Protein AF-0000000079307340 (afdb_homodimer)

Sequence (726 aa):
MEPGRPVQLVRLDKEGGLTLDEEALSRCLEQGGVGDAPVCLVSIIGEQRQGKSFLLNYLLRRLRSPEARDGAWMGREDEPLEGFEWRVDEERVTQGVWAWSQPFWVPTEGGKVAVLLVDTEGSMDLERNKETSIKLCAMSMLLSSYQILNVGCQVKDPDLEYLEMFLQVAEVVGEAYGLEPVQHLDLLVRDSSSSLVLGAQGGEQHLRHVRQMLAAMSPCRHPKALEALSRSSSRCYLMPFPGKRISTGNQGTLRDMDEDFRDSLRDYVTALVGSAGQHVRRDRHGELLTGTQLAAKIKNLSDVMKKHRSGFSSPCQPVTQHVWLPGKESEGPGKQTGRISSVYRTGSVSCTRAMSAERVPLLMEPGRPVQLVRLDKEGGLTLDEEALSRCLEQGGVGDAPVCLVSIIGEQRQGKSFLLNYLLRRLRSPEARDGAWMGREDEPLEGFEWRVDEERVTQGVWAWSQPFWVPTEGGKVAVLLVDTEGSMDLERNKETSIKLCAMSMLLSSYQILNVGCQVKDPDLEYLEMFLQVAEVVGEAYGLEPVQHLDLLVRDSSSSLVLGAQGGEQHLRHVRQMLAAMSPCRHPKALEALSRSSSRCYLMPFPGKRISTGNQGTLRDMDEDFRDSLRDYVTALVGSAGQHVRRDRHGELLTGTQLAAKIKNLSDVMKKHRSGFSSPCQPVTQHVWLPGKESEGPGKQTGRISSVYRTGSVSCTRAMSAERVPLL

Organism: NCBI:txid74926

Foldseek 3Di:
DPPKAKDFQWAADPVLFIDGDLVLLCLQFVPPPLQVAFEAEEEEEAAWLPCRVVLLLLLVQCLVCVPDPDQCSQDDQPDFGDHDDDFLDPPDWDGFKIKTSDWRWDADPVGIYTYIYMYFTYAPDDPHDNLSNLLRLLLRLQLHLHYEYEAEQADDPVSLVSVLSNQVLNVVLQVVLQTHSYNAYEYEYEQHDPDPDFFQVSFQVRLVVVLVVQVPDVPRPRVVSSVRSPDPRYGYGGAHYQADQCSPDGGSGNNRGDPRNSVRSSVVSCVCSVCSRVRGGAGNVRHGHGSNRSSVSSVVSSVVSSPDDPPDDDPPPDPPDPPCPPDDPPCDDDDDDDDPDPPPPPDDPPPPPDDDDDDPDPD/DPPKAKDFQWAADPVLFIDGDLVLLCLQFVPPPLQVAFEAEEEEEAAWLPCRVVLLLLLVQCLVCVPDPDLCSQDDQPAFRDHDDDFLDPPDWDGFKIKTSDWRWDADPVGIYTYIYMYFTYAPDDPHDNLSNLLRLLLRLQLHLHYEYEAEQADDPVSLVSVLSNQVLNVVLQVVLQTHSYNAYEYEYEQHDPDPDFFQVSFQVRLVVVLVVQVPDVPRPRVVSSVRSPDPRYGYGGAHYQADQCSNDGGSGNNRGDPRNSVRSSVVSCVCSVCSRVRGGAGNVRHGHGSNRSSVSSVVSSVVSSPDDPPDDDPPPDPPDPPCPPDDPDPDDDDDDPDPPCPVPPDDPDPDPPPDDDDDPDD

InterPro domains:
  IPR015894 Guanylate-binding protein, N-terminal [PF02263] (17-274)
  IPR027417 P-loop containing nucleoside triphosphate hydrolase [G3DSA:3.40.50.300] (3-309)
  IPR027417 P-loop containing nucleoside triphosphate hydrolase [SSF52540] (4-223)
  IPR030386 GB1/RHD3-type guanine nucleotide-binding (G) domain [PS51715] (36-197)

Solvent-accessible surface area (backbone atoms only — not comparable to full-atom values): 40180 Å² total; per-residue (Å²): 128,78,78,63,44,74,38,68,32,28,41,66,46,98,87,52,43,63,42,72,35,64,67,53,43,39,54,49,21,45,35,97,65,29,23,80,23,42,27,17,28,37,27,40,41,36,52,51,92,69,52,61,42,58,53,49,24,51,44,49,40,40,65,74,30,76,82,50,59,94,61,58,39,76,60,52,52,80,43,68,66,64,70,55,81,72,52,52,47,86,78,55,70,69,77,37,33,30,30,42,48,48,69,42,77,35,78,48,98,91,42,60,26,33,36,34,46,33,49,43,35,46,31,60,47,62,80,56,56,65,68,45,44,37,50,52,48,15,48,49,31,57,68,22,18,34,37,31,43,45,40,65,47,54,89,34,36,63,58,41,52,50,45,28,48,21,47,53,54,16,40,63,54,21,57,78,65,43,38,51,38,72,66,24,39,36,38,37,26,31,47,32,43,51,60,93,50,56,36,58,68,27,10,48,54,50,48,52,50,52,50,49,43,48,67,69,38,86,75,51,87,43,58,63,36,49,54,55,63,66,35,89,56,34,48,28,33,30,30,48,54,47,40,70,54,38,52,61,33,82,44,63,26,57,67,36,39,35,67,69,23,51,52,46,50,48,52,53,46,51,54,49,62,72,46,42,64,76,32,51,28,46,39,71,86,64,47,79,30,26,18,40,57,46,48,53,46,52,65,60,40,46,60,52,59,51,68,56,76,83,74,70,47,61,51,76,60,75,67,88,67,83,77,76,67,88,68,84,76,74,80,63,85,80,85,82,84,85,80,82,81,73,85,71,83,76,80,81,80,78,78,79,81,88,84,93,81,88,66,95,65,99,122,127,80,78,63,43,74,39,65,32,29,40,67,46,97,87,54,41,63,41,70,35,63,66,54,44,39,54,49,24,44,36,95,65,29,23,81,22,41,26,17,27,38,29,40,40,37,53,50,93,67,52,60,43,60,52,49,24,51,45,50,40,41,64,75,30,77,81,52,59,96,63,59,39,75,61,55,52,80,44,67,64,63,70,55,81,72,54,52,48,87,76,55,70,68,75,38,32,30,32,43,48,48,70,39,79,34,79,48,98,92,42,58,26,34,35,34,48,34,49,44,34,45,30,58,46,62,80,55,56,66,67,47,43,36,50,53,50,16,51,50,32,57,68,22,17,35,38,30,43,45,39,64,47,54,90,33,36,64,58,40,53,49,46,27,49,22,48,53,54,15,40,62,54,22,57,77,65,44,37,48,38,72,67,24,40,37,39,35,26,32,47,33,43,50,58,92,51,57,36,57,67,26,9,47,53,50,47,52,49,53,50,48,42,49,68,68,39,86,76,52,86,41,58,65,36,50,54,56,63,66,36,89,56,32,47,29,34,29,31,47,54,48,39,69,54,37,52,61,34,84,46,62,27,55,67,37,38,34,68,71,23,50,52,46,50,47,52,52,47,51,54,48,63,72,44,43,62,77,33,51,27,48,38,69,86,64,46,78,30,25,18,40,59,46,47,55,47,53,63,59,41,44,60,53,59,50,68,57,74,82,73,69,47,62,50,75,59,73,65,86,64,82,76,75,65,85,69,86,77,75,82,65,86,81,83,83,80,79,81,81,82,77,80,76,81,80,79,73,87,79,82,83,75,79,84,84,83,86,73,93,74,82,132

Structure (mmCIF, N/CA/C/O backbone):
data_AF-0000000079307340-model_v1
#
loop_
_entity.id
_entity.type
_entity.pdbx_description
1 polymer 'GB1/RHD3-type G domain-containing protein'
#
loop_
_atom_site.group_PDB
_atom_site.id
_atom_site.type_symbol
_atom_site.label_atom_id
_atom_site.label_alt_id
_atom_site.label_comp_id
_atom_site.label_asym_id
_atom_site.label_entity_id
_atom_site.label_seq_id
_atom_site.pdbx_PDB_ins_code
_atom_site.Cartn_x
_atom_site.Cartn_y
_atom_site.Cartn_z
_atom_site.occupancy
_atom_site.B_iso_or_equiv
_atom_site.auth_seq_id
_atom_site.auth_comp_id
_atom_site.auth_asym_id
_atom_site.auth_atom_id
_atom_site.pdbx_PDB_model_num
ATOM 1 N N . MET A 1 1 ? -2.256 -41.312 -5.918 1 48.44 1 MET A N 1
ATOM 2 C CA . MET A 1 1 ? -1.408 -40.125 -5.984 1 48.44 1 MET A CA 1
ATOM 3 C C . MET A 1 1 ? -1.542 -39.281 -4.715 1 48.44 1 MET A C 1
ATOM 5 O O . MET A 1 1 ? -2.635 -39.156 -4.16 1 48.44 1 MET A O 1
ATOM 9 N N . GLU A 1 2 ? -0.521 -39.094 -3.99 1 66.44 2 GLU A N 1
ATOM 10 C CA . GLU A 1 2 ? -0.551 -38.344 -2.732 1 66.44 2 GLU A CA 1
ATOM 11 C C . GLU A 1 2 ? -1.253 -37 -2.9 1 66.44 2 GLU A C 1
ATOM 13 O O . GLU A 1 2 ? -1.131 -36.375 -3.945 1 66.44 2 GLU A O 1
ATOM 18 N N . PRO A 1 3 ? -2.152 -36.812 -1.959 1 85.75 3 PRO A N 1
ATOM 19 C CA . PRO A 1 3 ? -2.832 -35.531 -2.035 1 85.75 3 PRO A CA 1
ATOM 20 C C . PRO A 1 3 ? -1.856 -34.344 -2.104 1 85.75 3 PRO A C 1
ATOM 22 O O . PRO A 1 3 ? -0.775 -34.406 -1.511 1 85.75 3 PRO A O 1
ATOM 25 N N . GLY A 1 4 ? -2.133 -33.5 -2.955 1 92.06 4 GLY A N 1
ATOM 26 C CA . GLY A 1 4 ? -1.305 -32.312 -3.107 1 92.06 4 GLY A CA 1
ATOM 27 C C . GLY A 1 4 ? -1.104 -31.562 -1.809 1 92.06 4 GLY A C 1
ATOM 28 O O . GLY A 1 4 ? -2.004 -31.516 -0.968 1 92.06 4 GLY A O 1
ATOM 29 N N . ARG A 1 5 ? 0.016 -31.047 -1.621 1 94.25 5 ARG A N 1
ATOM 30 C CA . ARG A 1 5 ? 0.375 -30.234 -0.457 1 94.25 5 ARG A CA 1
ATOM 31 C C . ARG A 1 5 ? 1.369 -29.141 -0.833 1 94.25 5 ARG A C 1
ATOM 33 O O . ARG A 1 5 ? 2.059 -29.25 -1.85 1 94.25 5 ARG A O 1
ATOM 40 N N . PRO A 1 6 ? 1.423 -28.109 0.002 1 94.69 6 PRO A N 1
ATOM 41 C CA . PRO A 1 6 ? 2.461 -27.094 -0.244 1 94.69 6 PRO A CA 1
ATOM 42 C C . PRO A 1 6 ? 3.865 -27.625 0.051 1 94.69 6 PRO A C 1
ATOM 44 O O . PRO A 1 6 ? 4.074 -28.312 1.051 1 94.69 6 PRO A O 1
ATOM 47 N N . VAL A 1 7 ? 4.801 -27.328 -0.834 1 95.44 7 VAL A N 1
ATOM 48 C CA . VAL A 1 7 ? 6.207 -27.672 -0.657 1 95.44 7 VAL A CA 1
ATOM 49 C C . VAL A 1 7 ? 7.078 -26.438 -0.85 1 95.44 7 VAL A C 1
ATOM 51 O O . VAL A 1 7 ? 6.875 -25.672 -1.795 1 95.44 7 VAL A O 1
ATOM 54 N N . GLN A 1 8 ? 7.957 -26.266 0.078 1 95.56 8 GLN A N 1
ATOM 55 C CA . GLN A 1 8 ? 8.82 -25.094 -0.003 1 95.56 8 GLN A CA 1
ATOM 56 C C . GLN A 1 8 ? 9.969 -25.328 -0.977 1 95.56 8 GLN A C 1
ATOM 58 O O . GLN A 1 8 ? 10.773 -26.25 -0.795 1 95.56 8 GLN A O 1
ATOM 63 N N . LEU A 1 9 ? 10.078 -24.562 -2.016 1 96.56 9 LEU A N 1
ATOM 64 C CA . LEU A 1 9 ? 11.133 -24.672 -3.02 1 96.56 9 LEU A CA 1
ATOM 65 C C . LEU A 1 9 ? 12.352 -23.844 -2.623 1 96.56 9 LEU A C 1
ATOM 67 O O . LEU A 1 9 ? 13.484 -24.25 -2.867 1 96.56 9 LEU A O 1
ATOM 71 N N . VAL A 1 10 ? 12.086 -22.609 -2.152 1 95.38 10 VAL A N 1
ATOM 72 C CA . VAL A 1 10 ? 13.156 -21.703 -1.761 1 95.38 10 VAL A CA 1
ATOM 73 C C . VAL A 1 10 ? 12.953 -21.25 -0.315 1 95.38 10 VAL A C 1
ATOM 75 O O . VAL A 1 10 ? 11.883 -20.766 0.044 1 95.38 10 VAL A O 1
ATOM 78 N N . ARG A 1 11 ? 13.938 -21.406 0.48 1 93.44 11 ARG A N 1
ATOM 79 C CA . ARG A 1 11 ? 13.922 -20.953 1.867 1 93.44 11 ARG A CA 1
ATOM 80 C C . ARG A 1 11 ? 15 -19.891 2.111 1 93.44 11 ARG A C 1
ATOM 82 O O . ARG A 1 11 ? 15.883 -19.703 1.277 1 93.44 11 ARG A O 1
ATOM 89 N N . LEU A 1 12 ? 14.789 -19.219 3.189 1 87.69 12 LEU A N 1
ATOM 90 C CA . LEU A 1 12 ? 15.781 -18.25 3.617 1 87.69 12 LEU A CA 1
ATOM 91 C C . LEU A 1 12 ? 16.672 -18.812 4.715 1 87.69 12 LEU A C 1
ATOM 93 O O . LEU A 1 12 ? 16.188 -19.5 5.617 1 87.69 12 LEU A O 1
ATOM 97 N N . ASP A 1 13 ? 17.953 -18.562 4.539 1 81.94 13 ASP A N 1
ATOM 98 C CA . ASP A 1 13 ? 18.844 -18.984 5.609 1 81.94 13 ASP A CA 1
ATOM 99 C C . ASP A 1 13 ? 18.922 -17.922 6.703 1 81.94 13 ASP A C 1
ATOM 101 O O . ASP A 1 13 ? 18.203 -16.922 6.652 1 81.94 13 ASP A O 1
ATOM 105 N N . LYS A 1 14 ? 19.625 -18.172 7.715 1 76.12 14 LYS A N 1
ATOM 106 C CA . LYS A 1 14 ? 19.719 -17.312 8.891 1 76.12 14 LYS A CA 1
ATOM 107 C C . LYS A 1 14 ? 20.219 -15.922 8.508 1 76.12 14 LYS A C 1
ATOM 109 O O . LYS A 1 14 ? 19.828 -14.93 9.141 1 76.12 14 LYS A O 1
ATOM 114 N N . GLU A 1 15 ? 21.047 -15.859 7.43 1 75.62 15 GLU A N 1
ATOM 115 C CA . GLU A 1 15 ? 21.609 -14.586 7.004 1 75.62 15 GLU A CA 1
ATOM 116 C C . GLU A 1 15 ? 20.75 -13.922 5.941 1 75.62 15 GLU A C 1
ATOM 118 O O . GLU A 1 15 ? 21.094 -12.852 5.438 1 75.62 15 GLU A O 1
ATOM 123 N N . GLY A 1 16 ? 19.625 -14.516 5.617 1 75.88 16 GLY A N 1
ATOM 124 C CA . GLY A 1 16 ? 18.719 -13.938 4.637 1 75.88 16 GLY A CA 1
ATOM 125 C C . GLY A 1 16 ? 19.031 -14.359 3.213 1 75.88 16 GLY A C 1
ATOM 126 O O . GLY A 1 16 ? 18.438 -13.844 2.262 1 75.88 16 GLY A O 1
ATOM 127 N N . GLY A 1 17 ? 19.953 -15.258 3.127 1 83.25 17 GLY A N 1
ATOM 128 C CA . GLY A 1 17 ? 20.281 -15.781 1.814 1 83.25 17 GLY A CA 1
ATOM 129 C C . GLY A 1 17 ? 19.297 -16.812 1.315 1 83.25 17 GLY A C 1
ATOM 130 O O . GLY A 1 17 ? 18.719 -17.562 2.107 1 83.25 17 GLY A O 1
ATOM 131 N N . LEU A 1 18 ? 19.109 -16.875 0.046 1 90.88 18 LEU A N 1
ATOM 132 C CA . LEU A 1 18 ? 18.156 -17.812 -0.562 1 90.88 18 LEU A CA 1
ATOM 133 C C . LEU A 1 18 ? 18.797 -19.203 -0.712 1 90.88 18 LEU A C 1
ATOM 135 O O . LEU A 1 18 ? 19.969 -19.312 -1.077 1 90.88 18 LEU A O 1
ATOM 139 N N . THR A 1 19 ? 18.047 -20.188 -0.416 1 92.5 19 THR A N 1
ATOM 140 C CA . THR A 1 19 ? 18.453 -21.578 -0.609 1 92.5 19 THR A CA 1
ATOM 141 C C . THR A 1 19 ? 17.375 -22.359 -1.342 1 92.5 19 THR A C 1
ATOM 143 O O . THR A 1 19 ? 16.234 -22.453 -0.869 1 92.5 19 THR A O 1
ATOM 146 N N . LEU A 1 20 ? 17.797 -22.969 -2.379 1 95.38 20 LEU A N 1
ATOM 147 C CA . LEU A 1 20 ? 16.875 -23.797 -3.152 1 95.38 20 LEU A CA 1
ATOM 148 C C . LEU A 1 20 ? 16.828 -25.219 -2.613 1 95.38 20 LEU A C 1
ATOM 150 O O . LEU A 1 20 ? 17.875 -25.812 -2.359 1 95.38 20 LEU A O 1
ATOM 154 N N . ASP A 1 21 ? 15.672 -25.719 -2.434 1 96 21 ASP A N 1
ATOM 155 C CA . ASP A 1 21 ? 15.492 -27.141 -2.162 1 96 21 ASP A CA 1
ATOM 156 C C . ASP A 1 21 ? 15.398 -27.938 -3.459 1 96 21 ASP A C 1
ATOM 158 O O . ASP A 1 21 ? 14.297 -28.188 -3.967 1 96 21 ASP A O 1
ATOM 162 N N . GLU A 1 22 ? 16.484 -28.516 -3.863 1 96.06 22 GLU A N 1
ATOM 163 C CA . GLU A 1 22 ? 16.562 -29.203 -5.148 1 96.06 22 GLU A CA 1
ATOM 164 C C . GLU A 1 22 ? 15.695 -30.453 -5.156 1 96.06 22 GLU A C 1
ATOM 166 O O . GLU A 1 22 ? 15.125 -30.812 -6.188 1 96.06 22 GLU A O 1
ATOM 171 N N . GLU A 1 23 ? 15.625 -31.078 -4.074 1 96.38 23 GLU A N 1
ATOM 172 C CA . GLU A 1 23 ? 14.797 -32.281 -3.99 1 96.38 23 GLU A CA 1
ATOM 173 C C . GLU A 1 23 ? 13.32 -31.953 -4.172 1 96.38 23 GLU A C 1
ATOM 175 O O . GLU A 1 23 ? 12.602 -32.656 -4.875 1 96.38 23 GLU A O 1
ATOM 180 N N . ALA A 1 24 ? 12.922 -30.938 -3.457 1 96.19 24 ALA A N 1
ATOM 181 C CA . ALA A 1 24 ? 11.539 -30.5 -3.594 1 96.19 24 ALA A CA 1
ATOM 182 C C . ALA A 1 24 ? 11.227 -30.094 -5.031 1 96.19 24 ALA A C 1
ATOM 184 O O . ALA A 1 24 ? 10.164 -30.422 -5.559 1 96.19 24 ALA A O 1
ATOM 185 N N . LEU A 1 25 ? 12.141 -29.391 -5.637 1 97.25 25 LEU A N 1
ATOM 186 C CA . LEU A 1 25 ? 11.969 -28.969 -7.023 1 97.25 25 LEU A CA 1
ATOM 187 C C . LEU A 1 25 ? 11.859 -30.188 -7.945 1 97.25 25 LEU A C 1
ATOM 189 O O . LEU A 1 25 ? 11 -30.219 -8.828 1 97.25 25 LEU A O 1
ATOM 193 N N . SER A 1 26 ? 12.711 -31.172 -7.711 1 96.94 26 SER A N 1
ATOM 194 C CA . SER A 1 26 ? 12.703 -32.375 -8.523 1 96.94 26 SER A CA 1
ATOM 195 C C . SER A 1 26 ? 11.391 -33.156 -8.359 1 96.94 26 SER A C 1
ATOM 197 O O . SER A 1 26 ? 10.859 -33.688 -9.336 1 96.94 26 SER A O 1
ATOM 199 N N . ARG A 1 27 ? 10.961 -33.188 -7.234 1 95.56 27 ARG A N 1
ATOM 200 C CA . ARG A 1 27 ? 9.688 -33.844 -6.973 1 95.56 27 ARG A CA 1
ATOM 201 C C . ARG A 1 27 ? 8.547 -33.188 -7.738 1 95.56 27 ARG A C 1
ATOM 203 O O . ARG A 1 27 ? 7.656 -33.875 -8.242 1 95.56 27 ARG A O 1
ATOM 210 N N . CYS A 1 28 ? 8.57 -31.891 -7.824 1 96.5 28 CYS A N 1
ATOM 211 C CA . CYS A 1 28 ? 7.5 -31.156 -8.469 1 96.5 28 CYS A CA 1
ATOM 212 C C . CYS A 1 28 ? 7.645 -31.188 -9.984 1 96.5 28 CYS A C 1
ATOM 214 O O . CYS A 1 28 ? 6.652 -31.297 -10.711 1 96.5 28 CYS A O 1
ATOM 216 N N . LEU A 1 29 ? 8.914 -31.156 -10.492 1 97.62 29 LEU A N 1
ATOM 217 C CA . LEU A 1 29 ? 9.102 -30.859 -11.906 1 97.62 29 LEU A CA 1
ATOM 218 C C . LEU A 1 29 ? 9.656 -32.062 -12.648 1 97.62 29 LEU A C 1
ATOM 220 O O . LEU A 1 29 ? 9.586 -32.125 -13.875 1 97.62 29 LEU A O 1
ATOM 224 N N . GLU A 1 30 ? 10.18 -33 -12 1 96.81 30 GLU A N 1
ATOM 225 C CA . GLU A 1 30 ? 10.875 -34.094 -12.688 1 96.81 30 GLU A CA 1
ATOM 226 C C . GLU A 1 30 ? 10.172 -35.438 -12.477 1 96.81 30 GLU A C 1
ATOM 228 O O . GLU A 1 30 ? 10.43 -36.406 -13.195 1 96.81 30 GLU A O 1
ATOM 233 N N . GLN A 1 31 ? 9.25 -35.531 -11.578 1 91.94 31 GLN A N 1
ATOM 234 C CA . GLN A 1 31 ? 8.617 -36.781 -11.234 1 91.94 31 GLN A CA 1
ATOM 235 C C . GLN A 1 31 ? 7.148 -36.781 -11.648 1 91.94 31 GLN A C 1
ATOM 237 O O . GLN A 1 31 ? 6.609 -35.781 -12.055 1 91.94 31 GLN A O 1
ATOM 242 N N . GLY A 1 32 ? 6.555 -38 -11.688 1 88.5 32 GLY A N 1
ATOM 243 C CA . GLY A 1 32 ? 5.125 -38.156 -11.906 1 88.5 32 GLY A CA 1
ATOM 244 C C . GLY A 1 32 ? 4.699 -37.812 -13.32 1 88.5 32 GLY A C 1
ATOM 245 O O . GLY A 1 32 ? 3.576 -37.344 -13.547 1 88.5 32 GLY A O 1
ATOM 246 N N . GLY A 1 33 ? 5.684 -37.875 -14.289 1 92.75 33 GLY A N 1
ATOM 247 C CA . GLY A 1 33 ? 5.355 -37.594 -15.68 1 92.75 33 GLY A CA 1
ATOM 248 C C . GLY A 1 33 ? 5.617 -36.156 -16.078 1 92.75 33 GLY A C 1
ATOM 249 O O . GLY A 1 33 ? 5.672 -35.844 -17.266 1 92.75 33 GLY A O 1
ATOM 250 N N . VAL A 1 34 ? 5.785 -35.344 -15.078 1 96.56 34 VAL A N 1
ATOM 251 C CA . VAL A 1 34 ? 5.98 -33.906 -15.344 1 96.56 34 VAL A CA 1
ATOM 252 C C . VAL A 1 34 ? 7.316 -33.688 -16.062 1 96.56 34 VAL A C 1
ATOM 254 O O . VAL A 1 34 ? 7.445 -32.781 -16.891 1 96.56 34 VAL A O 1
ATOM 257 N N . GLY A 1 35 ? 8.258 -34.531 -15.812 1 97.5 35 GLY A N 1
ATOM 258 C CA . GLY A 1 35 ? 9.602 -34.375 -16.328 1 97.5 35 GLY A CA 1
ATOM 259 C C . GLY A 1 35 ? 9.656 -34.344 -17.844 1 97.5 35 GLY A C 1
ATOM 260 O O . GLY A 1 35 ? 10.5 -33.656 -18.438 1 97.5 35 GLY A O 1
ATOM 261 N N . ASP A 1 36 ? 8.828 -35 -18.5 1 96.19 36 ASP A N 1
ATOM 262 C CA . ASP A 1 36 ? 8.867 -35.125 -19.953 1 96.19 36 ASP A CA 1
ATOM 263 C C . ASP A 1 36 ? 7.773 -34.281 -20.609 1 96.19 36 ASP A C 1
ATOM 265 O O . ASP A 1 36 ? 7.668 -34.25 -21.844 1 96.19 36 ASP A O 1
ATOM 269 N N . ALA A 1 37 ? 6.969 -33.656 -19.828 1 97 37 ALA A N 1
ATOM 270 C CA . ALA A 1 37 ? 5.84 -32.875 -20.344 1 97 37 ALA A CA 1
ATOM 271 C C . ALA A 1 37 ? 6.141 -31.391 -20.312 1 97 37 ALA A C 1
ATOM 273 O O . ALA A 1 37 ? 6.922 -30.922 -19.484 1 97 37 ALA A O 1
ATOM 274 N N . PRO A 1 38 ? 5.508 -30.656 -21.297 1 97.25 38 PRO A N 1
ATOM 275 C CA . PRO A 1 38 ? 5.555 -29.203 -21.141 1 97.25 38 PRO A CA 1
ATOM 276 C C . PRO A 1 38 ? 4.906 -28.734 -19.844 1 97.25 38 PRO A C 1
ATOM 278 O O . PRO A 1 38 ? 3.92 -29.312 -19.391 1 97.25 38 PRO A O 1
ATOM 281 N N . VAL A 1 39 ? 5.406 -27.656 -19.281 1 98.19 39 VAL A N 1
ATOM 282 C CA . VAL A 1 39 ? 4.914 -27.219 -17.969 1 98.19 39 VAL A CA 1
ATOM 283 C C . VAL A 1 39 ? 4.492 -25.75 -18.047 1 98.19 39 VAL A C 1
ATOM 285 O O . VAL A 1 39 ? 5.07 -24.969 -18.812 1 98.19 39 VAL A O 1
ATOM 288 N N . CYS A 1 40 ? 3.471 -25.406 -17.328 1 98.31 40 CYS A N 1
ATOM 289 C CA . CYS A 1 40 ? 3.035 -24.031 -17.047 1 98.31 40 CYS A CA 1
ATOM 290 C C . CYS A 1 40 ? 3.016 -23.766 -15.555 1 98.31 40 CYS A C 1
ATOM 292 O O . CYS A 1 40 ? 2.256 -24.406 -14.812 1 98.31 40 CYS A O 1
ATOM 294 N N . LEU A 1 41 ? 3.844 -22.953 -15.117 1 98.5 41 LEU A N 1
ATOM 295 C CA . LEU A 1 41 ? 3.846 -22.562 -13.711 1 98.5 41 LEU A CA 1
ATOM 296 C C . LEU A 1 41 ? 3.188 -21.203 -13.523 1 98.5 41 LEU A C 1
ATOM 298 O O . LEU A 1 41 ? 3.643 -20.203 -14.094 1 98.5 41 LEU A O 1
ATOM 302 N N . VAL A 1 42 ? 2.133 -21.156 -12.695 1 98.62 42 VAL A N 1
ATOM 303 C CA . VAL A 1 42 ? 1.428 -19.922 -12.352 1 98.62 42 VAL A CA 1
ATOM 304 C C . VAL A 1 42 ? 1.91 -19.406 -11 1 98.62 42 VAL A C 1
ATOM 306 O O . VAL A 1 42 ? 1.805 -20.109 -9.992 1 98.62 42 VAL A O 1
ATOM 309 N N . SER A 1 43 ? 2.42 -18.25 -11.016 1 98.19 43 SER A N 1
ATOM 310 C CA . SER A 1 43 ? 2.91 -17.656 -9.773 1 98.19 43 SER A CA 1
ATOM 311 C C . SER A 1 43 ? 2.248 -16.312 -9.5 1 98.19 43 SER A C 1
ATOM 313 O O . SER A 1 43 ? 1.737 -15.672 -10.414 1 98.19 43 SER A O 1
ATOM 315 N N . ILE A 1 44 ? 2.217 -15.945 -8.211 1 97.81 44 ILE A N 1
ATOM 316 C CA . ILE A 1 44 ? 1.683 -14.656 -7.797 1 97.81 44 ILE A CA 1
ATOM 317 C C . ILE A 1 44 ? 2.703 -13.93 -6.922 1 97.81 44 ILE A C 1
ATOM 319 O O . ILE A 1 44 ? 3.266 -14.516 -5.996 1 97.81 44 ILE A O 1
ATOM 323 N N . ILE A 1 45 ? 3.062 -12.719 -7.324 1 97.75 45 ILE A N 1
ATOM 324 C CA . ILE A 1 45 ? 3.949 -11.859 -6.551 1 97.75 45 ILE A CA 1
ATOM 325 C C . ILE A 1 45 ? 3.242 -10.547 -6.227 1 97.75 45 ILE A C 1
ATOM 327 O O . ILE A 1 45 ? 2.25 -10.195 -6.867 1 97.75 45 ILE A O 1
ATOM 331 N N . GLY A 1 46 ? 3.705 -9.836 -5.188 1 96 46 GLY A N 1
ATOM 332 C CA . GLY A 1 46 ? 3.1 -8.586 -4.75 1 96 46 GLY A CA 1
ATOM 333 C C . GLY A 1 46 ? 3.275 -8.32 -3.268 1 96 46 GLY A C 1
ATOM 334 O O . GLY A 1 46 ? 4.031 -9.023 -2.592 1 96 46 GLY A O 1
ATOM 335 N N . GLU A 1 47 ? 2.539 -7.387 -2.871 1 93.06 47 GLU A N 1
ATOM 336 C CA . GLU A 1 47 ? 2.646 -6.926 -1.489 1 93.06 47 GLU A CA 1
ATOM 337 C C . GLU A 1 47 ? 2.25 -8.023 -0.508 1 93.06 47 GLU A C 1
ATOM 339 O O . GLU A 1 47 ? 1.347 -8.812 -0.786 1 93.06 47 GLU A O 1
ATOM 344 N N . GLN A 1 48 ? 2.85 -7.945 0.661 1 89.25 48 GLN A N 1
ATOM 345 C CA . GLN A 1 48 ? 2.574 -8.914 1.719 1 89.25 48 GLN A CA 1
ATOM 346 C C . GLN A 1 48 ? 1.151 -8.758 2.246 1 89.25 48 GLN A C 1
ATOM 348 O O . GLN A 1 48 ? 0.654 -7.637 2.389 1 89.25 48 GLN A O 1
ATOM 353 N N . ARG A 1 49 ? 0.549 -9.859 2.51 1 82.75 49 ARG A N 1
ATOM 354 C CA . ARG A 1 49 ? -0.748 -9.969 3.17 1 82.75 49 ARG A CA 1
ATOM 355 C C . ARG A 1 49 ? -1.838 -9.289 2.35 1 82.75 49 ARG A C 1
ATOM 357 O O . ARG A 1 49 ? -2.68 -8.57 2.898 1 82.75 49 ARG A O 1
ATOM 364 N N . GLN A 1 50 ? -1.766 -9.5 1.097 1 86.5 50 GLN A N 1
ATOM 365 C CA . GLN A 1 50 ? -2.748 -8.867 0.224 1 86.5 50 GLN A CA 1
ATOM 366 C C . GLN A 1 50 ? -3.484 -9.906 -0.62 1 86.5 50 GLN A C 1
ATOM 368 O O . GLN A 1 50 ? -3.824 -9.641 -1.775 1 86.5 50 GLN A O 1
ATOM 373 N N . GLY A 1 51 ? -3.547 -11.18 -0.117 1 88.12 51 GLY A N 1
ATOM 374 C CA . GLY A 1 51 ? -4.48 -12.141 -0.678 1 88.12 51 GLY A CA 1
ATOM 375 C C . GLY A 1 51 ? -3.85 -13.047 -1.722 1 88.12 51 GLY A C 1
ATOM 376 O O . GLY A 1 51 ? -4.555 -13.703 -2.492 1 88.12 51 GLY A O 1
ATOM 377 N N . LYS A 1 52 ? -2.586 -13.078 -1.806 1 93.44 52 LYS A N 1
ATOM 378 C CA . LYS A 1 52 ? -1.915 -13.906 -2.805 1 93.44 52 LYS A CA 1
ATOM 379 C C . LYS A 1 52 ? -2.273 -15.383 -2.631 1 93.44 52 LYS A C 1
ATOM 381 O O . LYS A 1 52 ? -2.686 -16.047 -3.586 1 93.44 52 LYS A O 1
ATOM 386 N N . SER A 1 53 ? -2.15 -15.93 -1.446 1 93.06 53 SER A N 1
ATOM 387 C CA . SER A 1 53 ? -2.463 -17.328 -1.19 1 93.06 53 SER A CA 1
ATOM 388 C C . SER A 1 53 ? -3.957 -17.594 -1.337 1 93.06 53 SER A C 1
ATOM 390 O O . SER A 1 53 ? -4.359 -18.688 -1.746 1 93.06 53 SER A O 1
ATOM 392 N N . PHE A 1 54 ? -4.719 -16.656 -0.949 1 91.94 54 PHE A N 1
ATOM 393 C CA . PHE A 1 54 ? -6.164 -16.75 -1.114 1 91.94 54 PHE A CA 1
ATOM 394 C C . PHE A 1 54 ? -6.527 -17 -2.572 1 91.94 54 PHE A C 1
ATOM 396 O O . PHE A 1 54 ? -7.301 -17.906 -2.873 1 91.94 54 PHE A O 1
ATOM 403 N N . LEU A 1 55 ? -6.043 -16.203 -3.428 1 94.81 55 LEU A N 1
ATOM 404 C CA . LEU A 1 55 ? -6.312 -16.344 -4.855 1 94.81 55 LEU A CA 1
ATOM 405 C C . LEU A 1 55 ? -5.801 -17.688 -5.371 1 94.81 55 LEU A C 1
ATOM 407 O O . LEU A 1 55 ? -6.48 -18.359 -6.145 1 94.81 55 LEU A O 1
ATOM 411 N N . LEU A 1 56 ? -4.621 -18.078 -4.953 1 96.38 56 LEU A N 1
ATOM 412 C CA . LEU A 1 56 ? -4.039 -19.328 -5.391 1 96.38 56 LEU A CA 1
ATOM 413 C C . LEU A 1 56 ? -4.898 -20.516 -4.945 1 96.38 56 LEU A C 1
ATOM 415 O O . LEU A 1 56 ? -4.996 -21.516 -5.656 1 96.38 56 LEU A O 1
ATOM 419 N N . ASN A 1 57 ? -5.492 -20.391 -3.812 1 94.81 57 ASN A N 1
ATOM 420 C CA . ASN A 1 57 ? -6.328 -21.484 -3.312 1 94.81 57 ASN A CA 1
ATOM 421 C C . ASN A 1 57 ? -7.613 -21.609 -4.121 1 94.81 57 ASN A C 1
ATOM 423 O O . ASN A 1 57 ? -8.148 -22.719 -4.27 1 94.81 57 ASN A O 1
ATOM 427 N N . TYR A 1 58 ? -8.109 -20.562 -4.641 1 95.31 58 TYR A N 1
ATOM 428 C CA . TYR A 1 58 ? -9.258 -20.672 -5.539 1 95.31 58 TYR A CA 1
ATOM 429 C C . TYR A 1 58 ? -8.836 -21.219 -6.898 1 95.31 58 TYR A C 1
ATOM 431 O O . TYR A 1 58 ? -9.594 -21.922 -7.555 1 95.31 58 TYR A O 1
ATOM 439 N N . LEU A 1 59 ? -7.629 -20.859 -7.332 1 96.81 59 LEU A N 1
ATOM 440 C CA . LEU A 1 59 ? -7.09 -21.484 -8.531 1 96.81 59 LEU A CA 1
ATOM 441 C C . LEU A 1 59 ? -6.961 -23 -8.336 1 96.81 59 LEU A C 1
ATOM 443 O O . LEU A 1 59 ? -7.297 -23.766 -9.234 1 96.81 59 LEU A O 1
ATOM 447 N N . LEU A 1 60 ? -6.5 -23.328 -7.195 1 96.38 60 LEU A N 1
ATOM 448 C CA . LEU A 1 60 ? -6.363 -24.734 -6.84 1 96.38 60 LEU A CA 1
ATOM 449 C C . LEU A 1 60 ? -7.711 -25.453 -6.902 1 96.38 60 LEU A C 1
ATOM 451 O O . LEU A 1 60 ? -7.812 -26.531 -7.469 1 96.38 60 LEU A O 1
ATOM 455 N N . ARG A 1 61 ? -8.68 -24.812 -6.352 1 94.88 61 ARG A N 1
ATOM 456 C CA . ARG A 1 61 ? -10.023 -25.375 -6.352 1 94.88 61 ARG A CA 1
ATOM 457 C C . ARG A 1 61 ? -10.547 -25.547 -7.773 1 94.88 61 ARG A C 1
ATOM 459 O O . ARG A 1 61 ? -11.164 -26.562 -8.094 1 94.88 61 ARG A O 1
ATOM 466 N N . ARG A 1 62 ? -10.359 -24.594 -8.609 1 96.12 62 ARG A N 1
ATOM 467 C CA . ARG A 1 62 ? -10.82 -24.656 -9.992 1 96.12 62 ARG A CA 1
ATOM 468 C C . ARG A 1 62 ? -10.078 -25.75 -10.766 1 96.12 62 ARG A C 1
ATOM 470 O O . ARG A 1 62 ? -10.688 -26.484 -11.547 1 96.12 62 ARG A O 1
ATOM 477 N N . LEU A 1 63 ? -8.805 -25.859 -10.523 1 95.75 63 LEU A N 1
ATOM 478 C CA . LEU A 1 63 ? -7.98 -26.844 -11.227 1 95.75 63 LEU A CA 1
ATOM 479 C C . LEU A 1 63 ? -8.352 -28.266 -10.797 1 95.75 63 LEU A C 1
ATOM 481 O O . LEU A 1 63 ? -8.242 -29.203 -11.586 1 95.75 63 LEU A O 1
ATOM 485 N N . ARG A 1 64 ? -8.875 -28.422 -9.625 1 94.12 64 ARG A N 1
ATOM 486 C CA . ARG A 1 64 ? -9.273 -29.719 -9.102 1 94.12 64 ARG A CA 1
ATOM 487 C C . ARG A 1 64 ? -10.641 -30.141 -9.641 1 94.12 64 ARG A C 1
ATOM 489 O O . ARG A 1 64 ? -11.031 -31.297 -9.531 1 94.12 64 ARG A O 1
ATOM 496 N N . SER A 1 65 ? -11.273 -29.141 -10.273 1 93.25 65 SER A N 1
ATOM 497 C CA . SER A 1 65 ? -12.609 -29.406 -10.797 1 93.25 65 SER A CA 1
ATOM 498 C C . SER A 1 65 ? -12.703 -29.047 -12.281 1 93.25 65 SER A C 1
ATOM 500 O O . SER A 1 65 ? -13.531 -28.219 -12.672 1 93.25 65 SER A O 1
ATOM 502 N N . PRO A 1 66 ? -12.031 -29.766 -13.125 1 89.44 66 PRO A N 1
ATOM 503 C CA . PRO A 1 66 ? -11.977 -29.391 -14.539 1 89.44 66 PRO A CA 1
ATOM 504 C C . PRO A 1 66 ? -13.32 -29.531 -15.242 1 89.44 66 PRO A C 1
ATOM 506 O O . PRO A 1 66 ? -13.602 -28.812 -16.203 1 89.44 66 PRO A O 1
ATOM 509 N N . GLU A 1 67 ? -14.211 -30.344 -14.734 1 90.38 67 GLU A N 1
ATOM 510 C CA . GLU A 1 67 ? -15.477 -30.625 -15.406 1 90.38 67 GLU A CA 1
ATOM 511 C C . GLU A 1 67 ? -16.594 -29.703 -14.898 1 90.38 67 GLU A C 1
ATOM 513 O O . GLU A 1 67 ? -17.688 -29.672 -15.461 1 90.38 67 GLU A O 1
ATOM 518 N N . ALA A 1 68 ? -16.172 -28.969 -13.82 1 90.19 68 ALA A N 1
ATOM 519 C CA . ALA A 1 68 ? -17.219 -28.125 -13.227 1 90.19 68 ALA A CA 1
ATOM 520 C C . ALA A 1 68 ? -17.609 -27 -14.172 1 90.19 68 ALA A C 1
ATOM 522 O O . ALA A 1 68 ? -16.75 -26.406 -14.836 1 90.19 68 ALA A O 1
ATOM 523 N N . ARG A 1 69 ? -19 -26.812 -14.234 1 84.88 69 ARG A N 1
ATOM 524 C CA . ARG A 1 69 ? -19.531 -25.734 -15.062 1 84.88 69 ARG A CA 1
ATOM 525 C C . ARG A 1 69 ? -20.094 -24.609 -14.203 1 84.88 69 ARG A C 1
ATOM 527 O O . ARG A 1 69 ? -20.453 -24.828 -13.047 1 84.88 69 ARG A O 1
ATOM 534 N N . ASP A 1 70 ? -20.188 -23.406 -14.711 1 80.75 70 ASP A N 1
ATOM 535 C CA . ASP A 1 70 ? -20.922 -22.25 -14.203 1 80.75 70 ASP A CA 1
ATOM 536 C C . ASP A 1 70 ? -20.5 -21.906 -12.781 1 80.75 70 ASP A C 1
ATOM 538 O O . ASP A 1 70 ? -21.344 -21.625 -11.922 1 80.75 70 ASP A O 1
ATOM 542 N N . GLY A 1 71 ? -19.391 -22.094 -12.312 1 86.88 71 GLY A N 1
ATOM 543 C CA . GLY A 1 71 ? -18.953 -21.641 -11.008 1 86.88 71 GLY A CA 1
ATOM 544 C C . GLY A 1 71 ? -19.109 -22.703 -9.93 1 86.88 71 GLY A C 1
ATOM 545 O O . GLY A 1 71 ? -18.781 -22.453 -8.766 1 86.88 71 GLY A O 1
ATOM 546 N N . ALA A 1 72 ? -19.594 -23.891 -10.25 1 91.44 72 ALA A N 1
ATOM 547 C CA . ALA A 1 72 ? -19.781 -24.953 -9.273 1 91.44 72 ALA A CA 1
ATOM 548 C C . ALA A 1 72 ? -18.469 -25.297 -8.578 1 91.44 72 ALA A C 1
ATOM 550 O O . ALA A 1 72 ? -18.469 -25.766 -7.434 1 91.44 72 ALA A O 1
ATOM 551 N N . TRP A 1 73 ? -17.453 -25.016 -9.242 1 94.81 73 TRP A N 1
ATOM 552 C CA . TRP A 1 73 ? -16.141 -25.328 -8.695 1 94.81 73 TRP A CA 1
ATOM 553 C C . TRP A 1 73 ? -15.836 -24.484 -7.465 1 94.81 73 TRP A C 1
ATOM 555 O O . TRP A 1 73 ? -14.945 -24.812 -6.68 1 94.81 73 TRP A O 1
ATOM 565 N N . MET A 1 74 ? -16.469 -23.375 -7.25 1 94.5 74 MET A N 1
ATOM 566 C CA . MET A 1 74 ? -16.188 -22.469 -6.152 1 94.5 74 MET A CA 1
ATOM 567 C C . MET A 1 74 ? -16.578 -23.078 -4.812 1 94.5 74 MET A C 1
ATOM 569 O O . MET A 1 74 ? -16.078 -22.672 -3.766 1 94.5 74 MET A O 1
ATOM 573 N N . GLY A 1 75 ? -17.391 -24.016 -4.852 1 91.12 75 GLY A N 1
ATOM 574 C CA . GLY A 1 75 ? -17.75 -24.719 -3.631 1 91.12 75 GLY A CA 1
ATOM 575 C C . GLY A 1 75 ? -19.031 -24.203 -2.996 1 91.12 75 GLY A C 1
ATOM 576 O O . GLY A 1 75 ? -19.75 -23.422 -3.602 1 91.12 75 GLY A O 1
ATOM 577 N N . ARG A 1 76 ? -19.328 -24.75 -1.729 1 91.06 76 ARG A N 1
ATOM 578 C CA . ARG A 1 76 ? -20.5 -24.344 -0.956 1 91.06 76 ARG A CA 1
ATOM 579 C C . ARG A 1 76 ? -20.234 -23.047 -0.216 1 91.06 76 ARG A C 1
ATOM 581 O O . ARG A 1 76 ? -19.094 -22.688 0.064 1 91.06 76 ARG A O 1
ATOM 588 N N . GLU A 1 77 ? -21.219 -22.469 0.213 1 90.38 77 GLU A N 1
ATOM 589 C CA . GLU A 1 77 ? -21.172 -21.156 0.839 1 90.38 77 GLU A CA 1
ATOM 590 C C . GLU A 1 77 ? -20.344 -21.188 2.123 1 90.38 77 GLU A C 1
ATOM 592 O O . GLU A 1 77 ? -19.656 -20.219 2.459 1 90.38 77 GLU A O 1
ATOM 597 N N . ASP A 1 78 ? -20.359 -22.281 2.82 1 90.19 78 ASP A N 1
ATOM 598 C CA . ASP A 1 78 ? -19.719 -22.375 4.125 1 90.19 78 ASP A CA 1
ATOM 599 C C . ASP A 1 78 ? -18.484 -23.266 4.062 1 90.19 78 ASP A C 1
ATOM 601 O O . ASP A 1 78 ? -17.891 -23.594 5.094 1 90.19 78 ASP A O 1
ATOM 605 N N . GLU A 1 79 ? -18.156 -23.656 2.926 1 91.12 79 GLU A N 1
ATOM 606 C CA . GLU A 1 79 ? -17 -24.531 2.773 1 91.12 79 GLU A CA 1
ATOM 607 C C . GLU A 1 79 ? -15.695 -23.766 2.961 1 91.12 79 GLU A C 1
ATOM 609 O O . GLU A 1 79 ? -15.438 -22.797 2.26 1 91.12 79 GLU A O 1
ATOM 614 N N . PRO A 1 80 ? -14.891 -24.188 3.854 1 88.75 80 PRO A N 1
ATOM 615 C CA . PRO A 1 80 ? -13.609 -23.516 4.051 1 88.75 80 PRO A CA 1
ATOM 616 C C . PRO A 1 80 ? -12.68 -23.625 2.846 1 88.75 80 PRO A C 1
ATOM 618 O O . PRO A 1 80 ? -12.695 -24.641 2.152 1 88.75 80 PRO A O 1
ATOM 621 N N . LEU A 1 81 ? -11.906 -22.625 2.699 1 89.75 81 LEU A N 1
ATOM 622 C CA . LEU A 1 81 ? -10.914 -22.625 1.631 1 89.75 81 LEU A CA 1
ATOM 623 C C . LEU A 1 81 ? -9.633 -23.328 2.08 1 89.75 81 LEU A C 1
ATOM 625 O O . LEU A 1 81 ? -9.016 -22.922 3.072 1 89.75 81 LEU A O 1
ATOM 629 N N . GLU A 1 82 ? -9.25 -24.406 1.367 1 87.94 82 GLU A N 1
ATOM 630 C CA . GLU A 1 82 ? -8.047 -25.172 1.695 1 87.94 82 GLU A CA 1
ATOM 631 C C . GLU A 1 82 ? -6.965 -24.984 0.641 1 87.94 82 GLU A C 1
ATOM 633 O O . GLU A 1 82 ? -7.254 -24.578 -0.491 1 87.94 82 GLU A O 1
ATOM 638 N N . GLY A 1 83 ? -5.699 -25.312 1.025 1 91.88 83 GLY A N 1
ATOM 639 C CA . GLY A 1 83 ? -4.566 -25.188 0.122 1 91.88 83 GLY A CA 1
ATOM 640 C C . GLY A 1 83 ? -3.326 -24.641 0.794 1 91.88 83 GLY A C 1
ATOM 641 O O . GLY A 1 83 ? -2.912 -25.125 1.848 1 91.88 83 GLY A O 1
ATOM 642 N N . PHE A 1 84 ? -2.773 -23.672 0.118 1 89.56 84 PHE A N 1
ATOM 643 C CA . PHE A 1 84 ? -1.644 -22.984 0.731 1 89.56 84 PHE A CA 1
ATOM 644 C C . PHE A 1 84 ? -2.049 -22.344 2.059 1 89.56 84 PHE A C 1
ATOM 646 O O . PHE A 1 84 ? -3.182 -21.891 2.211 1 89.56 84 PHE A O 1
ATOM 653 N N . GLU A 1 85 ? -1.101 -22.406 2.945 1 78.69 85 GLU A N 1
ATOM 654 C CA . GLU A 1 85 ? -1.39 -21.766 4.219 1 78.69 85 GLU A CA 1
ATOM 655 C C . GLU A 1 85 ? -1.522 -20.25 4.047 1 78.69 85 GLU A C 1
ATOM 657 O O . GLU A 1 85 ? -0.775 -19.641 3.281 1 78.69 85 GLU A O 1
ATOM 662 N N . TRP A 1 86 ? -2.602 -19.844 4.629 1 65.38 86 TRP A N 1
ATOM 663 C CA . TRP A 1 86 ? -2.816 -18.391 4.633 1 65.38 86 TRP A CA 1
ATOM 664 C C . TRP A 1 86 ? -3.43 -17.938 5.953 1 65.38 86 TRP A C 1
ATOM 666 O O . TRP A 1 86 ? -3.963 -18.75 6.711 1 65.38 86 TRP A O 1
ATOM 676 N N . ARG A 1 87 ? -2.953 -16.906 6.5 1 58.19 87 ARG A N 1
ATOM 677 C CA . ARG A 1 87 ? -3.604 -16.375 7.688 1 58.19 87 ARG A CA 1
ATOM 678 C C . ARG A 1 87 ? -3.855 -14.875 7.543 1 58.19 87 ARG A C 1
ATOM 680 O O . ARG A 1 87 ? -3.045 -14.156 6.953 1 58.19 87 ARG A O 1
ATOM 687 N N . VAL A 1 88 ? -5.023 -14.539 8 1 54.12 88 VAL A N 1
ATOM 688 C CA . VAL A 1 88 ? -5.422 -13.141 8.039 1 54.12 88 VAL A CA 1
ATOM 689 C C . VAL A 1 88 ? -4.711 -12.43 9.195 1 54.12 88 VAL A C 1
ATOM 691 O O . VAL A 1 88 ? -4.379 -11.25 9.102 1 54.12 88 VAL A O 1
ATOM 694 N N . ASP A 1 89 ? -4.441 -13.289 10.195 1 55.66 89 ASP A N 1
ATOM 695 C CA . ASP A 1 89 ? -3.885 -12.625 11.367 1 55.66 89 ASP A CA 1
ATOM 696 C C . ASP A 1 89 ? -2.408 -12.289 11.164 1 55.66 89 ASP A C 1
ATOM 698 O O . ASP A 1 89 ? -1.758 -12.852 10.273 1 55.66 89 ASP A O 1
ATOM 702 N N . GLU A 1 90 ? -1.947 -11.195 11.766 1 56.03 90 GLU A N 1
ATOM 703 C CA . GLU A 1 90 ? -0.617 -10.602 11.656 1 56.03 90 GLU A CA 1
ATOM 704 C C . GLU A 1 90 ? 0.47 -11.648 11.898 1 56.03 90 GLU A C 1
ATOM 706 O O . GLU A 1 90 ? 1.649 -11.391 11.648 1 56.03 90 GLU A O 1
ATOM 711 N N . GLU A 1 91 ? 0.165 -12.906 12.109 1 55.75 91 GLU A N 1
ATOM 712 C CA . GLU A 1 91 ? 1.229 -13.758 12.625 1 55.75 91 GLU A CA 1
ATOM 713 C C . GLU A 1 91 ? 1.886 -14.562 11.516 1 55.75 91 GLU A C 1
ATOM 715 O O . GLU A 1 91 ? 3.068 -14.898 11.594 1 55.75 91 GLU A O 1
ATOM 720 N N . ARG A 1 92 ? 1.024 -14.953 10.625 1 57.41 92 ARG A N 1
ATOM 721 C CA . ARG A 1 92 ? 1.732 -15.898 9.766 1 57.41 92 ARG A CA 1
ATOM 722 C C . ARG A 1 92 ? 1.885 -15.344 8.352 1 57.41 92 ARG A C 1
ATOM 724 O O . ARG A 1 92 ? 0.927 -14.828 7.781 1 57.41 92 ARG A O 1
ATOM 731 N N . VAL A 1 93 ? 3.107 -15.289 7.867 1 65.5 93 VAL A N 1
ATOM 732 C CA . VAL A 1 93 ? 3.447 -14.828 6.527 1 65.5 93 VAL A CA 1
ATOM 733 C C . VAL A 1 93 ? 4.168 -15.93 5.762 1 65.5 93 VAL A C 1
ATOM 735 O O . VAL A 1 93 ? 4.879 -16.75 6.359 1 65.5 93 VAL A O 1
ATOM 738 N N . THR A 1 94 ? 3.689 -16.203 4.547 1 77.56 94 THR A N 1
ATOM 739 C CA . THR A 1 94 ? 4.453 -17.062 3.654 1 77.56 94 THR A CA 1
ATOM 740 C C . THR A 1 94 ? 5.926 -16.656 3.637 1 77.56 94 THR A C 1
ATOM 742 O O . THR A 1 94 ? 6.246 -15.484 3.465 1 77.56 94 THR A O 1
ATOM 745 N N . GLN A 1 95 ? 6.727 -17.641 3.951 1 87.06 95 GLN A N 1
ATOM 746 C CA . GLN A 1 95 ? 8.156 -17.359 3.895 1 87.06 95 GLN A CA 1
ATOM 747 C C . GLN A 1 95 ? 8.82 -18.125 2.75 1 87.06 95 GLN A C 1
ATOM 749 O O . GLN A 1 95 ? 8.711 -19.359 2.672 1 87.06 95 GLN A O 1
ATOM 754 N N . GLY A 1 96 ? 9.391 -17.344 1.795 1 93.06 96 GLY A N 1
ATOM 755 C CA . GLY A 1 96 ? 10.055 -17.984 0.667 1 93.06 96 GLY A CA 1
ATOM 756 C C . GLY A 1 96 ? 9.141 -18.203 -0.522 1 93.06 96 GLY A C 1
ATOM 757 O O . GLY A 1 96 ? 8.258 -17.375 -0.789 1 93.06 96 GLY A O 1
ATOM 758 N N . VAL A 1 97 ? 9.5 -19.25 -1.32 1 95.94 97 VAL A N 1
ATOM 759 C CA . VAL A 1 97 ? 8.719 -19.625 -2.494 1 95.94 97 VAL A CA 1
ATOM 760 C C . VAL A 1 97 ? 8.188 -21.047 -2.322 1 95.94 97 VAL A C 1
ATOM 762 O O . VAL A 1 97 ? 8.945 -21.969 -2.012 1 95.94 97 VAL A O 1
ATOM 765 N N . TRP A 1 98 ? 6.906 -21.219 -2.607 1 96.5 98 TRP A N 1
ATOM 766 C CA . TRP A 1 98 ? 6.238 -22.5 -2.393 1 96.5 98 TRP A CA 1
ATOM 767 C C . TRP A 1 98 ? 5.543 -22.969 -3.666 1 96.5 98 TRP A C 1
ATOM 769 O O . TRP A 1 98 ? 5.027 -22.156 -4.438 1 96.5 98 TRP A O 1
ATOM 779 N N . ALA A 1 99 ? 5.59 -24.297 -3.859 1 97.12 99 ALA A N 1
ATOM 780 C CA . ALA A 1 99 ? 4.832 -24.906 -4.953 1 97.12 99 ALA A CA 1
ATOM 781 C C . ALA A 1 99 ? 3.811 -25.906 -4.422 1 97.12 99 ALA A C 1
ATOM 783 O O . ALA A 1 99 ? 4.008 -26.5 -3.357 1 97.12 99 ALA A O 1
ATOM 784 N N . TRP A 1 100 ? 2.713 -25.953 -5.121 1 96.25 100 TRP A N 1
ATOM 785 C CA . TRP A 1 100 ? 1.826 -27.078 -4.867 1 96.25 100 TRP A CA 1
ATOM 786 C C . TRP A 1 100 ? 2.4 -28.359 -5.457 1 96.25 100 TRP A C 1
ATOM 788 O O . TRP A 1 100 ? 2.775 -28.406 -6.633 1 96.25 100 TRP A O 1
ATOM 798 N N . SER A 1 101 ? 2.445 -29.422 -4.754 1 94.88 101 SER A N 1
ATOM 799 C CA . SER A 1 101 ? 3.197 -30.625 -5.102 1 94.88 101 SER A CA 1
ATOM 800 C C . SER A 1 101 ? 2.516 -31.406 -6.223 1 94.88 101 SER A C 1
ATOM 802 O O . SER A 1 101 ? 3.176 -32.125 -6.984 1 94.88 101 SER A O 1
ATOM 804 N N . GLN A 1 102 ? 1.245 -31.328 -6.367 1 93.19 102 GLN A N 1
ATOM 805 C CA . GLN A 1 102 ? 0.482 -32.062 -7.367 1 93.19 102 GLN A CA 1
ATOM 806 C C . GLN A 1 102 ? 0.323 -31.25 -8.648 1 93.19 102 GLN A C 1
ATOM 808 O O . GLN A 1 102 ? -0.239 -30.156 -8.625 1 93.19 102 GLN A O 1
ATOM 813 N N . PRO A 1 103 ? 0.813 -31.812 -9.789 1 96 103 PRO A N 1
ATOM 814 C CA . PRO A 1 103 ? 0.544 -31.156 -11.07 1 96 103 PRO A CA 1
ATOM 815 C C . PRO A 1 103 ? -0.899 -31.344 -11.531 1 96 103 PRO A C 1
ATOM 817 O O . PRO A 1 103 ? -1.529 -32.344 -11.219 1 96 103 PRO A O 1
ATOM 820 N N . PHE A 1 104 ? -1.475 -30.375 -12.234 1 96.62 104 PHE A N 1
ATOM 821 C CA . PHE A 1 104 ? -2.779 -30.469 -12.883 1 96.62 104 PHE A CA 1
ATOM 822 C C . PHE A 1 104 ? -2.629 -30.562 -14.398 1 96.62 104 PHE A C 1
ATOM 824 O O . PHE A 1 104 ? -2.051 -29.672 -15.023 1 96.62 104 PHE A O 1
ATOM 831 N N . TRP A 1 105 ? -3.088 -31.609 -14.984 1 95.62 105 TRP A N 1
ATOM 832 C CA . TRP A 1 105 ? -2.914 -31.875 -16.406 1 95.62 105 TRP A CA 1
ATOM 833 C C . TRP A 1 105 ? -4.035 -31.25 -17.219 1 95.62 105 TRP A C 1
ATOM 835 O O . TRP A 1 105 ? -5.215 -31.5 -16.984 1 95.62 105 TRP A O 1
ATOM 845 N N . VAL A 1 106 ? -3.723 -30.406 -18.062 1 93.75 106 VAL A N 1
ATOM 846 C CA . VAL A 1 106 ? -4.656 -29.734 -18.969 1 93.75 106 VAL A CA 1
ATOM 847 C C . VAL A 1 106 ? -4.418 -30.219 -20.406 1 93.75 106 VAL A C 1
ATOM 849 O O . VAL A 1 106 ? -3.293 -30.172 -20.906 1 93.75 106 VAL A O 1
ATOM 852 N N . PRO A 1 107 ? -5.457 -30.625 -21.047 1 90.75 107 PRO A N 1
ATOM 853 C CA . PRO A 1 107 ? -5.316 -31.078 -22.422 1 90.75 107 PRO A CA 1
ATOM 854 C C . PRO A 1 107 ? -5.125 -29.922 -23.406 1 90.75 107 PRO A C 1
ATOM 856 O O . PRO A 1 107 ? -5.734 -28.859 -23.234 1 90.75 107 PRO A O 1
ATOM 859 N N . THR A 1 108 ? -4.242 -30.109 -24.281 1 88.81 108 THR A N 1
ATOM 860 C CA . THR A 1 108 ? -4.031 -29.188 -25.391 1 88.81 108 THR A CA 1
ATOM 861 C C . THR A 1 108 ? -4.008 -29.922 -26.719 1 88.81 108 THR A C 1
ATOM 863 O O . THR A 1 108 ? -4.082 -31.156 -26.75 1 88.81 108 THR A O 1
ATOM 866 N N . GLU A 1 109 ? -4.004 -29.125 -27.844 1 85.56 109 GLU A N 1
ATOM 867 C CA . GLU A 1 109 ? -3.924 -29.734 -29.172 1 85.56 109 GLU A CA 1
ATOM 868 C C . GLU A 1 109 ? -2.654 -30.562 -29.312 1 85.56 109 GLU A C 1
ATOM 870 O O . GLU A 1 109 ? -2.658 -31.594 -30 1 85.56 109 GLU A O 1
ATOM 875 N N . GLY A 1 110 ? -1.61 -30.203 -28.703 1 81.69 110 GLY A N 1
ATOM 876 C CA . GLY A 1 110 ? -0.326 -30.875 -28.828 1 81.69 110 GLY A CA 1
ATOM 877 C C . GLY A 1 110 ? -0.071 -31.891 -27.734 1 81.69 110 GLY A C 1
ATOM 878 O O . GLY A 1 110 ? 1.021 -32.469 -27.641 1 81.69 110 GLY A O 1
ATOM 879 N N . GLY A 1 111 ? -1.089 -32.188 -27 1 88.88 111 GLY A N 1
ATOM 880 C CA . GLY A 1 111 ? -0.918 -33.125 -25.891 1 88.88 111 GLY A CA 1
ATOM 881 C C . GLY A 1 111 ? -1.438 -32.594 -24.562 1 88.88 111 GLY A C 1
ATOM 882 O O . GLY A 1 111 ? -2.547 -32.062 -24.5 1 88.88 111 GLY A O 1
ATOM 883 N N . LYS A 1 112 ? -0.652 -32.938 -23.5 1 93.94 112 LYS A N 1
ATOM 884 C CA . LYS A 1 112 ? -1.061 -32.438 -22.172 1 93.94 112 LYS A CA 1
ATOM 885 C C . LYS A 1 112 ? 0.012 -31.562 -21.547 1 93.94 112 LYS A C 1
ATOM 887 O O . LYS A 1 112 ? 1.203 -31.75 -21.812 1 93.94 112 LYS A O 1
ATOM 892 N N . VAL A 1 113 ? -0.383 -30.625 -20.844 1 96.56 113 VAL A N 1
ATOM 893 C CA . VAL A 1 113 ? 0.486 -29.688 -20.156 1 96.56 113 VAL A CA 1
ATOM 894 C C . VAL A 1 113 ? 0.296 -29.828 -18.641 1 96.56 113 VAL A C 1
ATOM 896 O O . VAL A 1 113 ? -0.83 -29.969 -18.156 1 96.56 113 VAL A O 1
ATOM 899 N N . ALA A 1 114 ? 1.39 -29.906 -17.906 1 97.75 114 ALA A N 1
ATOM 900 C CA . ALA A 1 114 ? 1.328 -29.906 -16.453 1 97.75 114 ALA A CA 1
ATOM 901 C C . ALA A 1 114 ? 1.297 -28.484 -15.898 1 97.75 114 ALA A C 1
ATOM 903 O O . ALA A 1 114 ? 2.252 -27.734 -16.062 1 97.75 114 ALA A O 1
ATOM 904 N N . VAL A 1 115 ? 0.222 -28.141 -15.219 1 98 115 VAL A N 1
ATOM 905 C CA . VAL A 1 115 ? 0.081 -26.828 -14.594 1 98 115 VAL A CA 1
ATOM 906 C C . VAL A 1 115 ? 0.442 -26.906 -13.117 1 98 115 VAL A C 1
ATOM 908 O O . VAL A 1 115 ? -0.077 -27.766 -12.391 1 98 115 VAL A O 1
ATOM 911 N N . LEU A 1 116 ? 1.333 -26.078 -12.68 1 98.06 116 LEU A N 1
ATOM 912 C CA . LEU A 1 116 ? 1.744 -26 -11.281 1 98.06 116 LEU A CA 1
ATOM 913 C C . LEU A 1 116 ? 1.499 -24.609 -10.719 1 98.06 116 LEU A C 1
ATOM 915 O O . LEU A 1 116 ? 1.568 -23.625 -11.453 1 98.06 116 LEU A O 1
ATOM 919 N N . LEU A 1 117 ? 1.21 -24.516 -9.414 1 98.06 117 LEU A N 1
ATOM 920 C CA . LEU A 1 117 ? 0.966 -23.266 -8.727 1 98.06 117 LEU A CA 1
ATOM 921 C C . LEU A 1 117 ? 2.117 -22.922 -7.789 1 98.06 117 LEU A C 1
ATOM 923 O O . LEU A 1 117 ? 2.635 -23.797 -7.094 1 98.06 117 LEU A O 1
ATOM 927 N N . VAL A 1 118 ? 2.514 -21.688 -7.816 1 97.94 118 VAL A N 1
ATOM 928 C CA . VAL A 1 118 ? 3.637 -21.219 -7.008 1 97.94 118 VAL A CA 1
ATOM 929 C C . VAL A 1 118 ? 3.205 -20.016 -6.164 1 97.94 118 VAL A C 1
ATOM 931 O O . VAL A 1 118 ? 2.674 -19.047 -6.691 1 97.94 118 VAL A O 1
ATOM 934 N N . ASP A 1 119 ? 3.34 -20.062 -4.863 1 96.38 119 ASP A N 1
ATOM 935 C CA . ASP A 1 119 ? 3.076 -18.984 -3.914 1 96.38 119 ASP A CA 1
ATOM 936 C C . ASP A 1 119 ? 4.375 -18.344 -3.451 1 96.38 119 ASP A C 1
ATOM 938 O O . ASP A 1 119 ? 5.312 -19.031 -3.043 1 96.38 119 ASP A O 1
ATOM 942 N N . THR A 1 120 ? 4.496 -17.094 -3.582 1 95.94 120 THR A N 1
ATOM 943 C CA . THR A 1 120 ? 5.715 -16.375 -3.252 1 95.94 120 THR A CA 1
ATOM 944 C C . THR A 1 120 ? 5.48 -15.438 -2.064 1 95.94 120 THR A C 1
ATOM 946 O O . THR A 1 120 ? 4.43 -14.805 -1.964 1 95.94 120 THR A O 1
ATOM 949 N N . GLU A 1 121 ? 6.406 -15.391 -1.202 1 93 121 GLU A N 1
ATOM 950 C CA . GLU A 1 121 ? 6.367 -14.438 -0.094 1 93 121 GLU A CA 1
ATOM 951 C C . GLU A 1 121 ? 6.129 -13.016 -0.595 1 93 121 GLU A C 1
ATOM 953 O O . GLU A 1 121 ? 6.703 -12.602 -1.606 1 93 121 GLU A O 1
ATOM 958 N N . GLY A 1 122 ? 5.363 -12.305 0.173 1 93 122 GLY A N 1
ATOM 959 C CA . GLY A 1 122 ? 5.039 -10.938 -0.21 1 93 122 GLY A CA 1
ATOM 960 C C . GLY A 1 122 ? 6.211 -9.984 -0.065 1 93 122 GLY A C 1
ATOM 961 O O . GLY A 1 122 ? 7.098 -10.211 0.758 1 93 122 GLY A O 1
ATOM 962 N N . SER A 1 123 ? 6.137 -8.914 -0.823 1 94.5 123 SER A N 1
ATOM 963 C CA . SER A 1 123 ? 7.168 -7.883 -0.808 1 94.5 123 SER A CA 1
ATOM 964 C C . SER A 1 123 ? 6.688 -6.633 -0.073 1 94.5 123 SER A C 1
ATOM 966 O O . SER A 1 123 ? 5.598 -6.621 0.498 1 94.5 123 SER A O 1
ATOM 968 N N . MET A 1 124 ? 7.566 -5.625 0.107 1 94 124 MET A N 1
ATOM 969 C CA . MET A 1 124 ? 7.293 -4.277 0.595 1 94 124 MET A CA 1
ATOM 970 C C . MET A 1 124 ? 7.004 -4.289 2.092 1 94 124 MET A C 1
ATOM 972 O O . MET A 1 124 ? 6.422 -3.342 2.623 1 94 124 MET A O 1
ATOM 976 N N . ASP A 1 125 ? 7.363 -5.348 2.777 1 90.5 125 ASP A N 1
ATOM 977 C CA . ASP A 1 125 ? 7.176 -5.406 4.223 1 90.5 125 ASP A CA 1
ATOM 978 C C . ASP A 1 125 ? 8.359 -4.785 4.957 1 90.5 125 ASP A C 1
ATOM 980 O O . ASP A 1 125 ? 9.359 -4.414 4.336 1 90.5 125 ASP A O 1
ATOM 984 N N . LEU A 1 126 ? 8.203 -4.676 6.223 1 90.75 126 LEU A N 1
ATOM 985 C CA . LEU A 1 126 ? 9.234 -4.043 7.035 1 90.75 126 LEU A CA 1
ATOM 986 C C . LEU A 1 126 ? 10.227 -5.078 7.559 1 90.75 126 LEU A C 1
ATOM 988 O O . LEU A 1 126 ? 11.352 -4.738 7.922 1 90.75 126 LEU A O 1
ATOM 992 N N . GLU A 1 127 ? 9.852 -6.285 7.59 1 83.81 127 GLU A N 1
ATOM 993 C CA . GLU A 1 127 ? 10.609 -7.328 8.273 1 83.81 127 GLU A CA 1
ATOM 994 C C . GLU A 1 127 ? 11.719 -7.883 7.391 1 83.81 127 GLU A C 1
ATOM 996 O O . GLU A 1 127 ? 12.797 -8.227 7.879 1 83.81 127 GLU A O 1
ATOM 1001 N N . ARG A 1 128 ? 11.453 -7.992 6.168 1 85.44 128 ARG A N 1
ATOM 1002 C CA . ARG A 1 128 ? 12.391 -8.617 5.242 1 85.44 128 ARG A CA 1
ATOM 1003 C C . ARG A 1 128 ? 13.32 -7.582 4.621 1 85.44 128 ARG A C 1
ATOM 1005 O O . ARG A 1 128 ? 12.883 -6.492 4.246 1 85.44 128 ARG A O 1
ATOM 1012 N N . ASN A 1 129 ? 14.562 -8.039 4.562 1 87.62 129 ASN A N 1
ATOM 1013 C CA . ASN A 1 129 ? 15.508 -7.227 3.801 1 87.62 129 ASN A CA 1
ATOM 1014 C C . ASN A 1 129 ? 15.031 -7.012 2.367 1 87.62 129 ASN A C 1
ATOM 1016 O O . ASN A 1 129 ? 14.57 -7.949 1.717 1 87.62 129 ASN A O 1
ATOM 1020 N N . LYS A 1 130 ? 15.125 -5.863 1.956 1 89.25 130 LYS A N 1
ATOM 1021 C CA . LYS A 1 130 ? 14.633 -5.48 0.634 1 89.25 130 LYS A CA 1
ATOM 1022 C C . LYS A 1 130 ? 15.289 -6.32 -0.458 1 89.25 130 LYS A C 1
ATOM 1024 O O . LYS A 1 130 ? 14.609 -6.789 -1.377 1 89.25 130 LYS A O 1
ATOM 1029 N N . GLU A 1 131 ? 16.594 -6.496 -0.432 1 89.62 131 GLU A N 1
ATOM 1030 C CA . GLU A 1 131 ? 17.328 -7.277 -1.423 1 89.62 131 GLU A CA 1
ATOM 1031 C C . GLU A 1 131 ? 16.828 -8.719 -1.474 1 89.62 131 GLU A C 1
ATOM 1033 O O . GLU A 1 131 ? 16.688 -9.289 -2.555 1 89.62 131 GLU A O 1
ATOM 1038 N N . THR A 1 132 ? 16.656 -9.25 -0.347 1 90.75 132 THR A N 1
ATOM 1039 C CA . THR A 1 132 ? 16.172 -10.625 -0.261 1 90.75 132 THR A CA 1
ATOM 1040 C C . THR A 1 132 ? 14.781 -10.742 -0.888 1 90.75 132 THR A C 1
ATOM 1042 O O . THR A 1 132 ? 14.508 -11.688 -1.629 1 90.75 132 THR A O 1
ATOM 1045 N N . SER A 1 133 ? 13.938 -9.836 -0.563 1 92.81 133 SER A N 1
ATOM 1046 C CA . SER A 1 133 ? 12.586 -9.82 -1.114 1 92.81 133 SER A CA 1
ATOM 1047 C C . SER A 1 133 ? 12.609 -9.727 -2.637 1 92.81 133 SER A C 1
ATOM 1049 O O . SER A 1 133 ? 11.836 -10.406 -3.316 1 92.81 133 SER A O 1
ATOM 1051 N N . ILE A 1 134 ? 13.492 -8.867 -3.189 1 94.38 134 ILE A N 1
ATOM 1052 C CA . ILE A 1 134 ? 13.617 -8.672 -4.629 1 94.38 134 ILE A CA 1
ATOM 1053 C C . ILE A 1 134 ? 14.094 -9.961 -5.289 1 94.38 134 ILE A C 1
ATOM 1055 O O . ILE A 1 134 ? 13.562 -10.367 -6.324 1 94.38 134 ILE A O 1
ATOM 1059 N N . LYS A 1 135 ? 15.023 -10.633 -4.703 1 93.62 135 LYS A N 1
ATOM 1060 C CA . LYS A 1 135 ? 15.562 -11.867 -5.25 1 93.62 135 LYS A CA 1
ATOM 1061 C C . LYS A 1 135 ? 14.516 -12.977 -5.242 1 93.62 135 LYS A C 1
ATOM 1063 O O . LYS A 1 135 ? 14.445 -13.781 -6.18 1 93.62 135 LYS A O 1
ATOM 1068 N N . LEU A 1 136 ? 13.75 -13.055 -4.191 1 94.44 136 LEU A N 1
ATOM 1069 C CA . LEU A 1 136 ? 12.688 -14.047 -4.113 1 94.44 136 LEU A CA 1
ATOM 1070 C C . LEU A 1 136 ? 11.695 -13.867 -5.254 1 94.44 136 LEU A C 1
ATOM 1072 O O . LEU A 1 136 ? 11.312 -14.844 -5.906 1 94.44 136 LEU A O 1
ATOM 1076 N N . CYS A 1 137 ? 11.273 -12.641 -5.457 1 96.5 137 CYS A N 1
ATOM 1077 C CA . CYS A 1 137 ? 10.312 -12.359 -6.516 1 96.5 137 CYS A CA 1
ATOM 1078 C C . CYS A 1 137 ? 10.922 -12.602 -7.891 1 96.5 137 CYS A C 1
ATOM 1080 O O . CYS A 1 137 ? 10.258 -13.109 -8.789 1 96.5 137 CYS A O 1
ATOM 1082 N N . ALA A 1 138 ? 12.227 -12.258 -8.062 1 95.75 138 ALA A N 1
ATOM 1083 C CA . ALA A 1 138 ? 12.922 -12.523 -9.32 1 95.75 138 ALA A CA 1
ATOM 1084 C C . ALA A 1 138 ? 12.984 -14.023 -9.602 1 95.75 138 ALA A C 1
ATOM 1086 O O . ALA A 1 138 ? 12.805 -14.453 -10.75 1 95.75 138 ALA A O 1
ATOM 1087 N N . MET A 1 139 ? 13.211 -14.797 -8.578 1 95.12 139 MET A N 1
ATOM 1088 C CA . MET A 1 139 ? 13.25 -16.25 -8.719 1 95.12 139 MET A CA 1
ATOM 1089 C C . MET A 1 139 ? 11.891 -16.781 -9.148 1 95.12 139 MET A C 1
ATOM 1091 O O . MET A 1 139 ? 11.805 -17.656 -10.008 1 95.12 139 MET A O 1
ATOM 1095 N N . SER A 1 140 ? 10.883 -16.297 -8.508 1 96.56 140 SER A N 1
ATOM 1096 C CA . SER A 1 140 ? 9.523 -16.688 -8.852 1 96.56 140 SER A CA 1
ATOM 1097 C C . SER A 1 140 ? 9.211 -16.359 -10.312 1 96.56 140 SER A C 1
ATOM 1099 O O . SER A 1 140 ? 8.555 -17.141 -11 1 96.56 140 SER A O 1
ATOM 1101 N N . MET A 1 141 ? 9.695 -15.211 -10.781 1 97.12 141 MET A N 1
ATOM 1102 C CA . MET A 1 141 ? 9.477 -14.789 -12.164 1 97.12 141 MET A CA 1
ATOM 1103 C C . MET A 1 141 ? 10.172 -15.734 -13.133 1 97.12 141 MET A C 1
ATOM 1105 O O . MET A 1 141 ? 9.586 -16.125 -14.148 1 97.12 141 MET A O 1
ATOM 1109 N N . LEU A 1 142 ? 11.352 -16.141 -12.836 1 96.31 142 LEU A N 1
ATOM 1110 C CA . LEU A 1 142 ? 12.125 -17 -13.719 1 96.31 142 LEU A CA 1
ATOM 1111 C C . LEU A 1 142 ? 11.57 -18.422 -13.719 1 96.31 142 LEU A C 1
ATOM 1113 O O . LEU A 1 142 ? 11.672 -19.125 -14.727 1 96.31 142 LEU A O 1
ATOM 1117 N N . LEU A 1 143 ? 10.938 -18.766 -12.656 1 96.5 143 LEU A N 1
ATOM 1118 C CA . LEU A 1 143 ? 10.336 -20.078 -12.523 1 96.5 143 LEU A CA 1
ATOM 1119 C C . LEU A 1 143 ? 9.031 -20.172 -13.305 1 96.5 143 LEU A C 1
ATOM 1121 O O . LEU A 1 143 ? 8.656 -21.234 -13.789 1 96.5 143 LEU A O 1
ATOM 1125 N N . SER A 1 144 ? 8.391 -19.094 -13.539 1 97.38 144 SER A N 1
ATOM 1126 C CA . SER A 1 144 ? 6.996 -19.125 -13.953 1 97.38 144 SER A CA 1
ATOM 1127 C C . SER A 1 144 ? 6.844 -18.703 -15.414 1 97.38 144 SER A C 1
ATOM 1129 O O . SER A 1 144 ? 7.707 -18.016 -15.961 1 97.38 144 SER A O 1
ATOM 1131 N N . SER A 1 145 ? 5.836 -19.172 -16.094 1 97.94 145 SER A N 1
ATOM 1132 C CA . SER A 1 145 ? 5.465 -18.75 -17.438 1 97.94 145 SER A CA 1
ATOM 1133 C C . SER A 1 145 ? 4.215 -17.875 -17.406 1 97.94 145 SER A C 1
ATOM 1135 O O . SER A 1 145 ? 3.92 -17.172 -18.375 1 97.94 145 SER A O 1
ATOM 1137 N N . TYR A 1 146 ? 3.438 -17.953 -16.312 1 98.31 146 TYR A N 1
ATOM 1138 C CA . TYR A 1 146 ? 2.283 -17.109 -16.062 1 98.31 146 TYR A CA 1
ATOM 1139 C C . TYR A 1 146 ? 2.434 -16.375 -14.727 1 98.31 146 TYR A C 1
ATOM 1141 O O . TYR A 1 146 ? 2.223 -16.953 -13.664 1 98.31 146 TYR A O 1
ATOM 1149 N N . GLN A 1 147 ? 2.707 -15.047 -14.828 1 98.06 147 GLN A N 1
ATOM 1150 C CA . GLN A 1 147 ? 2.973 -14.25 -13.633 1 98.06 147 GLN A CA 1
ATOM 1151 C C . GLN A 1 147 ? 1.804 -13.32 -13.32 1 98.06 147 GLN A C 1
ATOM 1153 O O . GLN A 1 147 ? 1.356 -12.57 -14.18 1 98.06 147 GLN A O 1
ATOM 1158 N N . ILE A 1 148 ? 1.323 -13.461 -12.086 1 98.62 148 ILE A N 1
ATOM 1159 C CA . ILE A 1 148 ? 0.336 -12.508 -11.586 1 98.62 148 ILE A CA 1
ATOM 1160 C C . ILE A 1 148 ? 1.019 -11.484 -10.688 1 98.62 148 ILE A C 1
ATOM 1162 O O . ILE A 1 148 ? 1.679 -11.852 -9.711 1 98.62 148 ILE A O 1
ATOM 1166 N N . LEU A 1 149 ? 1.006 -10.273 -11.094 1 98.56 149 LEU A N 1
ATOM 1167 C CA . LEU A 1 149 ? 1.407 -9.188 -10.203 1 98.56 149 LEU A CA 1
ATOM 1168 C C . LEU A 1 149 ? 0.199 -8.602 -9.477 1 98.56 149 LEU A C 1
ATOM 1170 O O . LEU A 1 149 ? -0.654 -7.961 -10.102 1 98.56 149 LEU A O 1
ATOM 1174 N N . ASN A 1 150 ? 0.181 -8.836 -8.195 1 97.44 150 ASN A N 1
ATOM 1175 C CA . ASN A 1 150 ? -0.927 -8.438 -7.332 1 97.44 150 ASN A CA 1
ATOM 1176 C C . ASN A 1 150 ? -0.705 -7.055 -6.734 1 97.44 150 ASN A C 1
ATOM 1178 O O . ASN A 1 150 ? 0.239 -6.844 -5.973 1 97.44 150 ASN A O 1
ATOM 1182 N N . VAL A 1 151 ? -1.591 -6.082 -7.129 1 96.44 151 VAL A N 1
ATOM 1183 C CA . VAL A 1 151 ? -1.457 -4.691 -6.703 1 96.44 151 VAL A CA 1
ATOM 1184 C C . VAL A 1 151 ? -2.758 -4.223 -6.055 1 96.44 151 VAL A C 1
ATOM 1186 O O . VAL A 1 151 ? -3.846 -4.637 -6.465 1 96.44 151 VAL A O 1
ATOM 1189 N N . GLY A 1 152 ? -2.588 -3.289 -5.113 1 92.88 152 GLY A N 1
ATOM 1190 C CA . GLY A 1 152 ? -3.762 -2.816 -4.398 1 92.88 152 GLY A CA 1
ATOM 1191 C C . GLY A 1 152 ? -4.301 -1.506 -4.938 1 92.88 152 GLY A C 1
ATOM 1192 O O . GLY A 1 152 ? -3.537 -0.581 -5.215 1 92.88 152 GLY A O 1
ATOM 1193 N N . CYS A 1 153 ? -5.645 -1.373 -5.094 1 90.44 153 CYS A N 1
ATOM 1194 C CA . CYS A 1 153 ? -6.43 -0.184 -5.398 1 90.44 153 CYS A CA 1
ATOM 1195 C C . CYS A 1 153 ? -6.152 0.308 -6.812 1 90.44 153 CYS A C 1
ATOM 1197 O O . CYS A 1 153 ? -7.023 0.237 -7.684 1 90.44 153 CYS A O 1
ATOM 1199 N N . GLN A 1 154 ? -4.988 0.793 -7.047 1 92.12 154 GLN A N 1
ATOM 1200 C CA . GLN A 1 154 ? -4.477 1.235 -8.336 1 92.12 154 GLN A CA 1
ATOM 1201 C C . GLN A 1 154 ? -2.961 1.079 -8.414 1 92.12 154 GLN A C 1
ATOM 1203 O O . GLN A 1 154 ? -2.295 0.942 -7.383 1 92.12 154 GLN A O 1
ATOM 1208 N N . VAL A 1 155 ? -2.518 1.066 -9.594 1 95.81 155 VAL A N 1
ATOM 1209 C CA . VAL A 1 155 ? -1.068 1.009 -9.758 1 95.81 155 VAL A CA 1
ATOM 1210 C C . VAL A 1 155 ? -0.443 2.318 -9.281 1 95.81 155 VAL A C 1
ATOM 1212 O O . VAL A 1 155 ? -0.851 3.4 -9.711 1 95.81 155 VAL A O 1
ATOM 1215 N N . LYS A 1 156 ? 0.522 2.225 -8.406 1 95.19 156 LYS A N 1
ATOM 1216 C CA . LYS A 1 156 ? 1.239 3.375 -7.863 1 95.19 156 LYS A CA 1
ATOM 1217 C C . LYS A 1 156 ? 2.727 3.305 -8.195 1 95.19 156 LYS A C 1
ATOM 1219 O O . LYS A 1 156 ? 3.211 2.279 -8.68 1 95.19 156 LYS A O 1
ATOM 1224 N N . ASP A 1 157 ? 3.43 4.34 -7.914 1 95 157 ASP A N 1
ATOM 1225 C CA . ASP A 1 157 ? 4.852 4.434 -8.227 1 95 157 ASP A CA 1
ATOM 1226 C C . ASP A 1 157 ? 5.641 3.33 -7.527 1 95 157 ASP A C 1
ATOM 1228 O O . ASP A 1 157 ? 6.488 2.68 -8.141 1 95 157 ASP A O 1
ATOM 1232 N N . PRO A 1 158 ? 5.371 3.039 -6.254 1 95.12 158 PRO A N 1
ATOM 1233 C CA . PRO A 1 158 ? 6.152 1.984 -5.602 1 95.12 158 PRO A CA 1
ATOM 1234 C C . PRO A 1 158 ? 5.934 0.612 -6.234 1 95.12 158 PRO A C 1
ATOM 1236 O O . PRO A 1 158 ? 6.852 -0.214 -6.262 1 95.12 158 PRO A O 1
ATOM 1239 N N . ASP A 1 159 ? 4.758 0.355 -6.723 1 97 159 ASP A N 1
ATOM 1240 C CA . ASP A 1 159 ? 4.504 -0.913 -7.398 1 97 159 ASP A CA 1
ATOM 1241 C C . ASP A 1 159 ? 5.449 -1.1 -8.586 1 97 159 ASP A C 1
ATOM 1243 O O . ASP A 1 159 ? 6.012 -2.18 -8.773 1 97 159 ASP A O 1
ATOM 1247 N N . LEU A 1 160 ? 5.551 -0.041 -9.359 1 97.12 160 LEU A N 1
ATOM 1248 C CA . LEU A 1 160 ? 6.379 -0.098 -10.562 1 97.12 160 LEU A CA 1
ATOM 1249 C C . LEU A 1 160 ? 7.863 -0.093 -10.195 1 97.12 160 LEU A C 1
ATOM 1251 O O . LEU A 1 160 ? 8.68 -0.706 -10.891 1 97.12 160 LEU A O 1
ATOM 1255 N N . GLU A 1 161 ? 8.188 0.622 -9.133 1 94.88 161 GLU A N 1
ATOM 1256 C CA . GLU A 1 161 ? 9.57 0.611 -8.664 1 94.88 161 GLU A CA 1
ATOM 1257 C C . GLU A 1 161 ? 10.008 -0.798 -8.273 1 94.88 161 GLU A C 1
ATOM 1259 O O . GLU A 1 161 ? 11.109 -1.233 -8.633 1 94.88 161 GLU A O 1
ATOM 1264 N N . TYR A 1 162 ? 9.203 -1.476 -7.539 1 96.31 162 TYR A N 1
ATOM 1265 C CA . TYR A 1 162 ? 9.531 -2.844 -7.152 1 96.31 162 TYR A CA 1
ATOM 1266 C C . TYR A 1 162 ? 9.547 -3.766 -8.367 1 96.31 162 TYR A C 1
ATOM 1268 O O . TYR A 1 162 ? 10.43 -4.617 -8.5 1 96.31 162 TYR A O 1
ATOM 1276 N N . LEU A 1 163 ? 8.555 -3.598 -9.219 1 97.56 163 LEU A N 1
ATOM 1277 C CA . LEU A 1 163 ? 8.57 -4.391 -10.445 1 97.56 163 LEU A CA 1
ATOM 1278 C C . LEU A 1 163 ? 9.859 -4.172 -11.219 1 97.56 163 LEU A C 1
ATOM 1280 O O . LEU A 1 163 ? 10.438 -5.121 -11.758 1 97.56 163 LEU A O 1
ATOM 1284 N N . GLU A 1 164 ? 10.281 -2.898 -11.328 1 96.75 164 GLU A N 1
ATOM 1285 C CA . GLU A 1 164 ? 11.539 -2.555 -11.992 1 96.75 164 GLU A CA 1
ATOM 1286 C C . GLU A 1 164 ? 12.711 -3.322 -11.391 1 96.75 164 GLU A C 1
ATOM 1288 O O . GLU A 1 164 ? 13.547 -3.857 -12.125 1 96.75 164 GLU A O 1
ATOM 1293 N N . MET A 1 165 ? 12.773 -3.381 -10.109 1 95.62 165 MET A N 1
ATOM 1294 C CA . MET A 1 165 ? 13.859 -4.059 -9.414 1 95.62 165 MET A CA 1
ATOM 1295 C C . MET A 1 165 ? 13.773 -5.57 -9.609 1 95.62 165 MET A C 1
ATOM 1297 O O . MET A 1 165 ? 14.797 -6.234 -9.789 1 95.62 165 MET A O 1
ATOM 1301 N N . PHE A 1 166 ? 12.555 -6.172 -9.562 1 97.12 166 PHE A N 1
ATOM 1302 C CA . PHE A 1 166 ? 12.383 -7.59 -9.844 1 97.12 166 PHE A CA 1
ATOM 1303 C C . PHE A 1 166 ? 12.953 -7.941 -11.211 1 97.12 166 PHE A C 1
ATOM 1305 O O . PHE A 1 166 ? 13.703 -8.906 -11.344 1 97.12 166 PHE A O 1
ATOM 1312 N N . LEU A 1 167 ? 12.57 -7.141 -12.18 1 97.19 167 LEU A N 1
ATOM 1313 C CA . LEU A 1 167 ? 12.93 -7.391 -13.57 1 97.19 167 LEU A CA 1
ATOM 1314 C C . LEU A 1 167 ? 14.43 -7.254 -13.773 1 97.19 167 LEU A C 1
ATOM 1316 O O . LEU A 1 167 ? 15.031 -8.023 -14.531 1 97.19 167 LEU A O 1
ATOM 1320 N N . GLN A 1 168 ? 15.008 -6.273 -13.133 1 94.56 168 GLN A N 1
ATOM 1321 C CA . GLN A 1 168 ? 16.438 -6.062 -13.258 1 94.56 168 GLN A CA 1
ATOM 1322 C C . GLN A 1 168 ? 17.219 -7.289 -12.789 1 94.56 168 GLN A C 1
ATOM 1324 O O . GLN A 1 168 ? 18.125 -7.762 -13.484 1 94.56 168 GLN A O 1
ATOM 1329 N N . VAL A 1 169 ? 16.875 -7.766 -11.664 1 93.88 169 VAL A N 1
ATOM 1330 C CA . VAL A 1 169 ? 17.562 -8.93 -11.102 1 93.88 169 VAL A CA 1
ATOM 1331 C C . VAL A 1 169 ? 17.25 -10.164 -11.953 1 93.88 169 VAL A C 1
ATOM 1333 O O . VAL A 1 169 ? 18.156 -10.938 -12.273 1 93.88 169 VAL A O 1
ATOM 1336 N N . ALA A 1 170 ? 16 -10.375 -12.305 1 96 170 ALA A N 1
ATOM 1337 C CA . ALA A 1 170 ? 15.602 -11.539 -13.094 1 96 170 ALA A CA 1
ATOM 1338 C C . ALA A 1 170 ? 16.281 -11.547 -14.453 1 96 170 ALA A C 1
ATOM 1340 O O . ALA A 1 170 ? 16.641 -12.609 -14.977 1 96 170 ALA A O 1
ATOM 1341 N N . GLU A 1 171 ? 16.422 -10.367 -15.031 1 94.31 171 GLU A N 1
ATOM 1342 C CA . GLU A 1 171 ? 17.047 -10.266 -16.344 1 94.31 171 GLU A CA 1
ATOM 1343 C C . GLU A 1 171 ? 18.516 -10.672 -16.281 1 94.31 171 GLU A C 1
ATOM 1345 O O . GLU A 1 171 ? 19 -11.422 -17.141 1 94.31 171 GLU A O 1
ATOM 1350 N N . VAL A 1 172 ? 19.219 -10.148 -15.328 1 90.44 172 VAL A N 1
ATOM 1351 C CA . VAL A 1 172 ? 20.641 -10.414 -15.195 1 90.44 172 VAL A CA 1
ATOM 1352 C C . VAL A 1 172 ? 20.875 -11.906 -14.938 1 90.44 172 VAL A C 1
ATOM 1354 O O . VAL A 1 172 ? 21.703 -12.531 -15.586 1 90.44 172 VAL A O 1
ATOM 1357 N N . VAL A 1 173 ? 20.078 -12.445 -14.109 1 89.88 173 VAL A N 1
ATOM 1358 C CA . VAL A 1 173 ? 20.234 -13.844 -13.719 1 89.88 173 VAL A CA 1
ATOM 1359 C C . VAL A 1 173 ? 19.703 -14.75 -14.828 1 89.88 173 VAL A C 1
ATOM 1361 O O . VAL A 1 173 ? 20.297 -15.781 -15.133 1 89.88 173 VAL A O 1
ATOM 1364 N N . GLY A 1 174 ? 18.594 -14.422 -15.383 1 91.31 174 GLY A N 1
ATOM 1365 C CA . GLY A 1 174 ? 17.953 -15.219 -16.406 1 91.31 174 GLY A CA 1
ATOM 1366 C C . GLY A 1 174 ? 18.766 -15.305 -17.688 1 91.31 174 GLY A C 1
ATOM 1367 O O . GLY A 1 174 ? 18.75 -16.328 -18.375 1 91.31 174 GLY A O 1
ATOM 1368 N N . GLU A 1 175 ? 19.406 -14.211 -18.016 1 87.75 175 GLU A N 1
ATOM 1369 C CA . GLU A 1 175 ? 20.188 -14.164 -19.234 1 87.75 175 GLU A CA 1
ATOM 1370 C C . GLU A 1 175 ? 21.266 -15.25 -19.25 1 87.75 175 GLU A C 1
ATOM 1372 O O . GLU A 1 175 ? 21.516 -15.867 -20.281 1 87.75 175 GLU A O 1
ATOM 1377 N N . ALA A 1 176 ? 21.766 -15.508 -18.172 1 83.62 176 ALA A N 1
ATOM 1378 C CA . ALA A 1 176 ? 22.844 -16.484 -18.047 1 83.62 176 ALA A CA 1
ATOM 1379 C C . ALA A 1 176 ? 22.344 -17.891 -18.344 1 83.62 176 ALA A C 1
ATOM 1381 O O . ALA A 1 176 ? 23.094 -18.75 -18.797 1 83.62 176 ALA A O 1
ATOM 1382 N N . TYR A 1 177 ? 21.031 -18.125 -18.266 1 88.88 177 TYR A N 1
ATOM 1383 C CA . TYR A 1 177 ? 20.531 -19.484 -18.391 1 88.88 177 TYR A CA 1
ATOM 1384 C C . TYR A 1 177 ? 19.422 -19.562 -19.453 1 88.88 177 TYR A C 1
ATOM 1386 O O . TYR A 1 177 ? 18.656 -20.531 -19.484 1 88.88 177 TYR A O 1
ATOM 1394 N N . GLY A 1 178 ? 19.312 -18.516 -20.203 1 91.88 178 GLY A N 1
ATOM 1395 C CA . GLY A 1 178 ? 18.406 -18.516 -21.344 1 91.88 178 GLY A CA 1
ATOM 1396 C C . GLY A 1 178 ? 16.953 -18.422 -20.938 1 91.88 178 GLY A C 1
ATOM 1397 O O . GLY A 1 178 ? 16.094 -19.047 -21.562 1 91.88 178 GLY A O 1
ATOM 1398 N N . LEU A 1 179 ? 16.625 -17.812 -19.875 1 95.06 179 LEU A N 1
ATOM 1399 C CA . LEU A 1 179 ? 15.258 -17.625 -19.406 1 95.06 179 LEU A CA 1
ATOM 1400 C C . LEU A 1 179 ? 14.875 -16.141 -19.438 1 95.06 179 LEU A C 1
ATOM 1402 O O . LEU A 1 179 ? 15.672 -15.281 -19.047 1 95.06 179 LEU A O 1
ATOM 1406 N N . GLU A 1 180 ? 13.656 -15.852 -19.938 1 94.25 180 GLU A N 1
ATOM 1407 C CA . GLU A 1 180 ? 13.109 -14.5 -19.875 1 94.25 180 GLU A CA 1
ATOM 1408 C C . GLU A 1 180 ? 12.312 -14.289 -18.594 1 94.25 180 GLU A C 1
ATOM 1410 O O . GLU A 1 180 ? 11.586 -15.18 -18.156 1 94.25 180 GLU A O 1
ATOM 1415 N N . PRO A 1 181 ? 12.469 -13.133 -18.047 1 94.44 181 PRO A N 1
ATOM 1416 C CA . PRO A 1 181 ? 11.773 -12.859 -16.781 1 94.44 181 PRO A CA 1
ATOM 1417 C C . PRO A 1 181 ? 10.258 -12.953 -16.906 1 94.44 181 PRO A C 1
ATOM 1419 O O . PRO A 1 181 ? 9.586 -13.453 -16.016 1 94.44 181 PRO A O 1
ATOM 1422 N N . VAL A 1 182 ? 9.75 -12.422 -18.031 1 96.25 182 VAL A N 1
ATOM 1423 C CA . VAL A 1 182 ? 8.297 -12.367 -18.156 1 96.25 182 VAL A CA 1
ATOM 1424 C C . VAL A 1 182 ? 7.867 -13 -19.469 1 96.25 182 VAL A C 1
ATOM 1426 O O . VAL A 1 182 ? 8.281 -12.555 -20.547 1 96.25 182 VAL A O 1
ATOM 1429 N N . GLN A 1 183 ? 7.141 -14.023 -19.422 1 96.25 183 GLN A N 1
ATOM 1430 C CA . GLN A 1 183 ? 6.5 -14.609 -20.594 1 96.25 183 GLN A CA 1
ATOM 1431 C C . GLN A 1 183 ? 5.055 -14.133 -20.719 1 96.25 183 GLN A C 1
ATOM 1433 O O . GLN A 1 183 ? 4.617 -13.773 -21.812 1 96.25 183 GLN A O 1
ATOM 1438 N N . HIS A 1 184 ? 4.316 -14.227 -19.656 1 97.5 184 HIS A N 1
ATOM 1439 C CA . HIS A 1 184 ? 2.975 -13.68 -19.531 1 97.5 184 HIS A CA 1
ATOM 1440 C C . HIS A 1 184 ? 2.787 -12.977 -18.203 1 97.5 184 HIS A C 1
ATOM 1442 O O . HIS A 1 184 ? 3.08 -13.547 -17.141 1 97.5 184 HIS A O 1
ATOM 1448 N N . LEU A 1 185 ? 2.35 -11.695 -18.281 1 98.12 185 LEU A N 1
ATOM 1449 C CA . LEU A 1 185 ? 2.162 -10.898 -17.078 1 98.12 185 LEU A CA 1
ATOM 1450 C C . LEU A 1 185 ? 0.71 -10.461 -16.938 1 98.12 185 LEU A C 1
ATOM 1452 O O . LEU A 1 185 ? 0.171 -9.789 -17.828 1 98.12 185 LEU A O 1
ATOM 1456 N N . ASP A 1 186 ? 0.107 -10.875 -15.906 1 98.12 186 ASP A N 1
ATOM 1457 C CA . ASP A 1 186 ? -1.242 -10.453 -15.539 1 98.12 186 ASP A CA 1
ATOM 1458 C C . ASP A 1 186 ? -1.215 -9.508 -14.344 1 98.12 186 ASP A C 1
ATOM 1460 O O . ASP A 1 186 ? -0.977 -9.938 -13.211 1 98.12 186 ASP A O 1
ATOM 1464 N N . LEU A 1 187 ? -1.486 -8.25 -14.617 1 98.44 187 LEU A N 1
ATOM 1465 C CA . LEU A 1 187 ? -1.61 -7.266 -13.547 1 98.44 187 LEU A CA 1
ATOM 1466 C C . LEU A 1 187 ? -2.988 -7.336 -12.898 1 98.44 187 LEU A C 1
ATOM 1468 O O . LEU A 1 187 ? -3.99 -6.965 -13.516 1 98.44 187 LEU A O 1
ATOM 1472 N N . LEU A 1 188 ? -3.031 -7.84 -11.711 1 98.44 188 LEU A N 1
ATOM 1473 C CA . LEU A 1 188 ? -4.277 -7.93 -10.953 1 98.44 188 LEU A CA 1
ATOM 1474 C C . LEU A 1 188 ? -4.387 -6.789 -9.953 1 98.44 188 LEU A C 1
ATOM 1476 O O . LEU A 1 188 ? -3.67 -6.77 -8.945 1 98.44 188 LEU A O 1
ATOM 1480 N N . VAL A 1 189 ? -5.289 -5.883 -10.219 1 97.12 189 VAL A N 1
ATOM 1481 C CA . VAL A 1 189 ? -5.531 -4.762 -9.312 1 97.12 189 VAL A CA 1
ATOM 1482 C C . VAL A 1 189 ? -6.723 -5.074 -8.406 1 97.12 189 VAL A C 1
ATOM 1484 O O . VAL A 1 189 ? -7.863 -5.113 -8.867 1 97.12 189 VAL A O 1
ATOM 1487 N N . ARG A 1 190 ? -6.426 -5.152 -7.188 1 94.25 190 ARG A N 1
ATOM 1488 C CA . ARG A 1 190 ? -7.453 -5.5 -6.211 1 94.25 190 ARG A CA 1
ATOM 1489 C C . ARG A 1 190 ? -8.023 -4.254 -5.551 1 94.25 190 ARG A C 1
ATOM 1491 O O . ARG A 1 190 ? -7.414 -3.184 -5.594 1 94.25 190 ARG A O 1
ATOM 1498 N N . ASP A 1 191 ? -9.172 -4.402 -4.898 1 90.31 191 ASP A N 1
ATOM 1499 C CA . ASP A 1 191 ? -9.82 -3.344 -4.129 1 90.31 191 ASP A CA 1
ATOM 1500 C C . ASP A 1 191 ? -9.992 -2.082 -4.973 1 90.31 191 ASP A C 1
ATOM 1502 O O . ASP A 1 191 ? -9.797 -0.969 -4.48 1 90.31 191 ASP A O 1
ATOM 1506 N N . SER A 1 192 ? -10.289 -2.35 -6.227 1 85.88 192 SER A N 1
ATOM 1507 C CA . SER A 1 192 ? -10.492 -1.212 -7.117 1 85.88 192 SER A CA 1
ATOM 1508 C C . SER A 1 192 ? -11.836 -0.541 -6.852 1 85.88 192 SER A C 1
ATOM 1510 O O . SER A 1 192 ? -12.883 -1.191 -6.902 1 85.88 192 SER A O 1
ATOM 1512 N N . SER A 1 193 ? -11.844 0.651 -6.496 1 75.19 193 SER A N 1
ATOM 1513 C CA . SER A 1 193 ? -13.094 1.326 -6.172 1 75.19 193 SER A CA 1
ATOM 1514 C C . SER A 1 193 ? -13.281 2.584 -7.016 1 75.19 193 SER A C 1
ATOM 1516 O O . SER A 1 193 ? -14.383 3.119 -7.109 1 75.19 193 SER A O 1
ATOM 1518 N N . SER A 1 194 ? -12.352 2.949 -7.617 1 66.06 194 SER A N 1
ATOM 1519 C CA . SER A 1 194 ? -12.406 4.242 -8.289 1 66.06 194 SER A CA 1
ATOM 1520 C C . SER A 1 194 ? -12.914 4.102 -9.719 1 66.06 194 SER A C 1
ATOM 1522 O O . SER A 1 194 ? -13.305 5.086 -10.344 1 66.06 194 SER A O 1
ATOM 1524 N N . SER A 1 195 ? -12.922 2.875 -10.164 1 69.12 195 SER A N 1
ATOM 1525 C CA . SER A 1 195 ? -13.289 2.684 -11.562 1 69.12 195 SER A CA 1
ATOM 1526 C C . SER A 1 195 ? -14.773 2.367 -11.711 1 69.12 195 SER A C 1
ATOM 1528 O O . SER A 1 195 ? -15.328 1.61 -10.914 1 69.12 195 SER A O 1
ATOM 1530 N N . LEU A 1 196 ? -15.281 2.971 -12.703 1 73.19 196 LEU A N 1
ATOM 1531 C CA . LEU A 1 196 ? -16.672 2.693 -13.039 1 73.19 196 LEU A CA 1
ATOM 1532 C C . LEU A 1 196 ? -16.812 1.331 -13.711 1 73.19 196 LEU A C 1
ATOM 1534 O O . LEU A 1 196 ? -17.859 0.687 -13.609 1 73.19 196 LEU A O 1
ATOM 1538 N N . VAL A 1 197 ? -15.766 0.987 -14.367 1 87.06 197 VAL A N 1
ATOM 1539 C CA . VAL A 1 197 ? -15.758 -0.29 -15.078 1 87.06 197 VAL A CA 1
ATOM 1540 C C . VAL A 1 197 ? -14.734 -1.224 -14.438 1 87.06 197 VAL A C 1
ATOM 1542 O O . VAL A 1 197 ? -13.57 -0.845 -14.242 1 87.06 197 VAL A O 1
ATOM 1545 N N . LEU A 1 198 ? -15.164 -2.422 -14.055 1 93.62 198 LEU A N 1
ATOM 1546 C CA . LEU A 1 198 ? -14.297 -3.416 -13.438 1 93.62 198 LEU A CA 1
ATOM 1547 C C . LEU A 1 198 ? -14.008 -4.562 -14.398 1 93.62 198 LEU A C 1
ATOM 1549 O O . LEU A 1 198 ? -14.273 -4.453 -15.602 1 93.62 198 LEU A O 1
ATOM 1553 N N . GLY A 1 199 ? -13.273 -5.578 -13.977 1 96.69 199 GLY A N 1
ATOM 1554 C CA . GLY A 1 199 ? -13 -6.75 -14.797 1 96.69 199 GLY A CA 1
ATOM 1555 C C . GLY A 1 199 ? -11.906 -6.516 -15.828 1 96.69 199 GLY A C 1
ATOM 1556 O O . GLY A 1 199 ? -11.023 -5.688 -15.617 1 96.69 199 GLY A O 1
ATOM 1557 N N . ALA A 1 200 ? -12.039 -7.281 -16.859 1 97 200 ALA A N 1
ATOM 1558 C CA . ALA A 1 200 ? -11.031 -7.242 -17.922 1 97 200 ALA A CA 1
ATOM 1559 C C . ALA A 1 200 ? -11.094 -5.922 -18.688 1 97 200 ALA A C 1
ATOM 1561 O O . ALA A 1 200 ? -10.062 -5.375 -19.078 1 97 200 ALA A O 1
ATOM 1562 N N . GLN A 1 201 ? -12.266 -5.434 -18.891 1 96.19 201 GLN A N 1
ATOM 1563 C CA . GLN A 1 201 ? -12.438 -4.188 -19.641 1 96.19 201 GLN A CA 1
ATOM 1564 C C . GLN A 1 201 ? -11.859 -3.004 -18.875 1 96.19 201 GLN A C 1
ATOM 1566 O O . GLN A 1 201 ? -11.125 -2.188 -19.438 1 96.19 201 GLN A O 1
ATOM 1571 N N . GLY A 1 202 ? -12.203 -2.92 -17.562 1 95.69 202 GLY A N 1
ATOM 1572 C CA . GLY A 1 202 ? -11.617 -1.881 -16.734 1 95.69 202 GLY A CA 1
ATOM 1573 C C . GLY A 1 202 ? -10.109 -2 -16.609 1 95.69 202 GLY A C 1
ATOM 1574 O O . GLY A 1 202 ? -9.406 -0.99 -16.562 1 95.69 202 GLY A O 1
ATOM 1575 N N . GLY A 1 203 ? -9.703 -3.248 -16.594 1 97.38 203 GLY A N 1
ATOM 1576 C CA . GLY A 1 203 ? -8.273 -3.508 -16.516 1 97.38 203 GLY A CA 1
ATOM 1577 C C . GLY A 1 203 ? -7.516 -3.008 -17.734 1 97.38 203 GLY A C 1
ATOM 1578 O O . GLY A 1 203 ? -6.43 -2.439 -17.609 1 97.38 203 GLY A O 1
ATOM 1579 N N . GLU A 1 204 ? -8.055 -3.266 -18.906 1 97 204 GLU A N 1
ATOM 1580 C CA . GLU A 1 204 ? -7.414 -2.814 -20.141 1 97 204 GLU A CA 1
ATOM 1581 C C . GLU A 1 204 ? -7.285 -1.294 -20.156 1 97 204 GLU A C 1
ATOM 1583 O O . GLU A 1 204 ? -6.27 -0.759 -20.609 1 97 204 GLU A O 1
ATOM 1588 N N . GLN A 1 205 ? -8.305 -0.601 -19.719 1 95.69 205 GLN A N 1
ATOM 1589 C CA . GLN A 1 205 ? -8.273 0.856 -19.641 1 95.69 205 GLN A CA 1
ATOM 1590 C C . GLN A 1 205 ? -7.227 1.333 -18.641 1 95.69 205 GLN A C 1
ATOM 1592 O O . GLN A 1 205 ? -6.492 2.285 -18.906 1 95.69 205 GLN A O 1
ATOM 1597 N N . HIS A 1 206 ? -7.191 0.678 -17.516 1 95.81 206 HIS A N 1
ATOM 1598 C CA . HIS A 1 206 ? -6.227 1.027 -16.484 1 95.81 206 HIS A CA 1
ATOM 1599 C C . HIS A 1 206 ? -4.797 0.805 -16.969 1 95.81 206 HIS A C 1
ATOM 1601 O O . HIS A 1 206 ? -3.92 1.639 -16.734 1 95.81 206 HIS A O 1
ATOM 1607 N N . LEU A 1 207 ? -4.594 -0.299 -17.656 1 97.75 207 LEU A N 1
ATOM 1608 C CA . LEU A 1 207 ? -3.277 -0.619 -18.188 1 97.75 207 LEU A CA 1
ATOM 1609 C C . LEU A 1 207 ? -2.846 0.418 -19.219 1 97.75 207 LEU A C 1
ATOM 1611 O O . LEU A 1 207 ? -1.688 0.842 -19.234 1 97.75 207 LEU A O 1
ATOM 1615 N N . ARG A 1 208 ? -3.713 0.787 -20.078 1 97 208 ARG A N 1
ATOM 1616 C CA . ARG A 1 208 ? -3.428 1.824 -21.062 1 97 208 ARG A CA 1
ATOM 1617 C C . ARG A 1 208 ? -3.033 3.131 -20.391 1 97 208 ARG A C 1
ATOM 1619 O O . ARG A 1 208 ? -2.09 3.799 -20.812 1 97 208 ARG A O 1
ATOM 1626 N N . HIS A 1 209 ? -3.754 3.463 -19.328 1 94.31 209 HIS A N 1
ATOM 1627 C CA . HIS A 1 209 ? -3.467 4.676 -18.578 1 94.31 209 HIS A CA 1
ATOM 1628 C C . HIS A 1 209 ? -2.076 4.617 -17.953 1 94.31 209 HIS A C 1
ATOM 1630 O O . HIS A 1 209 ? -1.313 5.582 -18.031 1 94.31 209 HIS A O 1
ATOM 1636 N N . VAL A 1 210 ? -1.755 3.496 -17.375 1 96.38 210 VAL A N 1
ATOM 1637 C CA . VAL A 1 210 ? -0.457 3.312 -16.734 1 96.38 210 VAL A CA 1
ATOM 1638 C C . VAL A 1 210 ? 0.656 3.461 -17.781 1 96.38 210 VAL A C 1
ATOM 1640 O O . VAL A 1 210 ? 1.652 4.148 -17.531 1 96.38 210 VAL A O 1
ATOM 1643 N N . ARG A 1 211 ? 0.479 2.863 -18.922 1 97.25 211 ARG A N 1
ATOM 1644 C CA . ARG A 1 211 ? 1.456 2.941 -20 1 97.25 211 ARG A CA 1
ATOM 1645 C C . ARG A 1 211 ? 1.649 4.383 -20.469 1 97.25 211 ARG A C 1
ATOM 1647 O O . ARG A 1 211 ? 2.779 4.824 -20.672 1 97.25 211 ARG A O 1
ATOM 1654 N N . GLN A 1 212 ? 0.594 5.062 -20.562 1 96.06 212 GLN A N 1
ATOM 1655 C CA . GLN A 1 212 ? 0.63 6.441 -21.031 1 96.06 212 GLN A CA 1
ATOM 1656 C C . GLN A 1 212 ? 1.361 7.34 -20.047 1 96.06 212 GLN A C 1
ATOM 1658 O O . GLN A 1 212 ? 2.174 8.18 -20.438 1 96.06 212 GLN A O 1
ATOM 1663 N N . MET A 1 213 ? 1.077 7.18 -18.797 1 92.94 213 MET A N 1
ATOM 1664 C CA . MET A 1 213 ? 1.71 8 -17.781 1 92.94 213 MET A CA 1
ATOM 1665 C C . MET A 1 213 ? 3.213 7.75 -17.734 1 92.94 213 MET A C 1
ATOM 1667 O O . MET A 1 213 ? 4 8.688 -17.594 1 92.94 213 MET A O 1
ATOM 1671 N N . LEU A 1 214 ? 3.566 6.504 -17.828 1 93.5 214 LEU A N 1
ATOM 1672 C CA . LEU A 1 214 ? 4.98 6.152 -17.797 1 93.5 214 LEU A CA 1
ATOM 1673 C C . LEU A 1 214 ? 5.695 6.68 -19.031 1 93.5 214 LEU A C 1
ATOM 1675 O O . LEU A 1 214 ? 6.82 7.172 -18.953 1 93.5 214 LEU A O 1
ATOM 1679 N N . ALA A 1 215 ? 5.07 6.59 -20.156 1 93.44 215 ALA A N 1
ATOM 1680 C CA . ALA A 1 215 ? 5.672 7.004 -21.422 1 93.44 215 ALA A CA 1
ATOM 1681 C C . ALA A 1 215 ? 5.805 8.523 -21.484 1 93.44 215 ALA A C 1
ATOM 1683 O O . ALA A 1 215 ? 6.68 9.039 -22.188 1 93.44 215 ALA A O 1
ATOM 1684 N N . ALA A 1 216 ? 4.969 9.227 -20.75 1 89.69 216 ALA A N 1
ATOM 1685 C CA . ALA A 1 216 ? 4.949 10.68 -20.797 1 89.69 216 ALA A CA 1
ATOM 1686 C C . ALA A 1 216 ? 6.109 11.273 -20 1 89.69 216 ALA A C 1
ATOM 1688 O O . ALA A 1 216 ? 6.488 12.43 -20.219 1 89.69 216 ALA A O 1
ATOM 1689 N N . MET A 1 217 ? 6.66 10.523 -19.172 1 84.38 217 MET A N 1
ATOM 1690 C CA . MET A 1 217 ? 7.746 11.031 -18.328 1 84.38 217 MET A CA 1
ATOM 1691 C C . MET A 1 217 ? 9.086 10.898 -19.047 1 84.38 217 MET A C 1
ATOM 1693 O O . MET A 1 217 ? 9.391 9.852 -19.625 1 84.38 217 MET A O 1
ATOM 1697 N N . SER A 1 218 ? 9.867 12.07 -19.047 1 81.56 218 SER A N 1
ATOM 1698 C CA . SER A 1 218 ? 11.188 12.055 -19.672 1 81.56 218 SER A CA 1
ATOM 1699 C C . SER A 1 218 ? 12.266 12.523 -18.688 1 81.56 218 SER A C 1
ATOM 1701 O O . SER A 1 218 ? 12.25 13.672 -18.25 1 81.56 218 SER A O 1
ATOM 1703 N N . PRO A 1 219 ? 13.188 11.633 -18.344 1 84.81 219 PRO A N 1
ATOM 1704 C CA . PRO A 1 219 ? 13.305 10.219 -18.734 1 84.81 219 PRO A CA 1
ATOM 1705 C C . PRO A 1 219 ? 12.305 9.328 -18 1 84.81 219 PRO A C 1
ATOM 1707 O O . PRO A 1 219 ? 11.82 9.695 -16.922 1 84.81 219 PRO A O 1
ATOM 1710 N N . CYS A 1 220 ? 12.023 8.125 -18.609 1 88.75 220 CYS A N 1
ATOM 1711 C CA . CYS A 1 220 ? 11.117 7.18 -17.969 1 88.75 220 CYS A CA 1
ATOM 1712 C C . CYS A 1 220 ? 11.688 6.684 -16.641 1 88.75 220 CYS A C 1
ATOM 1714 O O . CYS A 1 220 ? 12.812 6.199 -16.594 1 88.75 220 CYS A O 1
ATOM 1716 N N . ARG A 1 221 ? 10.914 6.734 -15.609 1 87.88 221 ARG A N 1
ATOM 1717 C CA . ARG A 1 221 ? 11.352 6.367 -14.273 1 87.88 221 ARG A CA 1
ATOM 1718 C C . ARG A 1 221 ? 11.555 4.859 -14.156 1 87.88 221 ARG A C 1
ATOM 1720 O O . ARG A 1 221 ? 12.414 4.398 -13.406 1 87.88 221 ARG A O 1
ATOM 1727 N N . HIS A 1 222 ? 10.688 4.129 -14.805 1 95.12 222 HIS A N 1
ATOM 1728 C CA . HIS A 1 222 ? 10.711 2.674 -14.734 1 95.12 222 HIS A CA 1
ATOM 1729 C C . HIS A 1 222 ? 10.656 2.049 -16.125 1 95.12 222 HIS A C 1
ATOM 1731 O O . HIS A 1 222 ? 9.656 1.434 -16.5 1 95.12 222 HIS A O 1
ATOM 1737 N N . PRO A 1 223 ? 11.805 2.09 -16.844 1 95.88 223 PRO A N 1
ATOM 1738 C CA . PRO A 1 223 ? 11.797 1.672 -18.25 1 95.88 223 PRO A CA 1
ATOM 1739 C C . PRO A 1 223 ? 11.531 0.178 -18.422 1 95.88 223 PRO A C 1
ATOM 1741 O O . PRO A 1 223 ? 10.844 -0.227 -19.359 1 95.88 223 PRO A O 1
ATOM 1744 N N . LYS A 1 224 ? 12.055 -0.674 -17.578 1 96.38 224 LYS A N 1
ATOM 1745 C CA . LYS A 1 224 ? 11.836 -2.113 -17.703 1 96.38 224 LYS A CA 1
ATOM 1746 C C . LYS A 1 224 ? 10.383 -2.475 -17.406 1 96.38 224 LYS A C 1
ATOM 1748 O O . LYS A 1 224 ? 9.828 -3.395 -18.031 1 96.38 224 LYS A O 1
ATOM 1753 N N . ALA A 1 225 ? 9.805 -1.807 -16.375 1 97.31 225 ALA A N 1
ATOM 1754 C CA . ALA A 1 225 ? 8.391 -2.035 -16.062 1 97.31 225 ALA A CA 1
ATOM 1755 C C . ALA A 1 225 ? 7.504 -1.632 -17.234 1 97.31 225 ALA A C 1
ATOM 1757 O O . ALA A 1 225 ? 6.551 -2.338 -17.578 1 97.31 225 ALA A O 1
ATOM 1758 N N . LEU A 1 226 ? 7.82 -0.47 -17.859 1 97.38 226 LEU A N 1
ATOM 1759 C CA . LEU A 1 226 ? 7.059 -0.02 -19.016 1 97.38 226 LEU A CA 1
ATOM 1760 C C . LEU A 1 226 ? 7.148 -1.033 -20.156 1 97.38 226 LEU A C 1
ATOM 1762 O O . LEU A 1 226 ? 6.145 -1.338 -20.797 1 97.38 226 LEU A O 1
ATOM 1766 N N . GLU A 1 227 ? 8.359 -1.489 -20.391 1 97.38 227 GLU A N 1
ATOM 1767 C CA . GLU A 1 227 ? 8.555 -2.486 -21.438 1 97.38 227 GLU A CA 1
ATOM 1768 C C . GLU A 1 227 ? 7.73 -3.742 -21.156 1 97.38 227 GLU A C 1
ATOM 1770 O O . GLU A 1 22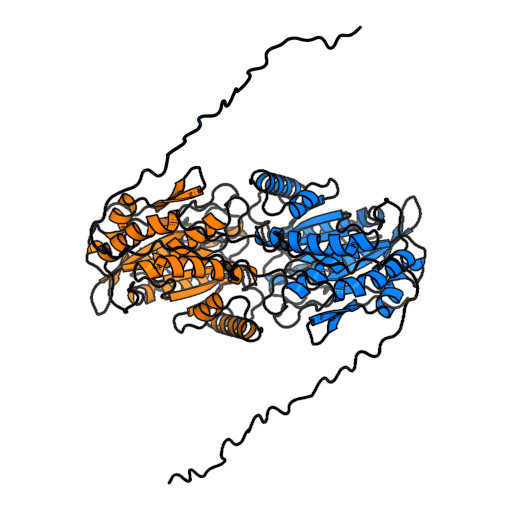7 ? 7.047 -4.25 -22.047 1 97.38 227 GLU A O 1
ATOM 1775 N N . ALA A 1 228 ? 7.758 -4.254 -19.953 1 97.69 228 ALA A N 1
ATOM 1776 C CA . ALA A 1 228 ? 7.027 -5.461 -19.578 1 97.69 228 ALA A CA 1
ATOM 1777 C C . ALA A 1 228 ? 5.523 -5.262 -19.734 1 97.69 228 ALA A C 1
ATOM 1779 O O . ALA A 1 228 ? 4.816 -6.148 -20.219 1 97.69 228 ALA A O 1
ATOM 1780 N N . LEU A 1 229 ? 5 -4.098 -19.297 1 97.75 229 LEU A N 1
ATOM 1781 C CA . LEU A 1 229 ? 3.57 -3.811 -19.297 1 97.75 229 LEU A CA 1
ATOM 1782 C C . LEU A 1 229 ? 3.072 -3.531 -20.719 1 97.75 229 LEU A C 1
ATOM 1784 O O . LEU A 1 229 ? 1.866 -3.561 -20.969 1 97.75 229 LEU A O 1
ATOM 1788 N N . SER A 1 230 ? 3.994 -3.248 -21.641 1 97.19 230 SER A N 1
ATOM 1789 C CA . SER A 1 230 ? 3.615 -2.877 -23 1 97.19 230 SER A CA 1
ATOM 1790 C C . SER A 1 230 ? 3.586 -4.094 -23.906 1 97.19 230 SER A C 1
ATOM 1792 O O . SER A 1 230 ? 3.164 -3.998 -25.062 1 97.19 230 SER A O 1
ATOM 1794 N N . ARG A 1 231 ? 4.016 -5.191 -23.422 1 95.69 231 ARG A N 1
ATOM 1795 C CA . ARG A 1 231 ? 3.982 -6.414 -24.219 1 95.69 231 ARG A CA 1
ATOM 1796 C C . ARG A 1 231 ? 2.547 -6.84 -24.516 1 95.69 231 ARG A C 1
ATOM 1798 O O . ARG A 1 231 ? 1.651 -6.629 -23.688 1 95.69 231 ARG A O 1
ATOM 1805 N N . SER A 1 232 ? 2.396 -7.527 -25.609 1 94 232 SER A N 1
ATOM 1806 C CA . SER A 1 232 ? 1.077 -8.023 -25.984 1 94 232 SER A CA 1
ATOM 1807 C C . SER A 1 232 ? 0.603 -9.117 -25.047 1 94 232 SER A C 1
ATOM 1809 O O . SER A 1 232 ? -0.597 -9.375 -24.938 1 94 232 SER A O 1
ATOM 1811 N N . SER A 1 233 ? 1.546 -9.719 -24.359 1 95 233 SER A N 1
ATOM 1812 C CA . SER A 1 233 ? 1.242 -10.812 -23.438 1 95 233 SER A CA 1
ATOM 1813 C C . SER A 1 233 ? 0.882 -10.289 -22.047 1 95 233 SER A C 1
ATOM 1815 O O . SER A 1 233 ? 0.634 -11.07 -21.125 1 95 233 SER A O 1
ATOM 1817 N N . SER A 1 234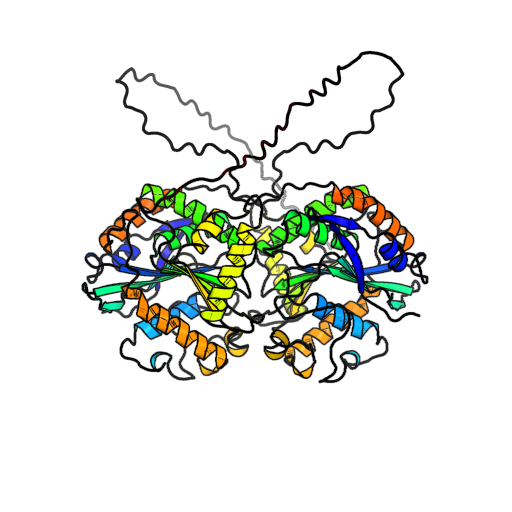 ? 0.805 -8.961 -21.891 1 97.31 234 SER A N 1
ATOM 1818 C CA . SER A 1 234 ? 0.445 -8.375 -20.594 1 97.31 234 SER A CA 1
ATOM 1819 C C . SER A 1 234 ? -1.016 -7.934 -20.578 1 97.31 234 SER A C 1
ATOM 1821 O O . SER A 1 234 ? -1.519 -7.395 -21.578 1 97.31 234 SER A O 1
ATOM 1823 N N . ARG A 1 235 ? -1.629 -8.258 -19.5 1 97.75 235 ARG A N 1
ATOM 1824 C CA . ARG A 1 235 ? -3.027 -7.906 -19.281 1 97.75 235 ARG A CA 1
ATOM 1825 C C . ARG A 1 235 ? -3.23 -7.34 -17.875 1 97.75 235 ARG A C 1
ATOM 1827 O O . ARG A 1 235 ? -2.322 -7.387 -17.047 1 97.75 235 ARG A O 1
ATOM 1834 N N . CYS A 1 236 ? -4.418 -6.727 -17.734 1 98.31 236 CYS A N 1
ATOM 1835 C CA . CYS A 1 236 ? -4.789 -6.176 -16.438 1 98.31 236 CYS A CA 1
ATOM 1836 C C . CYS A 1 236 ? -6.246 -6.492 -16.109 1 98.31 236 CYS A C 1
ATOM 1838 O O . CYS A 1 236 ? -7.098 -6.52 -17 1 98.31 236 CYS A O 1
ATOM 1840 N N . TYR A 1 237 ? -6.512 -6.832 -14.93 1 98.5 237 TYR A N 1
ATOM 1841 C CA . TYR A 1 237 ? -7.852 -7.113 -14.43 1 98.5 237 TYR A CA 1
ATOM 1842 C C . TYR A 1 237 ? -8.133 -6.312 -13.156 1 98.5 237 TYR A C 1
ATOM 1844 O O . TYR A 1 237 ? -7.34 -6.332 -12.219 1 98.5 237 TYR A O 1
ATOM 1852 N N . LEU A 1 238 ? -9.234 -5.559 -13.102 1 97.31 238 LEU A N 1
ATOM 1853 C CA . LEU A 1 238 ? -9.656 -4.828 -11.914 1 97.31 238 LEU A CA 1
ATOM 1854 C C . LEU A 1 238 ? -10.656 -5.641 -11.094 1 97.31 238 LEU A C 1
ATOM 1856 O O . LEU A 1 238 ? -11.742 -5.961 -11.578 1 97.31 238 LEU A O 1
ATOM 1860 N N . MET A 1 239 ? -10.258 -5.91 -9.883 1 96.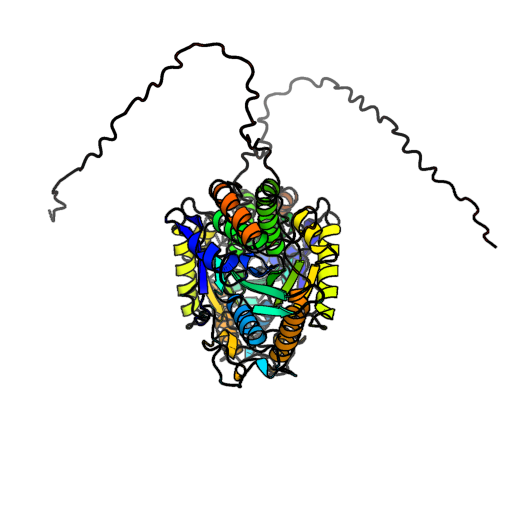06 239 MET A N 1
ATOM 1861 C CA . MET A 1 239 ? -11.102 -6.668 -8.961 1 96.06 239 MET A CA 1
ATOM 1862 C C . MET A 1 239 ? -11.641 -5.766 -7.855 1 96.06 239 MET A C 1
ATOM 1864 O O . MET A 1 239 ? -10.891 -4.98 -7.266 1 96.06 239 MET A O 1
ATOM 1868 N N . PRO A 1 240 ? -12.953 -5.898 -7.566 1 93.19 240 PRO A N 1
ATOM 1869 C CA . PRO A 1 240 ? -13.508 -5.078 -6.488 1 93.19 240 PRO A CA 1
ATOM 1870 C C . PRO A 1 240 ? -13.094 -5.562 -5.102 1 93.19 240 PRO A C 1
ATOM 1872 O O . PRO A 1 240 ? -12.516 -6.645 -4.969 1 93.19 240 PRO A O 1
ATOM 1875 N N . PHE A 1 241 ? -13.383 -4.738 -4.152 1 89.94 241 PHE A N 1
ATOM 1876 C CA . PHE A 1 241 ? -13.195 -5.109 -2.754 1 89.94 241 PHE A CA 1
ATOM 1877 C C . PHE A 1 241 ? -13.992 -6.359 -2.414 1 89.94 241 PHE A C 1
ATOM 1879 O O . PHE A 1 241 ? -15.148 -6.5 -2.828 1 89.94 241 PHE A O 1
ATOM 1886 N N . PRO A 1 242 ? -13.391 -7.367 -1.697 1 90.12 242 PRO A N 1
ATOM 1887 C CA . PRO A 1 242 ? -14.031 -8.656 -1.455 1 90.12 242 PRO A CA 1
ATOM 1888 C C . PRO A 1 242 ? -15.156 -8.578 -0.426 1 90.12 242 PRO A C 1
ATOM 1890 O O . PRO A 1 242 ? -16.031 -9.453 -0.385 1 90.12 242 PRO A O 1
ATOM 1893 N N . GLY A 1 243 ? -15.086 -7.582 0.469 1 86.94 243 GLY A N 1
ATOM 1894 C CA . GLY A 1 243 ? -16.016 -7.484 1.583 1 86.94 243 GLY A CA 1
ATOM 1895 C C . GLY A 1 243 ? -15.328 -7.484 2.936 1 86.94 243 GLY A C 1
ATOM 1896 O O . GLY A 1 243 ? -14.266 -8.086 3.096 1 86.94 243 GLY A O 1
ATOM 1897 N N . LYS A 1 244 ? -15.906 -6.965 3.904 1 82 244 LYS A N 1
ATOM 1898 C CA . LYS A 1 244 ? -15.32 -6.809 5.23 1 82 244 LYS A CA 1
ATOM 1899 C C . LYS A 1 244 ? -15.203 -8.156 5.941 1 82 244 LYS A C 1
ATOM 1901 O O . LYS A 1 244 ? -14.234 -8.406 6.656 1 82 244 LYS A O 1
ATOM 1906 N N . ARG A 1 245 ? -16.156 -8.969 5.75 1 78.62 245 ARG A N 1
ATOM 1907 C CA . ARG A 1 245 ? -16.203 -10.227 6.484 1 78.62 245 ARG A CA 1
ATOM 1908 C C . ARG A 1 245 ? -15.055 -11.148 6.078 1 78.62 245 ARG A C 1
ATOM 1910 O O . ARG A 1 245 ? -14.469 -11.82 6.922 1 78.62 245 ARG A O 1
ATOM 1917 N N . ILE A 1 246 ? -14.789 -11.164 4.855 1 78.88 246 ILE A N 1
ATOM 1918 C CA . ILE A 1 246 ? -13.719 -12.039 4.371 1 78.88 246 ILE A CA 1
ATOM 1919 C C . ILE A 1 246 ? -12.359 -11.43 4.723 1 78.88 246 ILE A C 1
ATOM 1921 O O . ILE A 1 246 ? -11.391 -12.156 4.934 1 78.88 246 ILE A O 1
ATOM 1925 N N . SER A 1 247 ? -12.289 -10.188 4.832 1 75.25 247 SER A N 1
ATOM 1926 C CA . SER A 1 247 ? -11.031 -9.5 5.113 1 75.25 247 SER A CA 1
ATOM 1927 C C . SER A 1 247 ? -10.664 -9.617 6.59 1 75.25 247 SER A C 1
ATOM 1929 O O . SER A 1 247 ? -9.492 -9.484 6.953 1 75.25 247 SER A O 1
ATOM 1931 N N . THR A 1 248 ? -11.656 -9.828 7.391 1 68 248 THR A N 1
ATOM 1932 C CA . THR A 1 248 ? -11.391 -9.945 8.82 1 68 248 THR A CA 1
ATOM 1933 C C . THR A 1 248 ? -11.484 -11.398 9.266 1 68 248 THR A C 1
ATOM 1935 O O . THR A 1 248 ? -11.055 -11.742 10.367 1 68 248 THR A O 1
ATOM 1938 N N . GLY A 1 249 ? -11.977 -12.203 8.336 1 64.94 249 GLY A N 1
ATOM 1939 C CA . GLY A 1 249 ? -12.227 -13.578 8.719 1 64.94 249 GLY A CA 1
ATOM 1940 C C . GLY A 1 249 ? -11.078 -14.508 8.375 1 64.94 249 GLY A C 1
ATOM 1941 O O . GLY A 1 249 ? -10.133 -14.109 7.688 1 64.94 249 GLY A O 1
ATOM 1942 N N . ASN A 1 250 ? -11.352 -15.703 8.859 1 64.38 250 ASN A N 1
ATOM 1943 C CA . ASN A 1 250 ? -10.234 -16.625 8.766 1 64.38 250 ASN A CA 1
ATOM 1944 C C . ASN A 1 250 ? -10.578 -17.844 7.906 1 64.38 250 ASN A C 1
ATOM 1946 O O . ASN A 1 250 ? -9.742 -18.734 7.723 1 64.38 250 ASN A O 1
ATOM 1950 N N . GLN A 1 251 ? -11.703 -17.766 7.344 1 67.62 251 GLN A N 1
ATOM 1951 C CA . GLN A 1 251 ? -12.008 -19.031 6.695 1 67.62 251 GLN A CA 1
ATOM 1952 C C . GLN A 1 251 ? -12.07 -18.875 5.18 1 67.62 251 GLN A C 1
ATOM 1954 O O . GLN A 1 251 ? -12.07 -19.875 4.449 1 67.62 251 GLN A O 1
ATOM 1959 N N . GLY A 1 252 ? -12.188 -17.719 4.699 1 76.06 252 GLY A N 1
ATOM 1960 C CA . GLY A 1 252 ? -12.195 -17.484 3.262 1 76.06 252 GLY A CA 1
ATOM 1961 C C . GLY A 1 252 ? -13.414 -18.094 2.57 1 76.06 252 GLY A C 1
ATOM 1962 O O . GLY A 1 252 ? -13.305 -18.609 1.458 1 76.06 252 GLY A O 1
ATOM 1963 N N . THR A 1 253 ? -14.523 -18.156 3.205 1 84.38 253 THR A N 1
ATOM 1964 C CA . THR A 1 253 ? -15.727 -18.797 2.684 1 84.38 253 THR A CA 1
ATOM 1965 C C . THR A 1 253 ? -16.453 -17.875 1.7 1 84.38 253 THR A C 1
ATOM 1967 O O . THR A 1 253 ? -16.312 -16.656 1.776 1 84.38 253 THR A O 1
ATOM 1970 N N . LEU A 1 254 ? -17.203 -18.516 0.809 1 89.5 254 LEU A N 1
ATOM 1971 C CA . LEU A 1 254 ? -17.969 -17.781 -0.209 1 89.5 254 LEU A CA 1
ATOM 1972 C C . LEU A 1 254 ? -18.984 -16.859 0.431 1 89.5 254 LEU A C 1
ATOM 1974 O O . LEU A 1 254 ? -19.234 -15.758 -0.067 1 89.5 254 LEU A O 1
ATOM 1978 N N . ARG A 1 255 ? -19.562 -17.234 1.573 1 89.56 255 ARG A N 1
ATOM 1979 C CA . ARG A 1 255 ? -20.625 -16.469 2.215 1 89.56 255 ARG A CA 1
ATOM 1980 C C . ARG A 1 255 ? -20.094 -15.148 2.752 1 89.56 255 ARG A C 1
ATOM 1982 O O . ARG A 1 255 ? -20.859 -14.188 2.891 1 89.56 255 ARG A O 1
ATOM 1989 N N . ASP A 1 256 ? -18.875 -15.117 2.947 1 88.5 256 ASP A N 1
ATOM 1990 C CA . ASP A 1 256 ? -18.281 -13.922 3.539 1 88.5 256 ASP A CA 1
ATOM 1991 C C . ASP A 1 256 ? -17.859 -12.922 2.461 1 88.5 256 ASP A C 1
ATOM 1993 O O . ASP A 1 256 ? -17.453 -11.805 2.77 1 88.5 256 ASP A O 1
ATOM 1997 N N . MET A 1 257 ? -18.047 -13.297 1.189 1 92.06 257 MET A N 1
ATOM 1998 C CA . MET A 1 257 ? -17.641 -12.445 0.073 1 92.06 257 MET A CA 1
ATOM 1999 C C . MET A 1 257 ? -18.812 -11.648 -0.469 1 92.06 257 MET A C 1
ATOM 2001 O O . MET A 1 257 ? -19.938 -12.156 -0.516 1 92.06 257 MET A O 1
ATOM 2005 N N . ASP A 1 258 ? -18.547 -10.398 -0.823 1 91.81 258 ASP A N 1
ATOM 2006 C CA . ASP A 1 258 ? -19.562 -9.648 -1.556 1 91.81 258 ASP A CA 1
ATOM 2007 C C . ASP A 1 258 ? -19.859 -10.297 -2.906 1 91.81 258 ASP A C 1
ATOM 2009 O O . ASP A 1 258 ? -18.984 -10.93 -3.502 1 91.81 258 ASP A O 1
ATOM 2013 N N . GLU A 1 259 ? -21.031 -10.078 -3.455 1 93.06 259 GLU A N 1
ATOM 2014 C CA . GLU A 1 259 ? -21.484 -10.727 -4.68 1 93.06 259 GLU A CA 1
ATOM 2015 C C . GLU A 1 259 ? -20.656 -10.297 -5.879 1 93.06 259 GLU A C 1
ATOM 2017 O O . GLU A 1 259 ? -20.297 -11.125 -6.727 1 93.06 259 GLU A O 1
ATOM 2022 N N . ASP A 1 260 ? -20.375 -9.039 -5.969 1 92.31 260 ASP A N 1
ATOM 2023 C CA . ASP A 1 260 ? -19.625 -8.539 -7.117 1 92.31 260 ASP A CA 1
ATOM 2024 C C . ASP A 1 260 ? -18.203 -9.094 -7.125 1 92.31 260 ASP A C 1
ATOM 2026 O O . ASP A 1 260 ? -17.656 -9.391 -8.188 1 92.31 260 ASP A O 1
ATOM 2030 N N . PHE A 1 261 ? -17.625 -9.25 -5.965 1 94.94 261 PHE A N 1
ATOM 2031 C CA . PHE A 1 261 ? -16.312 -9.859 -5.871 1 94.94 261 PHE A CA 1
ATOM 2032 C C . PHE A 1 261 ? -16.359 -11.328 -6.27 1 94.94 261 PHE A C 1
ATOM 2034 O O . PHE A 1 261 ? -15.477 -11.812 -6.984 1 94.94 261 PHE A O 1
ATOM 2041 N N . ARG A 1 262 ? -17.344 -12.031 -5.836 1 94.44 262 ARG A N 1
ATOM 2042 C CA . ARG A 1 262 ? -17.5 -13.445 -6.191 1 94.44 262 ARG A CA 1
ATOM 2043 C C . ARG A 1 262 ? -17.578 -13.617 -7.703 1 94.44 262 ARG A C 1
ATOM 2045 O O . ARG A 1 262 ? -16.953 -14.531 -8.258 1 94.44 262 ARG A O 1
ATOM 2052 N N . ASP A 1 263 ? -18.344 -12.773 -8.289 1 95.44 263 ASP A N 1
ATOM 2053 C CA . ASP A 1 263 ? -18.5 -12.836 -9.734 1 95.44 263 ASP A CA 1
ATOM 2054 C C . ASP A 1 263 ? -17.172 -12.547 -10.438 1 95.44 263 ASP A C 1
ATOM 2056 O O . ASP A 1 263 ? -16.812 -13.227 -11.406 1 95.44 263 ASP A O 1
ATOM 2060 N N . SER A 1 264 ? -16.453 -11.539 -9.969 1 96.12 264 SER A N 1
ATOM 2061 C CA . SER A 1 264 ? -15.164 -11.18 -10.555 1 96.12 264 SER A CA 1
ATOM 2062 C C . SER A 1 264 ? -14.141 -12.297 -10.352 1 96.12 264 SER A C 1
ATOM 2064 O O . SER A 1 264 ? -13.352 -12.586 -11.25 1 96.12 264 SER A O 1
ATOM 2066 N N . LEU A 1 265 ? -14.203 -12.883 -9.172 1 96.31 265 LEU A N 1
ATOM 2067 C CA . LEU A 1 265 ? -13.305 -13.984 -8.859 1 96.31 265 LEU A CA 1
ATOM 2068 C C . LEU A 1 265 ? -13.57 -15.18 -9.773 1 96.31 265 LEU A C 1
ATOM 2070 O O . LEU A 1 265 ? -12.641 -15.789 -10.297 1 96.31 265 LEU A O 1
ATOM 2074 N N . ARG A 1 266 ? -14.812 -15.469 -9.914 1 96.5 266 ARG A N 1
ATOM 2075 C CA . ARG A 1 266 ? -15.211 -16.562 -10.797 1 96.5 266 ARG A CA 1
ATOM 2076 C C . ARG A 1 266 ? -14.727 -16.312 -12.227 1 96.5 266 ARG A C 1
ATOM 2078 O O . ARG A 1 266 ? -14.148 -17.203 -12.852 1 96.5 266 ARG A O 1
ATOM 2085 N N . ASP A 1 267 ? -14.961 -15.133 -12.672 1 96.75 267 ASP A N 1
ATOM 2086 C CA . ASP A 1 267 ? -14.578 -14.758 -14.023 1 96.75 267 ASP A CA 1
ATOM 2087 C C . ASP A 1 267 ? -13.062 -14.836 -14.211 1 96.75 267 ASP A C 1
ATOM 2089 O O . ASP A 1 267 ? -12.578 -15.414 -15.18 1 96.75 267 ASP A O 1
ATOM 2093 N N . TYR A 1 268 ? -12.328 -14.25 -13.359 1 97.81 268 TYR A N 1
ATOM 2094 C CA . TYR A 1 268 ? -10.875 -14.172 -13.445 1 97.81 268 TYR A CA 1
ATOM 2095 C C . TYR A 1 268 ? -10.25 -15.555 -13.391 1 97.81 268 TYR A C 1
ATOM 2097 O O . TYR A 1 268 ? -9.406 -15.891 -14.227 1 97.81 268 TYR A O 1
ATOM 2105 N N . VAL A 1 269 ? -10.672 -16.391 -12.461 1 97.5 269 VAL A N 1
ATOM 2106 C CA . VAL A 1 269 ? -10.102 -17.719 -12.258 1 97.5 269 VAL A CA 1
ATOM 2107 C C . VAL A 1 269 ? -10.438 -18.609 -13.445 1 97.5 269 VAL A C 1
ATOM 2109 O O . VAL A 1 269 ? -9.586 -19.375 -13.914 1 97.5 269 VAL A O 1
ATOM 2112 N N . THR A 1 270 ? -11.672 -18.531 -13.906 1 96.19 270 THR A N 1
ATOM 2113 C CA . THR A 1 270 ? -12.094 -19.344 -15.039 1 96.19 270 THR A CA 1
ATOM 2114 C C . THR A 1 270 ? -11.289 -19 -16.281 1 96.19 270 THR A C 1
ATOM 2116 O O . THR A 1 270 ? -10.836 -19.891 -17.016 1 96.19 270 THR A O 1
ATOM 2119 N N . ALA A 1 271 ? -11.078 -17.719 -16.484 1 95.75 271 ALA A N 1
ATOM 2120 C CA . ALA A 1 271 ? -10.32 -17.266 -17.641 1 95.75 271 ALA A CA 1
ATOM 2121 C C . ALA A 1 271 ? -8.867 -17.734 -17.562 1 95.75 271 ALA A C 1
ATOM 2123 O O . ALA A 1 271 ? -8.289 -18.188 -18.547 1 95.75 271 ALA A O 1
ATOM 2124 N N . LEU A 1 272 ? -8.273 -17.609 -16.438 1 96.75 272 LEU A N 1
ATOM 2125 C CA . LEU A 1 272 ? -6.875 -17.984 -16.234 1 96.75 272 LEU A CA 1
ATOM 2126 C C . LEU A 1 272 ? -6.684 -19.484 -16.422 1 96.75 272 LEU A C 1
ATOM 2128 O O . LEU A 1 272 ? -5.824 -19.906 -17.203 1 96.75 272 LEU A O 1
ATOM 2132 N N . VAL A 1 273 ? -7.508 -20.266 -15.766 1 95.69 273 VAL A N 1
ATOM 2133 C CA . VAL A 1 273 ? -7.379 -21.719 -15.836 1 95.69 273 VAL A CA 1
ATOM 2134 C C . VAL A 1 273 ? -7.66 -22.203 -17.25 1 95.69 273 VAL A C 1
ATOM 2136 O O . VAL A 1 273 ? -7 -23.125 -17.75 1 95.69 273 VAL A O 1
ATOM 2139 N N . GLY A 1 274 ? -8.648 -21.562 -17.859 1 93.19 274 GLY A N 1
ATOM 2140 C CA . GLY A 1 274 ? -8.992 -21.938 -19.219 1 93.19 274 GLY A CA 1
ATOM 2141 C C . GLY A 1 274 ? -7.879 -21.672 -20.219 1 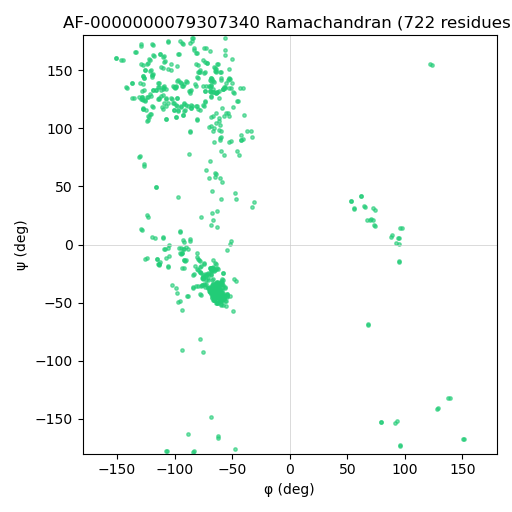93.19 274 GLY A C 1
ATOM 2142 O O . GLY A 1 274 ? -7.793 -22.344 -21.25 1 93.19 274 GLY A O 1
ATOM 2143 N N . SER A 1 275 ? -6.941 -20.766 -19.875 1 93.88 275 SER A N 1
ATOM 2144 C CA . SER A 1 275 ? -5.898 -20.391 -20.828 1 93.88 275 SER A CA 1
ATOM 2145 C C . SER A 1 275 ? -4.543 -20.953 -20.406 1 93.88 275 SER A C 1
ATOM 2147 O O . SER A 1 275 ? -3.549 -20.781 -21.125 1 93.88 275 SER A O 1
ATOM 2149 N N . ALA A 1 276 ? -4.449 -21.594 -19.266 1 93.25 276 ALA A N 1
ATOM 2150 C CA . ALA A 1 276 ? -3.176 -22.016 -18.703 1 93.25 276 ALA A CA 1
ATOM 2151 C C . ALA A 1 276 ? -2.395 -22.891 -19.672 1 93.25 276 ALA A C 1
ATOM 2153 O O . ALA A 1 276 ? -1.169 -22.797 -19.766 1 93.25 276 ALA A O 1
ATOM 2154 N N . GLY A 1 277 ? -3.096 -23.734 -20.438 1 92.44 277 GLY A N 1
ATOM 2155 C CA . GLY A 1 277 ? -2.467 -24.641 -21.375 1 92.44 277 GLY A CA 1
ATOM 2156 C C . GLY A 1 277 ? -1.755 -23.922 -22.516 1 92.44 277 GLY A C 1
ATOM 2157 O O . GLY A 1 277 ? -0.896 -24.5 -23.172 1 92.44 277 GLY A O 1
ATOM 2158 N N . GLN A 1 278 ? -2.066 -22.641 -22.703 1 93.75 278 GLN A N 1
ATOM 2159 C CA . GLN A 1 278 ? -1.48 -21.859 -23.766 1 93.75 278 GLN A CA 1
ATOM 2160 C C . GLN A 1 278 ? -0.219 -21.141 -23.297 1 93.75 278 GLN A C 1
ATOM 2162 O O . GLN A 1 278 ? 0.495 -20.531 -24.109 1 93.75 278 GLN A O 1
ATOM 2167 N N . HIS A 1 279 ? 0.083 -21.266 -22.016 1 96.31 279 HIS A N 1
ATOM 2168 C CA . HIS A 1 279 ? 1.195 -20.5 -21.453 1 96.31 279 HIS A CA 1
ATOM 2169 C C . HIS A 1 279 ? 2.301 -21.422 -20.953 1 96.31 279 HIS A C 1
ATOM 2171 O O . HIS A 1 279 ? 2.816 -21.234 -19.859 1 96.31 279 HIS A O 1
ATOM 2177 N N . VAL A 1 280 ? 2.65 -22.328 -21.844 1 97.19 280 VAL A N 1
ATOM 2178 C CA . VAL A 1 280 ? 3.734 -23.266 -21.531 1 97.19 280 VAL A CA 1
ATOM 2179 C C . VAL A 1 280 ? 5.059 -22.5 -21.469 1 97.19 280 VAL A C 1
ATOM 2181 O O . VAL A 1 280 ? 5.293 -21.578 -22.25 1 97.19 280 VAL A O 1
ATOM 2184 N N . ARG A 1 281 ? 5.887 -22.922 -20.547 1 97.75 281 ARG A N 1
ATOM 2185 C CA . ARG A 1 281 ? 7.191 -22.297 -20.359 1 97.75 281 ARG A CA 1
ATOM 2186 C C . ARG A 1 281 ? 8.086 -22.531 -21.562 1 97.75 281 ARG A C 1
ATOM 2188 O O . ARG A 1 281 ? 8.148 -23.656 -22.094 1 97.75 281 ARG A O 1
ATOM 2195 N N . ARG A 1 282 ? 8.688 -21.438 -22.031 1 97.06 282 ARG A N 1
ATOM 2196 C CA . ARG A 1 282 ? 9.602 -21.484 -23.172 1 97.06 282 ARG A CA 1
ATOM 2197 C C . ARG A 1 282 ? 10.938 -20.828 -22.828 1 97.06 282 ARG A C 1
ATOM 2199 O O . ARG A 1 282 ? 11.016 -20 -21.906 1 97.06 282 ARG A O 1
ATOM 2206 N N . ASP A 1 283 ? 11.953 -21.219 -23.484 1 95.38 283 ASP A N 1
ATOM 2207 C CA . ASP A 1 283 ? 13.234 -20.547 -23.297 1 95.38 283 ASP A CA 1
ATOM 2208 C C . ASP A 1 283 ? 13.328 -19.281 -24.156 1 95.38 283 ASP A C 1
ATOM 2210 O O . ASP A 1 283 ? 12.344 -18.891 -24.781 1 95.38 283 ASP A O 1
ATOM 2214 N N . ARG A 1 284 ? 14.422 -18.609 -24.125 1 92.25 284 ARG A N 1
ATOM 2215 C CA . ARG A 1 284 ? 14.602 -17.312 -24.766 1 92.25 284 ARG A CA 1
ATOM 2216 C C . ARG A 1 284 ? 14.445 -17.438 -26.281 1 92.25 284 ARG A C 1
ATOM 2218 O O . ARG A 1 284 ? 14.172 -16.453 -26.969 1 92.25 284 ARG A O 1
ATOM 2225 N N . HIS A 1 285 ? 14.578 -18.641 -26.859 1 93.31 285 HIS A N 1
ATOM 2226 C CA . HIS A 1 285 ? 14.469 -18.859 -28.297 1 93.31 285 HIS A CA 1
ATOM 2227 C C . HIS A 1 285 ? 13.055 -19.312 -28.688 1 93.31 285 HIS A C 1
ATOM 2229 O O . HIS A 1 285 ? 12.781 -19.578 -29.859 1 93.31 285 HIS A O 1
ATOM 2235 N N . GLY A 1 286 ? 12.227 -19.484 -27.672 1 93.81 286 GLY A N 1
ATOM 2236 C CA . GLY A 1 286 ? 10.836 -19.844 -27.938 1 93.81 286 GLY A CA 1
ATOM 2237 C C . GLY A 1 286 ? 10.586 -21.328 -27.891 1 93.81 286 GLY A C 1
ATOM 2238 O O . GLY A 1 286 ? 9.484 -21.797 -28.203 1 93.81 286 GLY A O 1
ATOM 2239 N N . GLU A 1 287 ? 11.562 -22.078 -27.531 1 95.38 287 GLU A N 1
ATOM 2240 C CA . GLU A 1 287 ? 11.406 -23.531 -27.453 1 95.38 287 GLU A CA 1
ATOM 2241 C C . GLU A 1 287 ? 10.711 -23.938 -26.156 1 95.38 287 GLU A C 1
ATOM 2243 O O . GLU A 1 287 ? 10.992 -23.375 -25.094 1 95.38 287 GLU A O 1
ATOM 2248 N N . LEU A 1 288 ? 9.875 -24.984 -26.25 1 95.69 288 LEU A N 1
ATOM 2249 C CA . LEU A 1 288 ? 9.148 -25.484 -25.094 1 95.69 288 LEU A CA 1
ATOM 2250 C C . LEU A 1 288 ? 10.102 -26.156 -24.094 1 95.69 288 LEU A C 1
ATOM 2252 O O . LEU A 1 288 ? 11.039 -26.844 -24.5 1 95.69 288 LEU A O 1
ATOM 2256 N N . LEU A 1 289 ? 9.812 -25.938 -22.844 1 97.44 289 LEU A N 1
ATOM 2257 C CA . LEU A 1 289 ? 10.594 -26.578 -21.797 1 97.44 289 LEU A CA 1
ATOM 2258 C C . LEU A 1 289 ? 9.773 -27.641 -21.078 1 97.44 289 LEU A C 1
ATOM 2260 O O . LEU A 1 289 ? 8.617 -27.406 -20.734 1 97.44 289 LEU A O 1
ATOM 2264 N N . THR A 1 290 ? 10.391 -28.766 -20.906 1 97.69 290 THR A N 1
ATOM 2265 C CA . THR A 1 290 ? 9.805 -29.797 -20.047 1 97.69 290 THR A CA 1
ATOM 2266 C C . THR A 1 290 ? 10.125 -29.531 -18.578 1 97.69 290 THR A C 1
ATOM 2268 O O . THR A 1 290 ? 10.953 -28.672 -18.266 1 97.69 290 THR A O 1
ATOM 2271 N N . GLY A 1 291 ? 9.453 -30.266 -17.719 1 98.31 291 GLY A N 1
ATOM 2272 C CA . GLY A 1 291 ? 9.75 -30.141 -16.297 1 98.31 291 GLY A CA 1
ATOM 2273 C C . GLY A 1 291 ? 11.219 -30.359 -15.969 1 98.31 291 GLY A C 1
ATOM 2274 O O . GLY A 1 291 ? 11.805 -29.578 -15.211 1 98.31 291 GLY A O 1
ATOM 2275 N N . THR A 1 292 ? 11.836 -31.344 -16.578 1 98.31 292 THR A N 1
ATOM 2276 C CA . THR A 1 292 ? 13.227 -31.688 -16.312 1 98.31 292 THR A CA 1
ATOM 2277 C C . THR A 1 292 ? 14.156 -30.578 -16.812 1 98.31 292 THR A C 1
ATOM 2279 O O . THR A 1 292 ? 15.125 -30.234 -16.156 1 98.31 292 THR A O 1
ATOM 2282 N N . GLN A 1 293 ? 13.883 -30.078 -17.969 1 97.38 293 GLN A N 1
ATOM 2283 C CA . GLN A 1 293 ? 14.695 -29 -18.547 1 97.38 293 GLN A CA 1
ATOM 2284 C C . GLN A 1 293 ? 14.609 -27.734 -17.688 1 97.38 293 GLN A C 1
ATOM 2286 O O . GLN A 1 293 ? 15.625 -27.078 -17.453 1 97.38 293 GLN A O 1
ATOM 2291 N N . LEU A 1 294 ? 13.406 -27.406 -17.266 1 97.81 294 LEU A N 1
ATOM 2292 C CA . LEU A 1 294 ? 13.242 -26.234 -16.422 1 97.81 294 LEU A CA 1
ATOM 2293 C C . LEU A 1 294 ? 13.93 -26.422 -15.078 1 97.81 294 LEU A C 1
ATOM 2295 O O . LEU A 1 294 ? 14.602 -25.516 -14.586 1 97.81 294 LEU A O 1
ATOM 2299 N N . ALA A 1 295 ? 13.727 -27.594 -14.484 1 97.62 295 ALA A N 1
ATOM 2300 C CA . ALA A 1 295 ? 14.367 -27.906 -13.203 1 97.62 295 ALA A CA 1
ATOM 2301 C C . ALA A 1 295 ? 15.883 -27.719 -13.297 1 97.62 295 ALA A C 1
ATOM 2303 O O . ALA A 1 295 ? 16.5 -27.172 -12.383 1 97.62 295 ALA A O 1
ATOM 2304 N N . ALA A 1 296 ? 16.453 -28.172 -14.367 1 96.44 296 ALA A N 1
ATOM 2305 C CA . ALA A 1 296 ? 17.891 -28.062 -14.562 1 96.44 296 ALA A CA 1
ATOM 2306 C C . ALA A 1 296 ? 18.328 -26.609 -14.625 1 96.44 296 ALA A C 1
ATOM 2308 O O . ALA A 1 296 ? 19.344 -26.219 -14.039 1 96.44 296 ALA A O 1
ATOM 2309 N N . LYS A 1 297 ? 17.594 -25.812 -15.336 1 95.69 297 LYS A N 1
ATOM 2310 C CA . LYS A 1 297 ? 17.906 -24.391 -15.453 1 95.69 297 LYS A CA 1
ATOM 2311 C C . LYS A 1 297 ? 17.781 -23.688 -14.109 1 95.69 297 LYS A C 1
ATOM 2313 O O . LYS A 1 297 ? 18.625 -22.844 -13.758 1 95.69 297 LYS A O 1
ATOM 2318 N N . ILE A 1 298 ? 16.75 -24 -13.344 1 96.12 298 ILE A N 1
ATOM 2319 C CA . ILE A 1 298 ? 16.484 -23.344 -12.07 1 96.12 298 ILE A CA 1
ATOM 2320 C C . ILE A 1 298 ? 17.547 -23.75 -11.047 1 96.12 298 ILE A C 1
ATOM 2322 O O . ILE A 1 298 ? 17.984 -22.922 -10.242 1 96.12 298 ILE A O 1
ATOM 2326 N N . LYS A 1 299 ? 17.953 -25 -11.023 1 94.94 299 LYS A N 1
ATOM 2327 C CA . LYS A 1 299 ? 19.016 -25.469 -10.133 1 94.94 299 LYS A CA 1
ATOM 2328 C C . LYS A 1 299 ? 20.312 -24.719 -10.398 1 94.94 299 LYS A C 1
ATOM 2330 O O . LYS A 1 299 ? 21.016 -24.328 -9.453 1 94.94 299 LYS A O 1
ATOM 2335 N N . ASN A 1 300 ? 20.578 -24.375 -11.602 1 89.81 300 ASN A N 1
ATOM 2336 C CA . ASN A 1 300 ? 21.812 -23.672 -11.984 1 89.81 300 ASN A CA 1
ATOM 2337 C C . ASN A 1 300 ? 21.75 -22.203 -11.602 1 89.81 300 ASN A C 1
ATOM 2339 O O . ASN A 1 300 ? 22.766 -21.609 -11.211 1 89.81 300 ASN A O 1
ATOM 2343 N N . LEU A 1 301 ? 20.609 -21.641 -11.695 1 89.62 301 LEU A N 1
ATOM 2344 C CA . LEU A 1 301 ? 20.516 -20.203 -11.484 1 89.62 301 LEU A CA 1
ATOM 2345 C C . LEU A 1 301 ? 20.453 -19.875 -9.992 1 89.62 301 LEU A C 1
ATOM 2347 O O . LEU A 1 301 ? 20.766 -18.75 -9.586 1 89.62 301 LEU A O 1
ATOM 2351 N N . SER A 1 302 ? 20.125 -20.844 -9.242 1 85.75 302 SER A N 1
ATOM 2352 C CA . SER A 1 302 ? 19.969 -20.609 -7.812 1 85.75 302 SER A CA 1
ATOM 2353 C C . SER A 1 302 ? 21.297 -20.172 -7.184 1 85.75 302 SER A C 1
ATOM 2355 O O . SER A 1 302 ? 21.312 -19.344 -6.281 1 85.75 302 SER A O 1
ATOM 2357 N N . ASP A 1 303 ? 22.297 -20.672 -7.641 1 81.5 303 ASP A N 1
ATOM 2358 C CA . ASP A 1 303 ? 23.625 -20.312 -7.133 1 81.5 303 ASP A CA 1
ATOM 2359 C C . ASP A 1 303 ? 23.969 -18.875 -7.496 1 81.5 303 ASP A C 1
ATOM 2361 O O . ASP A 1 303 ? 24.562 -18.156 -6.695 1 81.5 303 ASP A O 1
ATOM 2365 N N . VAL A 1 304 ? 23.594 -18.547 -8.672 1 78.94 304 VAL A N 1
ATOM 2366 C CA . VAL A 1 304 ? 23.844 -17.188 -9.148 1 78.94 304 VAL A CA 1
ATOM 2367 C C . VAL A 1 304 ? 22.984 -16.188 -8.375 1 78.94 304 VAL A C 1
ATOM 2369 O O . VAL A 1 304 ? 23.453 -15.125 -7.98 1 78.94 304 VAL A O 1
ATOM 2372 N N . MET A 1 305 ? 21.766 -16.547 -8.102 1 84.44 305 MET A N 1
ATOM 2373 C CA . MET A 1 305 ? 20.844 -15.688 -7.371 1 84.44 305 MET A CA 1
ATOM 2374 C C . MET A 1 305 ? 21.328 -15.445 -5.945 1 84.44 305 MET A C 1
ATOM 2376 O O . MET A 1 305 ? 21.25 -14.32 -5.438 1 84.44 305 MET A O 1
ATOM 2380 N N . LYS A 1 306 ? 21.891 -16.469 -5.434 1 80.25 306 LYS A N 1
ATOM 2381 C CA . LYS A 1 306 ? 22.375 -16.391 -4.062 1 80.25 306 LYS A CA 1
ATOM 2382 C C . LYS A 1 306 ? 23.547 -15.406 -3.957 1 80.25 306 LYS A C 1
ATOM 2384 O O . LYS A 1 306 ? 23.656 -14.68 -2.969 1 80.25 306 LYS A O 1
ATOM 2389 N N . LYS A 1 307 ? 24.328 -15.344 -4.957 1 78.62 307 LYS A N 1
ATOM 2390 C CA . LYS A 1 307 ? 25.547 -14.547 -4.93 1 78.62 307 LYS A CA 1
ATOM 2391 C C . LYS A 1 307 ? 25.297 -13.133 -5.453 1 78.62 307 LYS A C 1
ATOM 2393 O O . LYS A 1 307 ? 26.094 -12.227 -5.219 1 78.62 307 LYS A O 1
ATOM 2398 N N . HIS A 1 308 ? 24.156 -13.07 -6.035 1 79.56 308 HIS A N 1
ATOM 2399 C CA . HIS A 1 308 ? 23.859 -11.781 -6.656 1 79.56 308 HIS A CA 1
ATOM 2400 C C . HIS A 1 308 ? 23.641 -10.703 -5.605 1 79.56 308 HIS A C 1
ATOM 2402 O O . HIS A 1 308 ? 22.969 -10.938 -4.602 1 79.56 308 HIS A O 1
ATOM 2408 N N . ARG A 1 309 ? 24.328 -9.555 -5.844 1 76.88 309 ARG A N 1
ATOM 2409 C CA . ARG A 1 309 ? 24.125 -8.359 -5.031 1 76.88 309 ARG A CA 1
ATOM 2410 C C . ARG A 1 309 ? 23.719 -7.172 -5.895 1 76.88 309 ARG A C 1
ATOM 2412 O O . ARG A 1 309 ? 24.469 -6.77 -6.793 1 76.88 309 ARG A O 1
ATOM 2419 N N . SER A 1 310 ? 22.531 -6.801 -5.742 1 70.81 310 SER A N 1
ATOM 2420 C CA . SER A 1 310 ? 22.031 -5.723 -6.582 1 70.81 310 SER A CA 1
ATOM 2421 C C . SER A 1 310 ? 22.391 -4.355 -6.016 1 70.81 310 SER A C 1
ATOM 2423 O O . SER A 1 310 ? 22.531 -3.385 -6.762 1 70.81 310 SER A O 1
ATOM 2425 N N . GLY A 1 311 ? 22.578 -4.27 -4.773 1 65.75 311 GLY A N 1
ATOM 2426 C CA . GLY A 1 311 ? 22.922 -2.998 -4.152 1 65.75 311 GLY A CA 1
ATOM 2427 C C . GLY A 1 311 ? 21.766 -2.004 -4.168 1 65.75 311 GLY A C 1
ATOM 2428 O O . GLY A 1 311 ? 22 -0.792 -4.211 1 65.75 311 GLY A O 1
ATOM 2429 N N . PHE A 1 312 ? 20.625 -2.527 -4.309 1 68.56 312 PHE A N 1
ATOM 2430 C CA . PHE A 1 312 ? 19.516 -1.592 -4.289 1 68.56 312 PHE A CA 1
ATOM 2431 C C . PHE A 1 312 ? 19.453 -0.858 -2.955 1 68.56 312 PHE A C 1
ATOM 2433 O O . PHE A 1 312 ? 19.531 -1.48 -1.894 1 68.56 312 PHE A O 1
ATOM 2440 N N . SER A 1 313 ? 19.875 0.476 -2.988 1 60 313 SER A N 1
ATOM 2441 C CA . SER A 1 313 ? 19.844 1.252 -1.754 1 60 313 SER A CA 1
ATOM 2442 C C . SER A 1 313 ? 18.656 2.203 -1.729 1 60 313 SER A C 1
ATOM 2444 O O . SER A 1 313 ? 18.047 2.467 -2.766 1 60 313 SER A O 1
ATOM 2446 N N . SER A 1 314 ? 18.297 2.512 -0.526 1 59.28 314 SER A N 1
ATOM 2447 C CA . SER A 1 314 ? 17.281 3.537 -0.337 1 59.28 314 SER A CA 1
ATOM 2448 C C . SER A 1 314 ? 17.688 4.852 -0.995 1 59.28 314 SER A C 1
ATOM 2450 O O . SER A 1 314 ? 18.875 5.168 -1.075 1 59.28 314 SER A O 1
ATOM 2452 N N . PRO A 1 315 ? 16.781 5.461 -1.683 1 52.06 315 PRO A N 1
ATOM 2453 C CA . PRO A 1 315 ? 17.109 6.723 -2.352 1 52.06 315 PRO A CA 1
ATOM 2454 C C . PRO A 1 315 ? 17.812 7.715 -1.434 1 52.06 315 PRO A C 1
ATOM 2456 O O . PRO A 1 315 ? 18.5 8.617 -1.912 1 52.06 315 PRO A O 1
ATOM 2459 N N . CYS A 1 316 ? 17.609 7.762 -0.069 1 47.28 316 CYS A N 1
ATOM 2460 C CA . CYS A 1 316 ? 18.172 8.742 0.848 1 47.28 316 CYS A CA 1
ATOM 2461 C C . CYS A 1 316 ? 19.609 8.414 1.184 1 47.28 316 CYS A C 1
ATOM 2463 O O . CYS A 1 316 ? 20.297 9.18 1.863 1 47.28 316 CYS A O 1
ATOM 2465 N N . GLN A 1 317 ? 20.062 7.387 0.933 1 46.25 317 GLN A N 1
ATOM 2466 C CA . GLN A 1 317 ? 21.453 7.121 1.28 1 46.25 317 GLN A CA 1
ATOM 2467 C C . GLN A 1 317 ? 22.406 7.93 0.401 1 46.25 317 GLN A C 1
ATOM 2469 O O . GLN A 1 317 ? 22.281 7.922 -0.825 1 46.25 317 GLN A O 1
ATOM 2474 N N . PRO A 1 318 ? 22.953 9.141 1.08 1 39.81 318 PRO A N 1
ATOM 2475 C CA . PRO A 1 318 ? 23.828 10.125 0.436 1 39.81 318 PRO A CA 1
ATOM 2476 C C . PRO A 1 318 ? 24.766 9.5 -0.604 1 39.81 318 PRO A C 1
ATOM 2478 O O . PRO A 1 318 ? 25.453 8.523 -0.307 1 39.81 318 PRO A O 1
ATOM 2481 N N . VAL A 1 319 ? 24.438 9.555 -1.771 1 35.62 319 VAL A N 1
ATOM 2482 C CA . VAL A 1 319 ? 25.625 9.625 -2.613 1 35.62 319 VAL A CA 1
ATOM 2483 C C . VAL A 1 319 ? 26.469 10.828 -2.217 1 35.62 319 VAL A C 1
ATOM 2485 O O . VAL A 1 319 ? 25.938 11.906 -1.933 1 35.62 319 VAL A O 1
ATOM 2488 N N . THR A 1 320 ? 27.578 10.773 -1.659 1 32.22 320 THR A N 1
ATOM 2489 C CA . THR A 1 320 ? 28.531 11.812 -1.268 1 32.22 320 THR A CA 1
ATOM 2490 C C . THR A 1 320 ? 28.453 13 -2.219 1 32.22 320 THR A C 1
ATOM 2492 O O . THR A 1 320 ? 29.125 13.023 -3.246 1 32.22 320 THR A O 1
ATOM 2495 N N . GLN A 1 321 ? 27.375 13.422 -2.744 1 31.5 321 GLN A N 1
ATOM 2496 C CA . GLN A 1 321 ? 27.609 14.641 -3.518 1 31.5 321 GLN A CA 1
ATOM 2497 C C . GLN A 1 321 ? 27.688 15.867 -2.611 1 31.5 321 GLN A C 1
ATOM 2499 O O . GLN A 1 321 ? 26.906 15.977 -1.657 1 31.5 321 GLN A O 1
ATOM 2504 N N . HIS A 1 322 ? 28.797 16.641 -2.473 1 28.86 322 HIS A N 1
ATOM 2505 C CA . HIS A 1 322 ? 29.172 17.906 -1.867 1 28.86 322 HIS A CA 1
ATOM 2506 C C . HIS A 1 322 ? 28.141 19 -2.193 1 28.86 322 HIS A C 1
ATOM 2508 O O . HIS A 1 322 ? 27.953 19.344 -3.361 1 28.86 322 HIS A O 1
ATOM 2514 N N . VAL A 1 323 ? 27.125 19.047 -1.56 1 32.25 323 VAL A N 1
ATOM 2515 C CA . VAL A 1 323 ? 26.219 20.188 -1.727 1 32.25 323 VAL A CA 1
ATOM 2516 C C . VAL A 1 323 ? 26.953 21.484 -1.354 1 32.25 323 VAL A C 1
ATOM 2518 O O . VAL A 1 323 ? 27.359 21.656 -0.205 1 32.25 323 VAL A O 1
ATOM 2521 N N . TRP A 1 324 ? 27.562 22.188 -2.24 1 28.03 324 TRP A N 1
ATOM 2522 C CA . TRP A 1 324 ? 28.234 23.484 -2.145 1 28.03 324 TRP A CA 1
ATOM 2523 C C . TRP A 1 324 ? 27.266 24.562 -1.681 1 28.03 324 TRP A C 1
ATOM 2525 O O . TRP A 1 324 ? 26.297 24.891 -2.379 1 28.03 324 TRP A O 1
ATOM 2535 N N . LEU A 1 325 ? 27.031 24.625 -0.456 1 31.8 325 LEU A N 1
ATOM 2536 C CA . LEU A 1 325 ? 26.375 25.844 0.02 1 31.8 325 LEU A CA 1
ATOM 2537 C C . LEU A 1 325 ? 27.281 27.062 -0.199 1 31.8 325 LEU A C 1
ATOM 2539 O O . LEU A 1 325 ? 28.438 27.047 0.195 1 31.8 325 LEU A O 1
ATOM 2543 N N . PRO A 1 326 ? 27.125 27.938 -1.121 1 31.02 326 PRO A N 1
ATOM 2544 C CA . PRO A 1 326 ? 28 29.094 -1.279 1 31.02 326 PRO A CA 1
ATOM 2545 C C . PRO A 1 326 ? 28.188 29.875 0.021 1 31.02 326 PRO A C 1
ATOM 2547 O O . PRO A 1 326 ? 27.203 30.219 0.689 1 31.02 326 PRO A O 1
ATOM 2550 N N . GLY A 1 327 ? 29.188 29.547 0.87 1 28.95 327 GLY A N 1
ATOM 2551 C CA . GLY A 1 327 ? 29.672 30.234 2.057 1 28.95 327 GLY A CA 1
ATOM 2552 C C . GLY A 1 327 ? 29.781 31.734 1.867 1 28.95 327 GLY A C 1
ATOM 2553 O O . GLY A 1 327 ? 30.016 32.219 0.751 1 28.95 327 GLY A O 1
ATOM 2554 N N . LYS A 1 328 ? 29.312 32.5 2.846 1 32.34 328 LYS A N 1
ATOM 2555 C CA . LYS A 1 328 ? 29.609 33.906 3.064 1 32.34 328 LYS A CA 1
ATOM 2556 C C . LYS A 1 328 ? 31.094 34.219 2.848 1 32.34 328 LYS A C 1
ATOM 2558 O O . LYS A 1 328 ? 31.938 33.594 3.492 1 32.34 328 LYS A O 1
ATOM 2563 N N . GLU A 1 329 ? 31.656 34.688 1.622 1 27.16 329 GLU A N 1
ATOM 2564 C CA . GLU A 1 329 ? 32.938 35.344 1.421 1 27.16 329 GLU A CA 1
ATOM 2565 C C . GLU A 1 329 ? 33.219 36.344 2.553 1 27.16 329 GLU A C 1
ATOM 2567 O O . GLU A 1 329 ? 32.406 37.188 2.857 1 27.16 329 GLU A O 1
ATOM 2572 N N . SER A 1 330 ? 33.844 35.906 3.537 1 24.2 330 SER A N 1
ATOM 2573 C CA . SER A 1 330 ? 34.531 36.875 4.375 1 24.2 330 SER A CA 1
ATOM 2574 C C . SER A 1 330 ? 35.188 37.969 3.525 1 24.2 330 SER A C 1
ATOM 2576 O O . SER A 1 330 ? 35.875 37.656 2.553 1 24.2 330 SER A O 1
ATOM 2578 N N . GLU A 1 331 ? 34.688 39.188 3.604 1 24.58 331 GLU A N 1
ATOM 2579 C CA . GLU A 1 331 ? 35.156 40.438 3.01 1 24.58 331 GLU A CA 1
ATOM 2580 C C . GLU A 1 331 ? 36.656 40.594 3.219 1 24.58 331 GLU A C 1
ATOM 2582 O O . GLU A 1 331 ? 37.094 41.062 4.277 1 24.58 331 GLU A O 1
ATOM 2587 N N . GLY A 1 332 ? 37.531 39.625 3.143 1 22.72 332 GLY A N 1
ATOM 2588 C CA . GLY A 1 332 ? 38.844 40.219 3.23 1 22.72 332 GLY A CA 1
ATOM 2589 C C . GLY A 1 332 ? 39.031 41.375 2.264 1 22.72 332 GLY A C 1
ATOM 2590 O O . GLY A 1 332 ? 38.25 41.531 1.31 1 22.72 332 GLY A O 1
ATOM 2591 N N . PRO A 1 333 ? 40.031 42.312 2.494 1 24.5 333 PRO A N 1
ATOM 2592 C CA . PRO A 1 333 ? 40.219 43.562 1.788 1 24.5 333 PRO A CA 1
ATOM 2593 C C . PRO A 1 333 ? 40.156 43.406 0.271 1 24.5 333 PRO A C 1
ATOM 2595 O O . PRO A 1 333 ? 40.188 42.281 -0.242 1 24.5 333 PRO A O 1
ATOM 2598 N N . GLY A 1 334 ? 40.406 44.5 -0.599 1 19.25 334 GLY A N 1
ATOM 2599 C CA . GLY A 1 334 ? 40.062 45.156 -1.842 1 19.25 334 GLY A CA 1
ATOM 2600 C C . GLY A 1 334 ? 40.562 44.438 -3.074 1 19.25 334 GLY A C 1
ATOM 2601 O O . GLY A 1 334 ? 40.25 44.844 -4.203 1 19.25 334 GLY A O 1
ATOM 2602 N N . LYS A 1 335 ? 41.781 43.656 -3.072 1 21.23 335 LYS A N 1
ATOM 2603 C CA . LYS A 1 335 ? 42.5 44.062 -4.266 1 21.23 335 LYS A CA 1
ATOM 2604 C C . LYS A 1 335 ? 41.812 43.594 -5.535 1 21.23 335 LYS A C 1
ATOM 2606 O O . LYS A 1 335 ? 41.062 42.594 -5.512 1 21.23 335 LYS A O 1
ATOM 2611 N N . GLN A 1 336 ? 42.156 44.094 -6.836 1 17.14 336 GLN A N 1
ATOM 2612 C CA . GLN A 1 336 ? 41.625 44.531 -8.117 1 17.14 336 GLN A CA 1
ATOM 2613 C C . GLN A 1 336 ? 41.219 43.344 -9 1 17.14 336 GLN A C 1
ATOM 2615 O O . GLN A 1 336 ? 40.125 43.281 -9.516 1 17.14 336 GLN A O 1
ATOM 2620 N N . THR A 1 337 ? 42.188 42.594 -9.789 1 17.22 337 THR A N 1
ATOM 2621 C CA . THR A 1 337 ? 42.156 42.844 -11.219 1 17.22 337 THR A CA 1
ATOM 2622 C C . THR A 1 337 ? 41.281 41.844 -11.93 1 17.22 337 THR A C 1
ATOM 2624 O O . THR A 1 337 ? 40.375 42.219 -12.695 1 17.22 337 THR A O 1
ATOM 2627 N N . GLY A 1 338 ? 41.875 40.562 -12.453 1 17.34 338 GLY A N 1
ATOM 2628 C CA . GLY A 1 338 ? 41.938 40.406 -13.898 1 17.34 338 GLY A CA 1
ATOM 2629 C C . GLY A 1 338 ? 40.719 39.688 -14.469 1 17.34 338 GLY A C 1
ATOM 2630 O O . GLY A 1 338 ? 39.969 39.062 -13.734 1 17.34 338 GLY A O 1
ATOM 2631 N N . ARG A 1 339 ? 40.531 39.594 -15.867 1 17.81 339 ARG A N 1
ATOM 2632 C CA . ARG A 1 339 ? 39.656 39.719 -17.031 1 17.81 339 ARG A CA 1
ATOM 2633 C C . ARG A 1 339 ? 39.094 38.344 -17.406 1 17.81 339 ARG A C 1
ATOM 2635 O O . ARG A 1 339 ? 39.719 37.562 -18.109 1 17.81 339 ARG A O 1
ATOM 2642 N N . ILE A 1 340 ? 38.688 37.469 -16.469 1 17.61 340 ILE A N 1
ATOM 2643 C CA . ILE A 1 340 ? 38.438 36.156 -17.094 1 17.61 340 ILE A CA 1
ATOM 2644 C C . ILE A 1 340 ? 37.375 36.312 -18.172 1 17.61 340 ILE A C 1
ATOM 2646 O O . ILE A 1 340 ? 36.312 36.844 -17.906 1 17.61 340 ILE A O 1
ATOM 2650 N N . SER A 1 341 ? 37.719 36.031 -19.531 1 16.5 341 SER A N 1
ATOM 2651 C CA . SER A 1 341 ? 37.156 36.156 -20.875 1 16.5 341 SER A CA 1
ATOM 2652 C C . SER A 1 341 ? 35.906 35.281 -21.047 1 16.5 341 SER A C 1
ATOM 2654 O O . SER A 1 341 ? 35.906 34.125 -20.641 1 16.5 341 SER A O 1
ATOM 2656 N N . SER A 1 342 ? 34.75 35.875 -21.219 1 16.67 342 SER A N 1
ATOM 2657 C CA . SER A 1 342 ? 33.312 35.625 -21.406 1 16.67 342 SER A CA 1
ATOM 2658 C C . SER A 1 342 ? 33.062 34.875 -22.703 1 16.67 342 SER A C 1
ATOM 2660 O O . SER A 1 342 ? 31.953 34.875 -23.219 1 16.67 342 SER A O 1
ATOM 2662 N N . VAL A 1 343 ? 33.969 33.969 -23.344 1 17.27 343 VAL A N 1
ATOM 2663 C CA . VAL A 1 343 ? 33.656 33.75 -24.766 1 17.27 343 VAL A CA 1
ATOM 2664 C C . VAL A 1 343 ? 32.312 33.031 -24.891 1 17.27 343 VAL A C 1
ATOM 2666 O O . VAL A 1 343 ? 32.125 31.938 -24.328 1 17.27 343 VAL A O 1
ATOM 2669 N N . TYR A 1 344 ? 31.234 33.719 -25.188 1 16.66 344 TYR A N 1
ATOM 2670 C CA . TYR A 1 344 ? 29.812 33.5 -25.438 1 16.66 344 TYR A CA 1
ATOM 2671 C C . TYR A 1 344 ? 29.609 32.719 -26.734 1 16.66 344 TYR A C 1
ATOM 2673 O O . TYR A 1 344 ? 29.422 33.312 -27.797 1 16.66 344 TYR A O 1
ATOM 2681 N N . ARG A 1 345 ? 30.531 31.812 -27.297 1 16.62 345 ARG A N 1
ATOM 2682 C CA . ARG A 1 345 ? 30.219 31.609 -28.719 1 16.62 345 ARG A CA 1
ATOM 2683 C C . ARG A 1 345 ? 28.828 31.016 -28.906 1 16.62 345 ARG A C 1
ATOM 2685 O O . ARG A 1 345 ? 28.438 30.094 -28.172 1 16.62 345 ARG A O 1
ATOM 2692 N N . THR A 1 346 ? 27.953 31.656 -29.734 1 17.67 346 THR A N 1
ATOM 2693 C CA . THR A 1 346 ? 26.609 31.797 -30.281 1 17.67 346 THR A CA 1
ATOM 2694 C C . THR A 1 346 ? 26.25 30.609 -31.172 1 17.67 346 THR A C 1
ATOM 2696 O O . THR A 1 346 ? 25.156 30.562 -31.75 1 17.67 346 THR A O 1
ATOM 2699 N N . GLY A 1 347 ? 26.984 29.406 -31.125 1 16.8 347 GLY A N 1
ATOM 2700 C CA . GLY A 1 347 ? 26.828 28.75 -32.406 1 16.8 347 GLY A CA 1
ATOM 2701 C C . GLY A 1 347 ? 25.391 28.5 -32.781 1 16.8 347 GLY A C 1
ATOM 2702 O O . GLY A 1 347 ? 24.5 28.5 -31.922 1 16.8 347 GLY A O 1
ATOM 2703 N N . SER A 1 348 ? 25.031 28.188 -34.156 1 16.66 348 SER A N 1
ATOM 2704 C CA . SER A 1 348 ? 24.141 28.266 -35.312 1 16.66 348 SER A CA 1
ATOM 2705 C C . SER A 1 348 ? 23.078 27.172 -35.281 1 16.66 348 SER A C 1
ATOM 2707 O O . SER A 1 348 ? 23.406 25.984 -35.281 1 16.66 348 SER A O 1
ATOM 2709 N N . VAL A 1 349 ? 22.062 27.281 -34.531 1 17.38 349 VAL A N 1
ATOM 2710 C CA . VAL A 1 349 ? 20.969 26.312 -34.531 1 17.38 349 VAL A CA 1
ATOM 2711 C C . VAL A 1 349 ? 20.266 26.328 -35.875 1 17.38 349 VAL A C 1
ATOM 2713 O O . VAL A 1 349 ? 19.578 27.297 -36.219 1 17.38 349 VAL A O 1
ATOM 2716 N N . SER A 1 350 ? 20.891 26.078 -37.031 1 16.38 350 SER A N 1
ATOM 2717 C CA . SER A 1 350 ? 20.156 26.125 -38.281 1 16.38 350 SER A CA 1
ATOM 2718 C C . SER A 1 350 ? 19.031 25.109 -38.312 1 16.38 350 SER A C 1
ATOM 2720 O O . SER A 1 350 ? 19.266 23.922 -38.125 1 16.38 350 SER A O 1
ATOM 2722 N N . CYS A 1 351 ? 17.797 25.469 -37.906 1 17.09 351 CYS A N 1
ATOM 2723 C CA . CYS A 1 351 ? 16.5 24.812 -38 1 17.09 351 CYS A CA 1
ATOM 2724 C C . CYS A 1 351 ? 16.109 24.578 -39.438 1 17.09 351 CYS A C 1
ATOM 2726 O O . CYS A 1 351 ? 15.711 25.516 -40.156 1 17.09 351 CYS A O 1
ATOM 2728 N N . THR A 1 352 ? 16.875 23.875 -40.281 1 16.39 352 THR A N 1
ATOM 2729 C CA . THR A 1 352 ? 16.438 23.719 -41.656 1 16.39 352 THR A CA 1
ATOM 2730 C C . THR A 1 352 ? 15.031 23.125 -41.75 1 16.39 352 THR A C 1
ATOM 2732 O O . THR A 1 352 ? 14.75 22.125 -41.062 1 16.39 352 THR A O 1
ATOM 2735 N N . ARG A 1 353 ? 13.922 23.875 -42.25 1 17.8 353 ARG A N 1
ATOM 2736 C CA . ARG A 1 353 ? 12.531 23.797 -42.688 1 17.8 353 ARG A CA 1
ATOM 2737 C C . ARG A 1 353 ? 12.375 22.844 -43.875 1 17.8 353 ARG A C 1
ATOM 2739 O O . ARG A 1 353 ? 12.586 23.234 -45.031 1 17.8 353 ARG A O 1
ATOM 2746 N N . ALA A 1 354 ? 13.023 21.625 -44.062 1 17.03 354 ALA A N 1
ATOM 2747 C CA . ALA A 1 354 ? 12.867 21 -45.375 1 17.03 354 ALA A CA 1
ATOM 2748 C C . ALA A 1 354 ? 11.398 20.828 -45.719 1 17.03 354 ALA A C 1
ATOM 2750 O O . ALA A 1 354 ? 10.578 20.469 -44.875 1 17.03 354 ALA A O 1
ATOM 2751 N N . MET A 1 355 ? 10.898 21.094 -47.094 1 17.5 355 MET A N 1
ATOM 2752 C CA . MET A 1 355 ? 9.914 21.375 -48.125 1 17.5 355 MET A CA 1
ATOM 2753 C C . MET A 1 355 ? 9.094 20.141 -48.469 1 17.5 355 MET A C 1
ATOM 2755 O O . MET A 1 355 ? 7.859 20.172 -48.469 1 17.5 355 MET A O 1
ATOM 2759 N N . SER A 1 356 ? 9.523 19.266 -49.562 1 16.55 356 SER A N 1
ATOM 2760 C CA . SER A 1 356 ? 8.93 19.016 -50.844 1 16.55 356 SER A CA 1
ATOM 2761 C C . SER A 1 356 ? 7.91 17.875 -50.781 1 16.55 356 SER A C 1
ATOM 2763 O O . SER A 1 356 ? 7.887 17.109 -49.812 1 16.55 356 SER A O 1
ATOM 2765 N N . ALA A 1 357 ? 7.504 17.25 -52.156 1 18.55 357 ALA A N 1
ATOM 2766 C CA . ALA A 1 357 ? 6.531 16.781 -53.156 1 18.55 357 ALA A CA 1
ATOM 2767 C C . ALA A 1 357 ? 6.277 15.289 -53 1 18.55 357 ALA A C 1
ATOM 2769 O O . ALA A 1 357 ? 5.133 14.836 -53.062 1 18.55 357 ALA A O 1
ATOM 2770 N N . GLU A 1 358 ? 7.387 14.297 -53.062 1 17.52 358 GLU A N 1
ATOM 2771 C CA . GLU A 1 358 ? 7.297 13.445 -54.25 1 17.52 358 GLU A CA 1
ATOM 2772 C C . GLU A 1 358 ? 6.082 12.523 -54.156 1 17.52 358 GLU A C 1
ATOM 2774 O O . GLU A 1 358 ? 5.477 12.367 -53.094 1 17.52 358 GLU A O 1
ATOM 2779 N N . ARG A 1 359 ? 6.355 11.188 -54.875 1 17.86 359 ARG A N 1
ATOM 2780 C CA . ARG A 1 359 ? 5.969 10.383 -56.031 1 17.86 359 ARG A CA 1
ATOM 2781 C C . ARG A 1 359 ? 5.031 9.25 -55.625 1 17.86 359 ARG A C 1
ATOM 2783 O O . ARG A 1 359 ? 4.34 8.68 -56.469 1 17.86 359 ARG A O 1
ATOM 2790 N N . VAL A 1 360 ? 5.18 8.609 -54.375 1 18.8 360 VAL A N 1
ATOM 2791 C CA . VAL A 1 360 ? 5.16 7.195 -54.75 1 18.8 360 VAL A CA 1
ATOM 2792 C C . VAL A 1 360 ? 3.926 6.906 -55.594 1 18.8 360 VAL A C 1
ATOM 2794 O O . VAL A 1 360 ? 2.795 7.133 -55.156 1 18.8 360 VAL A O 1
ATOM 2797 N N . PRO A 1 361 ? 4.211 6.629 -56.906 1 18.33 361 PRO A N 1
ATOM 2798 C CA . PRO A 1 361 ? 3.627 6.164 -58.156 1 18.33 361 PRO A CA 1
ATOM 2799 C C . PRO A 1 361 ? 2.885 4.84 -58 1 18.33 361 PRO A C 1
ATOM 2801 O O . PRO A 1 361 ? 3.168 4.066 -57.094 1 18.33 361 PRO A O 1
ATOM 2804 N N . LEU A 1 362 ? 1.891 4.641 -58.812 1 21.03 362 LEU A N 1
ATOM 2805 C CA . LEU A 1 362 ? 1.337 3.383 -59.312 1 21.03 362 LEU A CA 1
ATOM 2806 C C . LEU A 1 362 ? 2.438 2.482 -59.844 1 21.03 362 LEU A C 1
ATOM 2808 O O . LEU A 1 362 ? 2.436 1.273 -59.594 1 21.03 362 LEU A O 1
ATOM 2812 N N . LEU A 1 363 ? 3.178 3.078 -60.844 1 18.31 363 LEU A N 1
ATOM 2813 C CA . LEU A 1 363 ? 3.91 2.648 -62.031 1 18.31 363 LEU A CA 1
ATOM 2814 C C . LEU A 1 363 ? 5.371 2.357 -61.688 1 18.31 363 LEU A C 1
ATOM 2816 O O . LEU A 1 363 ? 6.031 3.162 -61.031 1 18.31 363 LEU A O 1
ATOM 2820 N N . MET B 1 1 ? -18.062 37.562 8.172 1 48.91 1 MET B N 1
ATOM 2821 C CA . MET B 1 1 ? -16.828 36.875 7.797 1 48.91 1 MET B CA 1
ATOM 2822 C C . MET B 1 1 ? -17.062 35.938 6.609 1 48.91 1 MET B C 1
ATOM 2824 O O . MET B 1 1 ? -18.109 35.312 6.512 1 48.91 1 MET B O 1
ATOM 2828 N N . GLU B 1 2 ? -16.422 36.156 5.508 1 65.81 2 GLU B N 1
ATOM 2829 C CA . GLU B 1 2 ? -16.609 35.375 4.301 1 65.81 2 GLU B CA 1
ATOM 2830 C C . GLU B 1 2 ? -16.547 33.875 4.605 1 65.81 2 GLU B C 1
ATOM 2832 O O . GLU B 1 2 ? -15.766 33.438 5.461 1 65.81 2 GLU B O 1
ATOM 2837 N N . PRO B 1 3 ? -17.547 33.188 4.109 1 85.62 3 PRO B N 1
ATOM 2838 C CA . PRO B 1 3 ? -17.5 31.734 4.332 1 85.62 3 PRO B CA 1
ATOM 2839 C C . PRO B 1 3 ? -16.172 31.109 3.918 1 85.62 3 PRO B C 1
ATOM 2841 O O . PRO B 1 3 ? -15.539 31.562 2.965 1 85.62 3 PRO B O 1
ATOM 2844 N N . GLY B 1 4 ? -15.703 30.312 4.727 1 92.12 4 GLY B N 1
ATOM 2845 C CA . GLY B 1 4 ? -14.461 29.625 4.441 1 92.12 4 GLY B CA 1
ATOM 2846 C C . GLY B 1 4 ? -14.461 28.906 3.105 1 92.12 4 GLY B C 1
ATOM 2847 O O . GLY B 1 4 ? -15.5 28.391 2.676 1 92.12 4 GLY B O 1
ATOM 2848 N N . ARG B 1 5 ? -13.398 28.938 2.453 1 94.25 5 ARG B N 1
ATOM 2849 C CA . ARG B 1 5 ? -13.203 28.25 1.175 1 94.25 5 ARG B CA 1
ATOM 2850 C C . ARG B 1 5 ? -11.773 27.734 1.039 1 94.25 5 ARG B C 1
ATOM 2852 O O . ARG B 1 5 ? -10.867 28.234 1.71 1 94.25 5 ARG B O 1
ATOM 2859 N N . PRO B 1 6 ? -11.586 26.734 0.155 1 94.81 6 PRO B N 1
ATOM 2860 C CA . PRO B 1 6 ? -10.211 26.312 -0.109 1 94.81 6 PRO B CA 1
ATOM 2861 C C . PRO B 1 6 ? -9.406 27.359 -0.872 1 94.81 6 PRO B C 1
ATOM 2863 O O . PRO B 1 6 ? -9.914 27.969 -1.809 1 94.81 6 PRO B O 1
ATOM 2866 N N . VAL B 1 7 ? -8.188 27.594 -0.431 1 95.38 7 VAL B N 1
ATOM 2867 C CA . VAL B 1 7 ? -7.262 28.484 -1.105 1 95.38 7 VAL B CA 1
ATOM 2868 C C . VAL B 1 7 ? -5.945 27.766 -1.373 1 95.38 7 VAL B C 1
ATOM 2870 O O . VAL B 1 7 ? -5.414 27.078 -0.496 1 95.38 7 VAL B O 1
ATOM 2873 N N . GLN B 1 8 ? -5.48 27.906 -2.58 1 95.56 8 GLN B N 1
ATOM 2874 C CA . GLN B 1 8 ? -4.238 27.234 -2.945 1 95.56 8 GLN B CA 1
ATOM 2875 C C . GLN B 1 8 ? -3.023 28.031 -2.473 1 95.56 8 GLN B C 1
ATOM 2877 O O . GLN B 1 8 ? -2.838 29.188 -2.865 1 95.56 8 GLN B O 1
ATOM 2882 N N . LEU B 1 9 ? -2.225 27.469 -1.644 1 96.56 9 LEU B N 1
ATOM 2883 C CA . LEU B 1 9 ? -1.031 28.125 -1.112 1 96.56 9 LEU B CA 1
ATOM 2884 C C . LEU B 1 9 ? 0.173 27.875 -2.014 1 96.56 9 LEU B C 1
ATOM 2886 O O . LEU B 1 9 ? 1.008 28.75 -2.205 1 96.56 9 LEU B O 1
ATOM 2890 N N . VAL B 1 10 ? 0.289 26.625 -2.424 1 95.38 10 VAL B N 1
ATOM 2891 C CA . VAL B 1 10 ? 1.407 26.219 -3.273 1 95.38 10 VAL B CA 1
ATOM 2892 C C . VAL B 1 10 ? 0.882 25.594 -4.562 1 95.38 10 VAL B C 1
ATOM 2894 O O . VAL B 1 10 ? 0.08 24.672 -4.527 1 95.38 10 VAL B O 1
ATOM 2897 N N . ARG B 1 11 ? 1.359 26.109 -5.656 1 93.38 11 ARG B N 1
ATOM 2898 C CA . ARG B 1 11 ? 1.013 25.562 -6.965 1 93.38 11 ARG B CA 1
ATOM 2899 C C . ARG B 1 11 ? 2.252 25.062 -7.695 1 93.38 11 ARG B C 1
ATOM 2901 O O . ARG B 1 11 ? 3.379 25.344 -7.285 1 93.38 11 ARG B O 1
ATOM 2908 N N . LEU B 1 12 ? 1.95 24.266 -8.672 1 87.69 12 LEU B N 1
ATOM 2909 C CA . LEU B 1 12 ? 3.018 23.781 -9.531 1 87.69 12 LEU B CA 1
ATOM 2910 C C . LEU B 1 12 ? 3.08 24.578 -10.828 1 87.69 12 LEU B C 1
ATOM 2912 O O . LEU B 1 12 ? 2.043 24.906 -11.406 1 87.69 12 LEU B O 1
ATOM 2916 N N . ASP B 1 13 ? 4.297 24.938 -11.18 1 82.06 13 ASP B N 1
ATOM 2917 C CA . ASP B 1 13 ? 4.441 25.594 -12.469 1 82.06 13 ASP B CA 1
ATOM 2918 C C . ASP B 1 13 ? 4.543 24.578 -13.602 1 82.06 13 ASP B C 1
ATOM 2920 O O . ASP B 1 13 ? 4.406 23.375 -13.383 1 82.06 13 ASP B O 1
ATOM 2924 N N . LYS B 1 14 ? 4.633 25.016 -14.781 1 76.19 14 LYS B N 1
ATOM 2925 C CA . LYS B 1 14 ? 4.633 24.188 -15.969 1 76.19 14 LYS B CA 1
ATOM 2926 C C . LYS B 1 14 ? 5.773 23.172 -15.938 1 76.19 14 LYS B C 1
ATOM 2928 O O . LYS B 1 14 ? 5.652 22.062 -16.469 1 76.19 14 LYS B O 1
ATOM 2933 N N . GLU B 1 15 ? 6.895 23.562 -15.281 1 75.5 15 GLU B N 1
ATOM 2934 C CA . GLU B 1 15 ? 8.07 22.703 -15.227 1 75.5 15 GLU B CA 1
ATOM 2935 C C . GLU B 1 15 ? 8.055 21.812 -13.984 1 75.5 15 GLU B C 1
ATOM 2937 O O . GLU B 1 15 ? 8.984 21.047 -13.75 1 75.5 15 GLU B O 1
ATOM 2942 N N . GLY B 1 16 ? 7.016 21.891 -13.18 1 76.12 16 GLY B N 1
ATOM 2943 C CA . GLY B 1 16 ? 6.895 21.078 -11.984 1 76.12 16 GLY B CA 1
ATOM 2944 C C . GLY B 1 16 ? 7.516 21.703 -10.758 1 76.12 16 GLY B C 1
ATOM 2945 O O . GLY B 1 16 ? 7.621 21.062 -9.711 1 76.12 16 GLY B O 1
ATOM 2946 N N . GLY B 1 17 ? 7.898 22.922 -10.961 1 83.38 17 GLY B N 1
ATOM 2947 C CA . GLY B 1 17 ? 8.445 23.656 -9.828 1 83.38 17 GLY B CA 1
ATOM 2948 C C . GLY B 1 17 ? 7.383 24.203 -8.891 1 83.38 17 GLY B C 1
ATOM 2949 O O . GLY B 1 17 ? 6.285 24.547 -9.336 1 83.38 17 GLY B O 1
ATOM 2950 N N . LEU B 1 18 ? 7.711 24.281 -7.629 1 90.94 18 LEU B N 1
ATOM 2951 C CA . LEU B 1 18 ? 6.77 24.766 -6.629 1 90.94 18 LEU B CA 1
ATOM 2952 C C . LEU B 1 18 ? 6.742 26.297 -6.609 1 90.94 18 LEU B C 1
ATOM 2954 O O . LEU B 1 18 ? 7.789 26.938 -6.711 1 90.94 18 LEU B O 1
ATOM 2958 N N . THR B 1 19 ? 5.562 26.859 -6.539 1 92.62 19 THR B N 1
ATOM 2959 C CA . THR B 1 19 ? 5.371 28.312 -6.398 1 92.62 19 THR B CA 1
ATOM 2960 C C . THR B 1 19 ? 4.43 28.609 -5.238 1 92.62 19 THR B C 1
ATOM 2962 O O . THR B 1 19 ? 3.279 28.172 -5.23 1 92.62 19 THR B O 1
ATOM 2965 N N . LEU B 1 20 ? 4.918 29.406 -4.375 1 95.5 20 LEU B N 1
ATOM 2966 C CA . LEU B 1 20 ? 4.105 29.812 -3.238 1 95.5 20 LEU B CA 1
ATOM 2967 C C . LEU B 1 20 ? 3.254 31.031 -3.592 1 95.5 20 LEU B C 1
ATOM 2969 O O . LEU B 1 20 ? 3.754 32 -4.168 1 95.5 20 LEU B O 1
ATOM 2973 N N . ASP B 1 21 ? 2.018 30.984 -3.285 1 96 21 ASP B N 1
ATOM 2974 C CA . ASP B 1 21 ? 1.15 32.156 -3.344 1 96 21 ASP B CA 1
ATOM 2975 C C . ASP B 1 21 ? 1.22 32.938 -2.045 1 96 21 ASP B C 1
ATOM 2977 O O . ASP B 1 21 ? 0.41 32.75 -1.14 1 96 21 ASP B O 1
ATOM 2981 N N . GLU B 1 22 ? 2.01 33.938 -2.033 1 96.06 22 GLU B N 1
ATOM 2982 C CA . GLU B 1 22 ? 2.266 34.719 -0.822 1 96.06 22 GLU B CA 1
ATOM 2983 C C . GLU B 1 22 ? 1.014 35.469 -0.369 1 96.06 22 GLU B C 1
ATOM 2985 O O . GLU B 1 22 ? 0.789 35.625 0.831 1 96.06 22 GLU B O 1
ATOM 2990 N N . GLU B 1 23 ? 0.267 35.906 -1.295 1 96.38 23 GLU B N 1
ATOM 2991 C CA . GLU B 1 23 ? -0.958 36.625 -0.944 1 96.38 23 GLU B CA 1
ATOM 2992 C C . GLU B 1 23 ? -1.951 35.688 -0.242 1 96.38 23 GLU B C 1
ATOM 2994 O O . GLU B 1 23 ? -2.574 36.094 0.749 1 96.38 23 GLU B O 1
ATOM 2999 N N . ALA B 1 24 ? -2.094 34.562 -0.815 1 96.12 24 ALA B N 1
ATOM 3000 C CA . ALA B 1 24 ? -2.984 33.562 -0.198 1 96.12 24 ALA B CA 1
ATOM 3001 C C . ALA B 1 24 ? -2.512 33.219 1.208 1 96.12 24 ALA B C 1
ATOM 3003 O O . ALA B 1 24 ? -3.32 33.094 2.133 1 96.12 24 ALA B O 1
ATOM 3004 N N . LEU B 1 25 ? -1.254 33.031 1.334 1 97.25 25 LEU B N 1
ATOM 3005 C CA . LEU B 1 25 ? -0.677 32.719 2.637 1 97.25 25 LEU B CA 1
ATOM 3006 C C . LEU B 1 25 ? -0.943 33.844 3.633 1 97.25 25 LEU B C 1
ATOM 3008 O O . LEU B 1 25 ? -1.322 33.594 4.777 1 97.25 25 LEU B O 1
ATOM 3012 N N . SER B 1 26 ? -0.722 35.062 3.199 1 96.88 26 SER B N 1
ATOM 3013 C CA . SER B 1 26 ? -0.942 36.219 4.059 1 96.88 26 SER B CA 1
ATOM 3014 C C . SER B 1 26 ? -2.404 36.312 4.48 1 96.88 26 SER B C 1
ATOM 3016 O O . SER B 1 26 ? -2.701 36.656 5.629 1 96.88 26 SER B O 1
ATOM 3018 N N . ARG B 1 27 ? -3.24 36.062 3.6 1 95.5 27 ARG B N 1
ATOM 3019 C CA . ARG B 1 27 ? -4.664 36.094 3.91 1 95.5 27 ARG B CA 1
ATOM 3020 C C . ARG B 1 27 ? -5.02 35.062 4.992 1 95.5 27 ARG B C 1
ATOM 3022 O O . ARG B 1 27 ? -5.844 35.344 5.863 1 95.5 27 ARG B O 1
ATOM 3029 N N . CYS B 1 28 ? -4.387 33.938 4.953 1 96.44 28 CYS B N 1
ATOM 3030 C CA . CYS B 1 28 ? -4.699 32.875 5.895 1 96.44 28 CYS B CA 1
ATOM 3031 C C . CYS B 1 28 ? -4.016 33.094 7.234 1 96.44 28 CYS B C 1
ATOM 3033 O O . CYS B 1 28 ? -4.605 32.844 8.289 1 96.44 28 CYS B O 1
ATOM 3035 N N . LEU B 1 29 ? -2.781 33.656 7.195 1 97.62 29 LEU B N 1
ATOM 3036 C CA . LEU B 1 29 ? -1.959 33.594 8.398 1 97.62 29 LEU B CA 1
ATOM 3037 C C . LEU B 1 29 ? -1.744 35 8.977 1 97.62 29 LEU B C 1
ATOM 3039 O O . LEU B 1 29 ? -1.36 35.156 10.141 1 97.62 29 LEU B O 1
ATOM 3043 N N . GLU B 1 30 ? -1.953 36 8.266 1 96.81 30 GLU B N 1
ATOM 3044 C CA . GLU B 1 30 ? -1.584 37.344 8.734 1 96.81 30 GLU B CA 1
ATOM 3045 C C . GLU B 1 30 ? -2.816 38.219 8.93 1 96.81 30 GLU B C 1
ATOM 3047 O O . GLU B 1 30 ? -2.742 39.25 9.57 1 96.81 30 GLU B O 1
ATOM 3052 N N . GLN B 1 31 ? -3.965 37.812 8.453 1 91.81 31 GLN B N 1
ATOM 3053 C CA . GLN B 1 31 ? -5.156 38.656 8.492 1 91.81 31 GLN B CA 1
ATOM 3054 C C . GLN B 1 31 ? -6.207 38.062 9.438 1 91.81 31 GLN B C 1
ATOM 3056 O O . GLN B 1 31 ? -6.055 36.938 9.93 1 91.81 31 GLN B O 1
ATOM 3061 N N . GLY B 1 32 ? -7.188 38.906 9.82 1 88.44 32 GLY B N 1
ATOM 3062 C CA . GLY B 1 32 ? -8.344 38.438 10.578 1 88.44 32 GLY B CA 1
ATOM 3063 C C . GLY B 1 32 ? -8.008 38.094 12.016 1 88.44 32 GLY B C 1
ATOM 3064 O O . GLY B 1 32 ? -8.633 37.219 12.609 1 88.44 32 GLY B O 1
ATOM 3065 N N . GLY B 1 33 ? -6.867 38.656 12.523 1 92.69 33 GLY B N 1
ATOM 3066 C CA . GLY B 1 33 ? -6.484 38.406 13.906 1 92.69 33 GLY B CA 1
ATOM 3067 C C . GLY B 1 33 ? -5.496 37.25 14.039 1 92.69 33 GLY B C 1
ATOM 3068 O O . GLY B 1 33 ? -4.852 37.125 15.086 1 92.69 33 GLY B O 1
ATOM 3069 N N . VAL B 1 34 ? -5.367 36.5 13 1 96.5 34 VAL B N 1
ATOM 3070 C CA . VAL B 1 34 ? -4.492 35.312 13.039 1 96.5 34 VAL B CA 1
ATOM 3071 C C . VAL B 1 34 ? -3.039 35.781 13.164 1 96.5 34 VAL B C 1
ATOM 3073 O O . VAL B 1 34 ? -2.225 35.094 13.789 1 96.5 34 VAL B O 1
ATOM 3076 N N . GLY B 1 35 ? -2.744 36.906 12.633 1 97.5 35 GLY B N 1
ATOM 3077 C CA . GLY B 1 35 ? -1.375 37.375 12.586 1 97.5 35 GLY B CA 1
ATOM 3078 C C . GLY B 1 35 ? -0.738 37.531 13.953 1 97.5 35 GLY B C 1
ATOM 3079 O O . GLY B 1 35 ? 0.471 37.344 14.102 1 97.5 35 GLY B O 1
ATOM 3080 N N . ASP B 1 36 ? -1.459 37.844 14.922 1 96.12 36 ASP B N 1
ATOM 3081 C CA . ASP B 1 36 ? -0.924 38.094 16.25 1 96.12 36 ASP B CA 1
ATOM 3082 C C . ASP B 1 36 ? -1.209 36.938 17.203 1 96.12 36 ASP B C 1
ATOM 3084 O O . ASP B 1 36 ? -0.817 36.969 18.375 1 96.12 36 ASP B O 1
ATOM 3088 N N . ALA B 1 37 ? -1.857 35.938 16.734 1 97.06 37 ALA B N 1
ATOM 3089 C CA . ALA B 1 37 ? -2.25 34.812 17.578 1 97.06 37 ALA B CA 1
ATOM 3090 C C . ALA B 1 37 ? -1.375 33.594 17.297 1 97.06 37 ALA B C 1
ATOM 3092 O O . ALA B 1 37 ? -0.855 33.438 16.188 1 97.06 37 ALA B O 1
ATOM 3093 N N . PRO B 1 38 ? -1.224 32.781 18.375 1 97.25 38 PRO B N 1
ATOM 3094 C CA . PRO B 1 38 ? -0.617 31.469 18.078 1 97.25 38 PRO B CA 1
ATOM 3095 C C . PRO B 1 38 ? -1.438 30.641 17.094 1 97.25 38 PRO B C 1
ATOM 3097 O O . PRO B 1 38 ? -2.67 30.703 17.109 1 97.25 38 PRO B O 1
ATOM 3100 N N . VAL B 1 39 ? -0.782 29.844 16.297 1 98.19 39 VAL B N 1
ATOM 3101 C CA . VAL B 1 39 ? -1.496 29.125 15.258 1 98.19 39 VAL B CA 1
ATOM 3102 C C . VAL B 1 39 ? -1.186 27.625 15.352 1 98.19 39 VAL B C 1
ATOM 3104 O O . VAL B 1 39 ? -0.084 27.25 15.75 1 98.19 39 VAL B O 1
ATOM 3107 N N . CYS B 1 40 ? -2.131 26.812 15.062 1 98.31 40 CYS B N 1
ATOM 3108 C CA . CYS B 1 40 ? -2.008 25.375 14.844 1 98.31 40 CYS B CA 1
ATOM 3109 C C . CYS B 1 40 ? -2.48 24.984 13.453 1 98.31 40 CYS B C 1
ATOM 3111 O O . CYS B 1 40 ? -3.658 25.156 13.125 1 98.31 40 CYS B O 1
ATOM 3113 N N . LEU B 1 41 ? -1.608 24.578 12.656 1 98.44 41 LEU B N 1
ATOM 3114 C CA . LEU B 1 41 ? -1.98 24.094 11.328 1 98.44 41 LEU B CA 1
ATOM 3115 C C . LEU B 1 41 ? -2.002 22.578 11.281 1 98.44 41 LEU B C 1
ATOM 3117 O O . LEU B 1 41 ? -0.982 21.922 11.531 1 98.44 41 LEU B O 1
ATOM 3121 N N . VAL B 1 42 ? -3.162 22 10.93 1 98.56 42 VAL B N 1
ATOM 3122 C CA . VAL B 1 42 ? -3.34 20.562 10.773 1 98.56 42 VAL B CA 1
ATOM 3123 C C . VAL B 1 42 ? -3.242 20.172 9.297 1 98.56 42 VAL B C 1
ATOM 3125 O O . VAL B 1 42 ? -4.016 20.672 8.477 1 98.56 42 VAL B O 1
ATOM 3128 N N . SER B 1 43 ? -2.322 19.375 9 1 98.12 43 SER B N 1
ATOM 3129 C CA . SER B 1 43 ? -2.146 18.938 7.617 1 98.12 43 SER B CA 1
ATOM 3130 C C . SER B 1 43 ? -2.209 17.422 7.496 1 98.12 43 SER B C 1
ATOM 3132 O O . SER B 1 43 ? -1.992 16.703 8.477 1 98.12 43 SER B O 1
ATOM 3134 N N . ILE B 1 44 ? -2.547 16.953 6.305 1 97.75 44 ILE B N 1
ATOM 3135 C CA . ILE B 1 44 ? -2.58 15.523 6.016 1 97.75 44 ILE B CA 1
ATOM 3136 C C . ILE B 1 44 ? -1.772 15.234 4.754 1 97.75 44 ILE B C 1
ATOM 3138 O O . ILE B 1 44 ? -1.932 15.914 3.736 1 97.75 44 ILE B O 1
ATOM 3142 N N . ILE B 1 45 ? -0.819 14.344 4.879 1 97.69 45 ILE B N 1
ATOM 3143 C CA . ILE B 1 45 ? -0.022 13.883 3.746 1 97.69 45 ILE B CA 1
ATOM 3144 C C . ILE B 1 45 ? -0.155 12.375 3.604 1 97.69 45 ILE B C 1
ATOM 3146 O O . ILE B 1 45 ? -0.57 11.688 4.543 1 97.69 45 ILE B O 1
ATOM 3150 N N . GLY B 1 46 ? 0.146 11.844 2.4 1 96 46 GLY B N 1
ATOM 3151 C CA . GLY B 1 46 ? 0.027 10.422 2.117 1 96 46 GLY B CA 1
ATOM 3152 C C . GLY B 1 46 ? -0.284 10.133 0.661 1 96 46 GLY B C 1
ATOM 3153 O O . GLY B 1 46 ? -0.24 11.031 -0.182 1 96 46 GLY B O 1
ATOM 3154 N N . GLU B 1 47 ? -0.639 8.93 0.489 1 93 47 GLU B N 1
ATOM 3155 C CA . GLU B 1 47 ? -0.884 8.43 -0.861 1 93 47 GLU B CA 1
ATOM 3156 C C . GLU B 1 47 ? -2.062 9.148 -1.511 1 93 47 GLU B C 1
ATOM 3158 O O . GLU B 1 47 ? -3.031 9.5 -0.834 1 93 47 GLU B O 1
ATOM 3163 N N . GLN B 1 48 ? -1.965 9.25 -2.807 1 89.12 48 GLN B N 1
ATOM 3164 C CA . GLN B 1 48 ? -3.01 9.914 -3.582 1 89.12 48 GLN B CA 1
ATOM 3165 C C . GLN B 1 48 ? -4.312 9.117 -3.537 1 89.12 48 GLN B C 1
ATOM 3167 O O . GLN B 1 48 ? -4.297 7.887 -3.582 1 89.12 48 GLN B O 1
ATOM 3172 N N . ARG B 1 49 ? -5.387 9.82 -3.447 1 82.62 49 ARG B N 1
ATOM 3173 C CA . ARG B 1 49 ? -6.746 9.305 -3.551 1 82.62 49 ARG B CA 1
ATOM 3174 C C . ARG B 1 49 ? -7.035 8.297 -2.447 1 82.62 49 ARG B C 1
ATOM 3176 O O . ARG B 1 49 ? -7.621 7.238 -2.701 1 82.62 49 ARG B O 1
ATOM 3183 N N . GLN B 1 50 ? -6.59 8.617 -1.307 1 86.38 50 GLN B N 1
ATOM 3184 C CA . GLN B 1 50 ? -6.785 7.695 -0.191 1 86.38 50 GLN B CA 1
ATOM 3185 C C . GLN B 1 50 ? -7.52 8.375 0.962 1 86.38 50 GLN B C 1
ATOM 3187 O O . GLN B 1 50 ? -7.258 8.078 2.129 1 86.38 50 GLN B O 1
ATOM 3192 N N . GLY B 1 51 ? -8.297 9.461 0.659 1 88.06 51 GLY B N 1
ATOM 3193 C CA . GLY B 1 51 ? -9.258 9.969 1.618 1 88.06 51 GLY B CA 1
ATOM 3194 C C . GLY B 1 51 ? -8.734 11.148 2.42 1 88.06 51 GLY B C 1
ATOM 3195 O O . GLY B 1 51 ? -9.305 11.5 3.459 1 88.06 51 GLY B O 1
ATOM 3196 N N . LYS B 1 52 ? -7.684 11.734 2.016 1 93.44 52 LYS B N 1
ATOM 3197 C CA . LYS B 1 52 ? -7.109 12.859 2.754 1 93.44 52 LYS B CA 1
ATOM 3198 C C . LYS B 1 52 ? -8.109 14.008 2.867 1 93.44 52 LYS B C 1
ATOM 3200 O O . LYS B 1 52 ? -8.375 14.5 3.967 1 93.44 52 LYS B O 1
ATOM 3205 N N . SER B 1 53 ? -8.703 14.453 1.729 1 93 53 SER B N 1
ATOM 3206 C CA . SER B 1 53 ? -9.664 15.555 1.74 1 93 53 SER B CA 1
ATOM 3207 C C . SER B 1 53 ? -10.945 15.172 2.475 1 93 53 SER B C 1
ATOM 3209 O O . SER B 1 53 ? -11.578 16.016 3.115 1 93 53 SER B O 1
ATOM 3211 N N . PHE B 1 54 ? -11.297 13.914 2.354 1 91.81 54 PHE B N 1
ATOM 3212 C CA . PHE B 1 54 ? -12.461 13.391 3.068 1 91.81 54 PHE B CA 1
ATOM 3213 C C . PHE B 1 54 ? -12.305 13.602 4.57 1 91.81 54 PHE B C 1
ATOM 3215 O O . PHE B 1 54 ? -13.219 14.117 5.223 1 91.81 54 PHE B O 1
ATOM 3222 N N . LEU B 1 55 ? -11.227 13.195 5.094 1 94.69 55 LEU B N 1
ATOM 3223 C CA . LEU B 1 55 ? -10.969 13.336 6.523 1 94.69 55 LEU B CA 1
ATOM 3224 C C . LEU B 1 55 ? -10.93 14.805 6.926 1 94.69 55 LEU B C 1
ATOM 3226 O O . LEU B 1 55 ? -11.484 15.188 7.961 1 94.69 55 LEU B O 1
ATOM 3230 N N . LEU B 1 56 ? -10.289 15.625 6.125 1 96.31 56 LEU B N 1
ATOM 3231 C CA . LEU B 1 56 ? -10.195 17.047 6.414 1 96.31 56 LEU B CA 1
ATOM 3232 C C . LEU B 1 56 ? -11.57 17.688 6.445 1 96.31 56 LEU B C 1
ATOM 3234 O O . LEU B 1 56 ? -11.82 18.609 7.227 1 96.31 56 LEU B O 1
ATOM 3238 N N . ASN B 1 57 ? -12.461 17.219 5.613 1 94.75 57 ASN B N 1
ATOM 3239 C CA . ASN B 1 57 ? -13.797 17.781 5.57 1 94.75 57 ASN B CA 1
ATOM 3240 C C . ASN B 1 57 ? -14.602 17.422 6.816 1 94.75 57 ASN B C 1
ATOM 3242 O O . ASN B 1 57 ? -15.461 18.188 7.254 1 94.75 57 ASN B O 1
ATOM 3246 N N . TYR B 1 58 ? -14.328 16.328 7.402 1 95.12 58 TYR B N 1
ATOM 3247 C CA . TYR B 1 58 ? -14.969 16 8.672 1 95.12 58 TYR B CA 1
ATOM 3248 C C . TYR B 1 58 ? -14.336 16.797 9.812 1 95.12 58 TYR B C 1
ATOM 3250 O O . TYR B 1 58 ? -15.023 17.172 10.773 1 95.12 58 TYR B O 1
ATOM 3258 N N . LEU B 1 59 ? -13.047 17.031 9.719 1 96.75 59 LEU B N 1
ATOM 3259 C CA . LEU B 1 59 ? -12.43 17.938 10.68 1 96.75 59 LEU B CA 1
ATOM 3260 C C . LEU B 1 59 ? -13.047 19.328 10.586 1 96.75 59 LEU B C 1
ATOM 3262 O O . LEU B 1 59 ? -13.32 19.953 11.609 1 96.75 59 LEU B O 1
ATOM 3266 N N . LEU B 1 60 ? -13.242 19.734 9.367 1 96.31 60 LEU B N 1
ATOM 3267 C CA . LEU B 1 60 ? -13.875 21.016 9.109 1 96.31 60 LEU B CA 1
ATOM 3268 C C . LEU B 1 60 ? -15.258 21.078 9.75 1 96.31 60 LEU B C 1
ATOM 3270 O O . LEU B 1 60 ? -15.594 22.062 10.414 1 96.31 60 LEU B O 1
ATOM 3274 N N . ARG B 1 61 ? -16 20.016 9.57 1 94.88 61 ARG B N 1
ATOM 3275 C CA . ARG B 1 61 ? -17.344 19.938 10.141 1 94.88 61 ARG B CA 1
ATOM 3276 C C . ARG B 1 61 ? -17.297 20.016 11.664 1 94.88 61 ARG B C 1
ATOM 3278 O O . ARG B 1 61 ? -18.125 20.688 12.281 1 94.88 61 ARG B O 1
ATOM 3285 N N . ARG B 1 62 ? -16.406 19.328 12.258 1 96.12 62 ARG B N 1
ATOM 3286 C CA . ARG B 1 62 ? -16.281 19.312 13.711 1 96.12 62 ARG B CA 1
ATOM 3287 C C . ARG B 1 62 ? -15.859 20.688 14.234 1 96.12 62 ARG B C 1
ATOM 3289 O O . ARG B 1 62 ? -16.375 21.156 15.258 1 96.12 62 ARG B O 1
ATOM 3296 N N . LEU B 1 63 ? -14.953 21.312 13.555 1 95.69 63 LEU B N 1
ATOM 3297 C CA . LEU B 1 63 ? -14.445 22.609 13.969 1 95.69 63 LEU B CA 1
ATOM 3298 C C . LEU B 1 63 ? -15.516 23.688 13.836 1 95.69 63 LEU B C 1
ATOM 3300 O O . LEU B 1 63 ? -15.531 24.656 14.609 1 95.69 63 LEU B O 1
ATOM 3304 N N . ARG B 1 64 ? -16.469 23.5 12.953 1 94.06 64 ARG B N 1
ATOM 3305 C CA . ARG B 1 64 ? -17.562 24.438 12.734 1 94.06 64 ARG B CA 1
ATOM 3306 C C . ARG B 1 64 ? -18.641 24.281 13.797 1 94.06 64 ARG B C 1
ATOM 3308 O O . ARG B 1 64 ? -19.5 25.141 13.945 1 94.06 64 ARG B O 1
ATOM 3315 N N . SER B 1 65 ? -18.5 23.156 14.539 1 93.12 65 SER B N 1
ATOM 3316 C CA . SER B 1 65 ? -19.5 22.875 15.562 1 93.12 65 SER B CA 1
ATOM 3317 C C . SER B 1 65 ? -18.844 22.641 16.922 1 93.12 65 SER B C 1
ATOM 3319 O O . SER B 1 65 ? -19.031 21.578 17.531 1 93.12 65 SER B O 1
ATOM 3321 N N . PRO B 1 66 ? -18.297 23.641 17.516 1 89.31 66 PRO B N 1
ATOM 3322 C CA . PR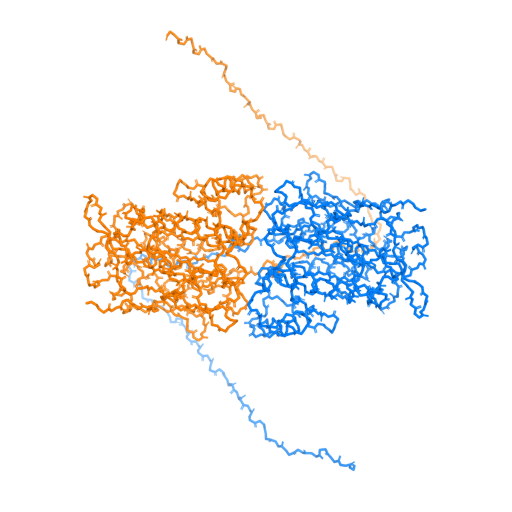O B 1 66 ? -17.547 23.453 18.75 1 89.31 66 PRO B CA 1
ATOM 3323 C C . PRO B 1 66 ? -18.438 23.062 19.938 1 89.31 66 PRO B C 1
ATOM 3325 O O . PRO B 1 66 ? -17.984 22.391 20.859 1 89.31 66 PRO B O 1
ATOM 3328 N N . GLU B 1 67 ? -19.703 23.359 19.875 1 90.25 67 GLU B N 1
ATOM 3329 C CA . GLU B 1 67 ? -20.594 23.125 21 1 90.25 67 GLU B CA 1
ATOM 3330 C C . GLU B 1 67 ? -21.312 21.781 20.875 1 90.25 67 GLU B C 1
ATOM 3332 O O . GLU B 1 67 ? -21.984 21.344 21.812 1 90.25 67 GLU B O 1
ATOM 3337 N N . ALA B 1 68 ? -21.078 21.203 19.672 1 90.19 68 ALA B N 1
ATOM 3338 C CA . ALA B 1 68 ? -21.797 19.953 19.438 1 90.19 68 ALA B CA 1
ATOM 3339 C C . ALA B 1 68 ? -21.266 18.859 20.359 1 90.19 68 ALA B C 1
ATOM 3341 O O . ALA B 1 68 ? -20.062 18.75 20.594 1 90.19 68 ALA B O 1
ATOM 3342 N N . ARG B 1 69 ? -22.297 18.094 20.922 1 84.88 69 ARG B N 1
ATOM 3343 C CA . ARG B 1 69 ? -21.953 16.984 21.797 1 84.88 69 ARG B CA 1
ATOM 3344 C C . ARG B 1 69 ? -22.234 15.648 21.109 1 84.88 69 ARG B C 1
ATOM 3346 O O . ARG B 1 69 ? -23.062 15.578 20.203 1 84.88 69 ARG B O 1
ATOM 3353 N N . ASP B 1 70 ? -21.594 14.578 21.531 1 80.88 70 ASP B N 1
ATOM 3354 C CA . ASP B 1 70 ? -21.891 13.18 21.25 1 80.88 70 ASP B CA 1
ATOM 3355 C C . ASP B 1 70 ? -21.938 12.922 19.734 1 80.88 70 ASP B C 1
ATOM 3357 O O . ASP B 1 70 ? -22.844 12.242 19.25 1 80.88 70 ASP B O 1
ATOM 3361 N N . GLY B 1 71 ? -21.281 13.5 18.906 1 86.75 71 GLY B N 1
ATOM 3362 C CA . GLY B 1 71 ? -21.219 13.172 17.484 1 86.75 71 GLY B CA 1
ATOM 3363 C C . GLY B 1 71 ? -22.219 13.945 16.641 1 86.75 71 GLY B C 1
ATOM 3364 O O . GLY B 1 71 ? -22.297 13.758 15.43 1 86.75 71 GLY B O 1
ATOM 3365 N N . ALA B 1 72 ? -23.016 14.852 17.25 1 91.38 72 ALA B N 1
ATOM 3366 C CA . ALA B 1 72 ? -24.016 15.641 16.516 1 91.38 72 ALA B CA 1
ATOM 3367 C C . ALA B 1 72 ? -23.359 16.453 15.406 1 91.38 72 ALA B C 1
ATOM 3369 O O . ALA B 1 72 ? -24 16.781 14.406 1 91.38 72 ALA B O 1
ATOM 3370 N N . TRP B 1 73 ? -22.125 16.703 15.602 1 94.75 73 TRP B N 1
ATOM 3371 C CA . TRP B 1 73 ? -21.391 17.5 14.625 1 94.75 73 TRP B CA 1
ATOM 3372 C C . TRP B 1 73 ? -21.25 16.766 13.305 1 94.75 73 TRP B C 1
ATOM 3374 O O . TRP B 1 73 ? -20.969 17.375 12.266 1 94.75 73 TRP B O 1
ATOM 3384 N N . MET B 1 74 ? -21.391 15.461 13.25 1 94.44 74 MET B N 1
ATOM 3385 C CA . MET B 1 74 ? -21.188 14.656 12.047 1 94.44 74 MET B CA 1
ATOM 3386 C C . MET B 1 74 ? -22.281 14.922 11.016 1 94.44 74 MET B C 1
ATOM 3388 O O . MET B 1 74 ? -22.094 14.672 9.828 1 94.44 74 MET B O 1
ATOM 3392 N N . GLY B 1 75 ? -23.344 15.422 11.445 1 90.94 75 GLY B N 1
ATOM 3393 C CA . GLY B 1 75 ? -24.406 15.789 10.523 1 90.94 75 GLY B CA 1
ATOM 3394 C C . GLY B 1 75 ? -25.469 14.719 10.383 1 90.94 75 GLY B C 1
ATOM 3395 O O . GLY B 1 75 ? -25.5 13.75 11.156 1 90.94 75 GLY B O 1
ATOM 3396 N N . ARG B 1 76 ? -26.422 14.961 9.406 1 90.88 76 ARG B N 1
ATOM 3397 C CA . ARG B 1 76 ? -27.5 14.023 9.109 1 90.88 76 ARG B CA 1
ATOM 3398 C C . ARG B 1 76 ? -27 12.891 8.219 1 90.88 76 ARG B C 1
ATOM 3400 O O . ARG B 1 76 ? -26.016 13.047 7.492 1 90.88 76 ARG B O 1
ATOM 3407 N N . GLU B 1 77 ? -27.734 11.891 8.141 1 90.25 77 GLU B N 1
ATOM 3408 C CA . GLU B 1 77 ? -27.359 10.68 7.418 1 90.25 77 GLU B CA 1
ATOM 3409 C C . GLU B 1 77 ? -27.188 10.953 5.926 1 90.25 77 GLU B C 1
ATOM 3411 O O . GLU B 1 77 ? -26.344 10.359 5.27 1 90.25 77 GLU B O 1
ATOM 3416 N N . ASP B 1 78 ? -27.938 11.867 5.383 1 90 78 ASP B N 1
ATOM 3417 C CA . ASP B 1 78 ? -27.953 12.109 3.945 1 90 78 ASP B CA 1
ATOM 3418 C C . ASP B 1 78 ? -27.297 13.453 3.611 1 90 78 ASP B C 1
ATOM 3420 O O . ASP B 1 78 ? -27.344 13.906 2.465 1 90 78 ASP B O 1
ATOM 3424 N N . GLU B 1 79 ? -26.766 14.047 4.586 1 90.88 79 GLU B N 1
ATOM 3425 C CA . GLU B 1 79 ? -26.141 15.352 4.363 1 90.88 79 GLU B CA 1
ATOM 3426 C C . GLU B 1 79 ? -24.828 15.219 3.623 1 90.88 79 GLU B C 1
ATOM 3428 O O . GLU B 1 79 ? -23.922 14.516 4.082 1 90.88 79 GLU B O 1
ATOM 3433 N N . PRO B 1 80 ? -24.703 15.852 2.502 1 88.62 80 PRO B N 1
ATOM 3434 C CA . PRO B 1 80 ? -23.438 15.766 1.768 1 88.62 80 PRO B CA 1
ATOM 3435 C C . PRO B 1 80 ? -22.266 16.391 2.533 1 88.62 80 PRO B C 1
ATOM 3437 O O . PRO B 1 80 ? -22.453 17.359 3.277 1 88.62 80 PRO B O 1
ATOM 3440 N N . LEU B 1 81 ? -21.141 15.836 2.305 1 89.69 81 LEU B N 1
ATOM 3441 C CA . LEU B 1 81 ? -19.922 16.359 2.906 1 89.69 81 LEU B CA 1
ATOM 3442 C C . LEU B 1 81 ? -19.344 17.5 2.07 1 89.69 81 LEU B C 1
ATOM 3444 O O . LEU B 1 81 ? -19.047 17.312 0.889 1 89.69 81 LEU B O 1
ATOM 3448 N N . GLU B 1 82 ? -19.234 18.703 2.65 1 87.88 82 GLU B N 1
ATOM 3449 C CA . GLU B 1 82 ? -18.719 19.875 1.959 1 87.88 82 GLU B CA 1
ATOM 3450 C C . GLU B 1 82 ? -17.344 20.266 2.494 1 87.88 82 GLU B C 1
ATOM 3452 O O . GLU B 1 82 ? -16.969 19.875 3.604 1 87.88 82 GLU B O 1
ATOM 3457 N N . GLY B 1 83 ? -16.609 21.078 1.704 1 91.81 83 GLY B N 1
ATOM 3458 C CA . GLY B 1 83 ? -15.289 21.547 2.088 1 91.81 83 GLY B CA 1
ATOM 3459 C C . GLY B 1 83 ? -14.289 21.516 0.944 1 91.81 83 GLY B C 1
ATOM 3460 O O . GLY B 1 83 ? -14.562 22.047 -0.136 1 91.81 83 GLY B O 1
ATOM 3461 N N . PHE B 1 84 ? -13.141 20.953 1.281 1 89.25 84 PHE B N 1
ATOM 3462 C CA . PHE B 1 84 ? -12.156 20.781 0.223 1 89.25 84 PHE B CA 1
ATOM 3463 C C . PHE B 1 84 ? -12.719 19.906 -0.898 1 89.25 84 PHE B C 1
ATOM 3465 O O . PHE B 1 84 ? -13.5 18.984 -0.647 1 89.25 84 PHE B O 1
ATOM 3472 N N . GLU B 1 85 ? -12.344 20.312 -2.096 1 78.44 85 GLU B N 1
ATOM 3473 C CA . GLU B 1 85 ? -12.781 19.484 -3.213 1 78.44 85 GLU B CA 1
ATOM 3474 C C . GLU B 1 85 ? -12.172 18.094 -3.141 1 78.44 85 GLU B C 1
ATOM 3476 O O . GLU B 1 85 ? -11 17.938 -2.781 1 78.44 85 GLU B O 1
ATOM 3481 N N . TRP B 1 86 ? -13.078 17.188 -3.281 1 64.88 86 TRP B N 1
ATOM 3482 C CA . TRP B 1 86 ? -12.625 15.797 -3.34 1 64.88 86 TRP B CA 1
ATOM 3483 C C . TRP B 1 86 ? -13.43 15.008 -4.363 1 64.88 86 TRP B C 1
ATOM 3485 O O . TRP B 1 86 ? -14.516 15.422 -4.77 1 64.88 86 TRP B O 1
ATOM 3495 N N . ARG B 1 87 ? -12.805 14.258 -5.16 1 58.38 87 ARG B N 1
ATOM 3496 C CA . ARG B 1 87 ? -13.539 13.391 -6.07 1 58.38 87 ARG B CA 1
ATOM 3497 C C . ARG B 1 87 ? -13.062 11.945 -5.953 1 58.38 87 ARG B C 1
ATOM 3499 O O . ARG B 1 87 ? -11.875 11.695 -5.75 1 58.38 87 ARG B O 1
ATOM 3506 N N . VAL B 1 88 ? -14.062 11.086 -5.973 1 54.22 88 VAL B N 1
ATOM 3507 C CA . VAL B 1 88 ? -13.797 9.648 -5.969 1 54.22 88 VAL B CA 1
ATOM 3508 C C . VAL B 1 88 ? -13.344 9.211 -7.359 1 54.22 88 VAL B C 1
ATOM 3510 O O . VAL B 1 88 ? -12.531 8.289 -7.492 1 54.22 88 VAL B O 1
ATOM 3513 N N . ASP B 1 89 ? -13.867 9.984 -8.32 1 55.62 89 ASP B N 1
ATOM 3514 C CA . ASP B 1 89 ? -13.57 9.508 -9.664 1 55.62 89 ASP B CA 1
ATOM 3515 C C . ASP B 1 89 ? -12.148 9.859 -10.07 1 55.62 89 ASP B C 1
ATOM 3517 O O . ASP B 1 89 ? -11.516 10.719 -9.453 1 55.62 89 ASP B O 1
ATOM 3521 N N . GLU B 1 90 ? -11.516 9.047 -10.922 1 56.06 90 GLU B N 1
ATOM 3522 C CA . GLU B 1 90 ? -10.133 9.102 -11.391 1 56.06 90 GLU B CA 1
ATOM 3523 C C . GLU B 1 90 ? -9.781 10.484 -11.922 1 56.06 90 GLU B C 1
ATOM 3525 O O . GLU B 1 90 ? -8.602 10.789 -12.141 1 56.06 90 GLU B O 1
ATOM 3530 N N . GLU B 1 91 ? -10.648 11.445 -11.914 1 55.56 91 GLU B N 1
ATOM 3531 C CA . GLU B 1 91 ? -10.312 12.641 -12.695 1 55.56 91 GLU B CA 1
ATOM 3532 C C . GLU B 1 91 ? -9.727 13.734 -11.805 1 55.56 91 GLU B C 1
ATOM 3534 O O . GLU B 1 91 ? -8.883 14.508 -12.242 1 55.56 91 GLU B O 1
ATOM 3539 N N . ARG B 1 92 ? -10.359 13.828 -10.68 1 57.03 92 ARG B N 1
ATOM 3540 C CA . ARG B 1 92 ? -9.914 15.055 -10.039 1 57.03 92 ARG B CA 1
ATOM 3541 C C . ARG B 1 92 ? -8.969 14.758 -8.875 1 57.03 92 ARG B C 1
ATOM 3543 O O . ARG B 1 92 ? -9.258 13.891 -8.047 1 57.03 92 ARG B O 1
ATOM 3550 N N . VAL B 1 93 ? -7.695 15.289 -8.875 1 65.69 93 VAL B N 1
ATOM 3551 C CA . VAL B 1 93 ? -6.688 15.148 -7.828 1 65.69 93 VAL B CA 1
ATOM 3552 C C . VAL B 1 93 ? -6.289 16.516 -7.297 1 65.69 93 VAL B C 1
ATOM 3554 O O . VAL B 1 93 ? -6.27 17.5 -8.047 1 65.69 93 VAL B O 1
ATOM 3557 N N . THR B 1 94 ? -6.355 16.672 -5.949 1 76.94 94 THR B N 1
ATOM 3558 C CA . THR B 1 94 ? -5.758 17.859 -5.344 1 76.94 94 THR B CA 1
ATOM 3559 C C . THR B 1 94 ? -4.375 18.125 -5.93 1 76.94 94 THR B C 1
ATOM 3561 O O . THR B 1 94 ? -3.539 17.234 -5.996 1 76.94 94 THR B O 1
ATOM 3564 N N . GLN B 1 95 ? -4.23 19.312 -6.457 1 87.12 95 GLN B N 1
ATOM 3565 C CA . GLN B 1 95 ? -2.922 19.688 -6.98 1 87.12 95 GLN B CA 1
ATOM 3566 C C . GLN B 1 95 ? -2.271 20.766 -6.113 1 87.12 95 GLN B C 1
ATOM 3568 O O . GLN B 1 95 ? -2.855 21.828 -5.891 1 87.12 95 GLN B O 1
ATOM 3573 N N . GLY B 1 96 ? -1.111 20.391 -5.496 1 93.12 96 GLY B N 1
ATOM 3574 C CA . GLY B 1 96 ? -0.405 21.344 -4.656 1 93.12 96 GLY B CA 1
ATOM 3575 C C . GLY B 1 96 ? -0.792 21.25 -3.193 1 93.12 96 GLY B C 1
ATOM 3576 O O . GLY B 1 96 ? -1.046 20.172 -2.68 1 93.12 96 GLY B O 1
ATOM 3577 N N . VAL B 1 97 ? -0.655 22.406 -2.514 1 95.94 97 VAL B N 1
ATOM 3578 C CA . VAL B 1 97 ? -1.006 22.516 -1.103 1 95.94 97 VAL B CA 1
ATOM 3579 C C . VAL B 1 97 ? -2.119 23.547 -0.928 1 95.94 97 VAL B C 1
ATOM 3581 O O . VAL B 1 97 ? -2.014 24.672 -1.418 1 95.94 97 VAL B O 1
ATOM 3584 N N . TRP B 1 98 ? -3.148 23.188 -0.165 1 96.5 98 TRP B N 1
ATOM 3585 C CA . TRP B 1 98 ? -4.332 24.031 0.005 1 96.5 98 TRP B CA 1
ATOM 3586 C C . TRP B 1 98 ? -4.617 24.266 1.482 1 96.5 98 TRP B C 1
ATOM 3588 O O . TRP B 1 98 ? -4.398 23.391 2.318 1 96.5 98 TRP B O 1
ATOM 3598 N N . ALA B 1 99 ? -5.066 25.484 1.761 1 97.12 99 ALA B N 1
ATOM 3599 C CA . ALA B 1 99 ? -5.523 25.797 3.111 1 97.12 99 ALA B CA 1
ATOM 3600 C C . ALA B 1 99 ? -6.992 26.203 3.107 1 97.12 99 ALA B C 1
ATOM 3602 O O . ALA B 1 99 ? -7.496 26.719 2.107 1 97.12 99 ALA B O 1
ATOM 3603 N N . TRP B 1 100 ? -7.641 25.844 4.172 1 96.25 100 TRP B N 1
ATOM 3604 C CA . TRP B 1 100 ? -8.953 26.453 4.383 1 96.25 100 TRP B CA 1
ATOM 3605 C C . TRP B 1 100 ? -8.812 27.906 4.82 1 96.25 100 TRP B C 1
ATOM 3607 O O . TRP B 1 100 ? -8.07 28.203 5.758 1 96.25 100 TRP B O 1
ATOM 3617 N N . SER B 1 101 ? -9.523 28.812 4.246 1 94.88 101 SER B N 1
ATOM 3618 C CA . SER B 1 101 ? -9.289 30.234 4.383 1 94.88 101 SER B CA 1
ATOM 3619 C C . SER B 1 101 ? -9.75 30.75 5.746 1 94.88 101 SER B C 1
ATOM 3621 O O . SER B 1 101 ? -9.219 31.734 6.258 1 94.88 101 SER B O 1
ATOM 3623 N N . GLN B 1 102 ? -10.703 30.141 6.352 1 93.06 102 GLN B N 1
ATOM 3624 C CA . GLN B 1 102 ? -11.258 30.562 7.633 1 93.06 102 GLN B CA 1
ATOM 3625 C C . GLN B 1 102 ? -10.547 29.875 8.797 1 93.06 102 GLN B C 1
ATOM 3627 O O . GLN B 1 102 ? -10.555 28.656 8.898 1 93.06 102 GLN B O 1
ATOM 3632 N N . PRO B 1 103 ? -9.961 30.703 9.711 1 95.94 103 PRO B N 1
ATOM 3633 C CA . PRO B 1 103 ? -9.406 30.125 10.938 1 95.94 103 PRO B CA 1
ATOM 3634 C C . PRO B 1 103 ? -10.492 29.703 11.93 1 95.94 103 PRO B C 1
ATOM 3636 O O . PRO B 1 103 ? -11.57 30.312 11.969 1 95.94 103 PRO B O 1
ATOM 3639 N N . PHE B 1 104 ? -10.227 28.672 12.703 1 96.56 104 PHE B N 1
ATOM 3640 C CA . PHE B 1 104 ? -11.094 28.25 13.805 1 96.56 104 PHE B CA 1
ATOM 3641 C C . PHE B 1 104 ? -10.43 28.547 15.148 1 96.56 104 PHE B C 1
ATOM 3643 O O . PHE B 1 104 ? -9.336 28.062 15.422 1 96.56 104 PHE B O 1
ATOM 3650 N N . TRP B 1 105 ? -11.094 29.328 15.953 1 95.5 105 TRP B N 1
ATOM 3651 C CA . TRP B 1 105 ? -10.523 29.781 17.219 1 95.5 105 TRP B CA 1
ATOM 3652 C C . TRP B 1 105 ? -10.852 28.812 18.344 1 95.5 105 TRP B C 1
ATOM 3654 O O . TRP B 1 105 ? -12.016 28.5 18.594 1 95.5 105 TRP B O 1
ATOM 3664 N N . VAL B 1 106 ? -9.867 28.266 18.938 1 93.62 106 VAL B N 1
ATOM 3665 C CA . VAL B 1 106 ? -10 27.344 20.062 1 93.62 106 VAL B CA 1
ATOM 3666 C C . VAL B 1 106 ? -9.461 28.016 21.328 1 93.62 106 VAL B C 1
ATOM 3668 O O . VAL B 1 106 ? -8.328 28.5 21.359 1 93.62 106 VAL B O 1
ATOM 3671 N N . PRO B 1 107 ? -10.273 28.016 22.344 1 90.69 107 PRO B N 1
ATOM 3672 C CA . PRO B 1 107 ? -9.812 28.594 23.609 1 90.69 107 PRO B CA 1
ATOM 3673 C C . PRO B 1 107 ? -8.789 27.734 24.328 1 90.69 107 PRO B C 1
ATOM 3675 O O . PRO B 1 107 ? -8.891 26.5 24.312 1 90.69 107 PRO B O 1
ATOM 3678 N N . THR B 1 108 ? -7.805 28.344 24.812 1 88.69 108 THR B N 1
ATOM 3679 C CA . THR B 1 108 ? -6.809 27.688 25.672 1 88.69 108 THR B CA 1
ATOM 3680 C C . THR B 1 108 ? -6.598 28.484 26.953 1 88.69 108 THR B C 1
ATOM 3682 O O . THR B 1 108 ? -7.191 29.562 27.125 1 88.69 108 THR B O 1
ATOM 3685 N N . GLU B 1 109 ? -5.816 27.906 27.906 1 85.38 109 GLU B N 1
ATOM 3686 C CA . GLU B 1 109 ? -5.508 28.609 29.156 1 85.38 109 GLU B CA 1
ATOM 3687 C C . GLU B 1 109 ? -4.777 29.922 28.875 1 85.38 109 GLU B C 1
ATOM 3689 O O . GLU B 1 109 ? -4.973 30.906 29.594 1 85.38 109 GLU B O 1
ATOM 3694 N N . GLY B 1 110 ? -3.992 29.969 27.875 1 81.12 110 GLY B N 1
ATOM 3695 C CA . GLY B 1 110 ? -3.182 31.125 27.562 1 81.12 110 GLY B CA 1
ATOM 3696 C C . GLY B 1 110 ? -3.832 32.062 26.547 1 81.12 110 GLY B C 1
ATOM 3697 O O . GLY B 1 110 ? -3.213 33.031 26.094 1 81.12 110 GLY B O 1
ATOM 3698 N N . GLY B 1 111 ? -5.086 31.828 26.266 1 88.81 111 GLY B N 1
ATOM 3699 C CA . GLY B 1 111 ? -5.77 32.656 25.281 1 88.81 111 GLY B CA 1
ATOM 3700 C C . GLY B 1 111 ? -6.473 31.828 24.219 1 88.81 111 GLY B C 1
ATOM 3701 O O . GLY B 1 111 ? -7.18 30.859 24.531 1 88.81 111 GLY B O 1
ATOM 3702 N N . LYS B 1 112 ? -6.387 32.344 22.969 1 93.81 112 LYS B N 1
ATOM 3703 C CA . LYS B 1 112 ? -7.02 31.641 21.859 1 93.81 112 LYS B CA 1
ATOM 3704 C C . LYS B 1 112 ? -5.996 31.234 20.797 1 93.81 112 LYS B C 1
ATOM 3706 O O . LYS B 1 112 ? -5.004 31.938 20.594 1 93.81 112 LYS B O 1
ATOM 3711 N N . VAL B 1 113 ? -6.203 30.156 20.234 1 96.62 113 VAL B N 1
ATOM 3712 C CA . VAL B 1 113 ? -5.352 29.625 19.172 1 96.62 113 VAL B CA 1
ATOM 3713 C C . VAL B 1 113 ? -6.141 29.531 17.875 1 96.62 113 VAL B C 1
ATOM 3715 O O . VAL B 1 113 ? -7.312 29.125 17.875 1 96.62 113 VAL B O 1
ATOM 3718 N N . ALA B 1 114 ? -5.539 30.016 16.781 1 97.75 114 ALA B N 1
ATOM 3719 C CA . ALA B 1 114 ? -6.152 29.859 15.469 1 97.75 114 ALA B CA 1
ATOM 3720 C C . ALA B 1 114 ? -5.785 28.516 14.844 1 97.75 114 ALA B C 1
ATOM 3722 O O . ALA B 1 114 ? -4.613 28.266 14.547 1 97.75 114 ALA B O 1
ATOM 3723 N N . VAL B 1 115 ? -6.773 27.672 14.602 1 97.94 115 VAL B N 1
ATOM 3724 C CA . VAL B 1 115 ? -6.559 26.375 13.969 1 97.94 115 VAL B CA 1
ATOM 3725 C C . VAL B 1 115 ? -6.867 26.469 12.477 1 97.94 115 VAL B C 1
ATOM 3727 O O . VAL B 1 115 ? -7.934 26.953 12.086 1 97.94 115 VAL B O 1
ATOM 3730 N N . LEU B 1 116 ? -5.953 26.078 11.672 1 98.06 116 LEU B N 1
ATOM 3731 C CA . LEU B 1 116 ? -6.117 26.047 10.219 1 98.06 116 LEU B CA 1
ATOM 3732 C C . LEU B 1 116 ? -5.93 24.641 9.68 1 98.06 116 LEU B C 1
ATOM 3734 O O . LEU B 1 116 ? -5.172 23.844 10.242 1 98.06 116 LEU B O 1
ATOM 3738 N N . LEU B 1 117 ? -6.617 24.328 8.578 1 98.06 117 LEU B N 1
ATOM 3739 C CA . LEU B 1 117 ? -6.535 23.016 7.926 1 98.06 117 LEU B CA 1
ATOM 3740 C C . LEU B 1 117 ? -5.809 23.125 6.59 1 98.06 117 LEU B C 1
ATOM 3742 O O . LEU B 1 117 ? -6.031 24.078 5.828 1 98.06 117 LEU B O 1
ATOM 3746 N N . VAL B 1 118 ? -4.941 22.203 6.355 1 97.88 118 VAL B N 1
ATOM 3747 C CA . VAL B 1 118 ? -4.133 22.188 5.141 1 97.88 118 VAL B CA 1
ATOM 3748 C C . VAL B 1 118 ? -4.293 20.844 4.422 1 97.88 118 VAL B C 1
ATOM 3750 O O . VAL B 1 118 ? -4.098 19.797 5.023 1 97.88 118 VAL B O 1
ATOM 3753 N N . ASP B 1 119 ? -4.691 20.844 3.17 1 96.25 119 ASP B N 1
ATOM 3754 C CA . ASP B 1 119 ? -4.805 19.672 2.299 1 96.25 119 ASP B CA 1
ATOM 3755 C C . ASP B 1 119 ? -3.639 19.609 1.318 1 96.25 119 ASP B C 1
ATOM 3757 O O . ASP B 1 119 ? -3.334 20.578 0.636 1 96.25 119 ASP B O 1
ATOM 3761 N N . THR B 1 120 ? -2.984 18.547 1.302 1 95.81 120 THR B N 1
ATOM 3762 C CA . THR B 1 120 ? -1.8 18.391 0.466 1 95.81 120 THR B CA 1
ATOM 3763 C C . THR B 1 120 ? -2.043 17.344 -0.617 1 95.81 120 THR B C 1
ATOM 3765 O O . THR B 1 120 ? -2.662 16.297 -0.36 1 95.81 120 THR B O 1
ATOM 3768 N N . GLU B 1 121 ? -1.562 17.641 -1.792 1 92.94 121 GLU B N 1
ATOM 3769 C CA . GLU B 1 121 ? -1.61 16.672 -2.881 1 92.94 121 GLU B CA 1
ATOM 3770 C C . GLU B 1 121 ? -1.001 15.344 -2.459 1 92.94 121 GLU B C 1
ATOM 3772 O O . GLU B 1 121 ? 0.035 15.312 -1.79 1 92.94 121 GLU B O 1
ATOM 3777 N N . GLY B 1 122 ? -1.62 14.281 -2.938 1 92.94 122 GLY B N 1
ATOM 3778 C CA . GLY B 1 122 ? -1.145 12.953 -2.586 1 92.94 122 GLY B CA 1
ATOM 3779 C C . GLY B 1 122 ? 0.168 12.594 -3.254 1 92.94 122 GLY B C 1
ATOM 3780 O O . GLY B 1 122 ? 0.49 13.109 -4.324 1 92.94 122 GLY B O 1
ATOM 3781 N N . SER B 1 123 ? 0.859 11.664 -2.615 1 94.5 123 SER B N 1
ATOM 3782 C CA . SER B 1 123 ? 2.141 11.18 -3.119 1 94.5 123 SER B CA 1
ATOM 3783 C C . SER B 1 123 ? 2.006 9.781 -3.721 1 94.5 123 SER B C 1
ATOM 3785 O O . SER B 1 123 ? 0.898 9.258 -3.832 1 94.5 123 SER B O 1
ATOM 3787 N N . MET B 1 124 ? 3.092 9.242 -4.336 1 94 124 MET B N 1
ATOM 3788 C CA . MET B 1 124 ? 3.266 7.875 -4.805 1 94 124 MET B CA 1
ATOM 3789 C C . MET B 1 124 ? 2.457 7.629 -6.074 1 94 124 MET B C 1
ATOM 3791 O O . MET B 1 124 ? 2.197 6.477 -6.438 1 94 124 MET B O 1
ATOM 3795 N N . ASP B 1 125 ? 2.027 8.672 -6.699 1 90.5 125 ASP B N 1
ATOM 3796 C CA . ASP B 1 125 ? 1.297 8.508 -7.953 1 90.5 125 ASP B CA 1
ATOM 3797 C C . ASP B 1 125 ? 2.256 8.391 -9.133 1 90.5 125 ASP B C 1
ATOM 3799 O O . ASP B 1 125 ? 3.471 8.539 -8.977 1 90.5 125 ASP B O 1
ATOM 3803 N N . LEU B 1 126 ? 1.682 8.133 -10.289 1 90.88 126 LEU B N 1
ATOM 3804 C CA . LEU B 1 126 ? 2.488 7.938 -11.484 1 90.88 126 LEU B CA 1
ATOM 3805 C C . LEU B 1 126 ? 2.65 9.25 -12.25 1 90.88 126 LEU B C 1
ATOM 3807 O O . LEU B 1 126 ? 3.58 9.391 -13.055 1 90.88 126 LEU B O 1
ATOM 3811 N N . GLU B 1 127 ? 1.798 10.156 -12.008 1 83.81 127 GLU B N 1
ATOM 3812 C CA . GLU B 1 127 ? 1.702 11.352 -12.828 1 83.81 127 GLU B CA 1
ATOM 3813 C C . GLU B 1 127 ? 2.713 12.406 -12.391 1 83.81 127 GLU B C 1
ATOM 3815 O O . GLU B 1 127 ? 3.27 13.133 -13.219 1 83.81 127 GLU B O 1
ATOM 3820 N N . ARG B 1 128 ? 2.945 12.508 -11.141 1 85.5 128 ARG B N 1
ATOM 3821 C CA . ARG B 1 128 ? 3.793 13.562 -10.586 1 85.5 128 ARG B CA 1
ATOM 3822 C C . ARG B 1 128 ? 5.238 13.086 -10.461 1 85.5 128 ARG B C 1
ATOM 3824 O O . ARG B 1 128 ? 5.492 11.961 -10.039 1 85.5 128 ARG B O 1
ATOM 3831 N N . ASN B 1 129 ? 6.035 14.031 -10.867 1 87.5 129 ASN B N 1
ATOM 3832 C CA . ASN B 1 129 ? 7.445 13.773 -10.609 1 87.5 129 ASN B CA 1
ATOM 3833 C C . ASN B 1 129 ? 7.699 13.508 -9.125 1 87.5 129 ASN B C 1
ATOM 3835 O O . ASN B 1 129 ? 7.164 14.211 -8.266 1 87.5 129 ASN B O 1
ATOM 3839 N N . LYS B 1 130 ? 8.453 12.531 -8.875 1 89.19 130 LYS B N 1
ATOM 3840 C CA . LYS B 1 130 ? 8.727 12.094 -7.508 1 89.19 130 LYS B CA 1
ATOM 3841 C C . LYS B 1 130 ? 9.32 13.227 -6.68 1 89.19 130 LYS B C 1
ATOM 3843 O O . LYS B 1 130 ? 8.914 13.445 -5.535 1 89.19 130 LYS B O 1
ATOM 3848 N N . GLU B 1 131 ? 10.289 13.961 -7.18 1 89.5 131 GLU B N 1
ATOM 3849 C CA . GLU B 1 131 ? 10.93 15.07 -6.484 1 89.5 131 GLU B CA 1
ATOM 3850 C C . GLU B 1 131 ? 9.922 16.156 -6.109 1 89.5 131 GLU B C 1
ATOM 3852 O O . GLU B 1 131 ? 9.969 16.703 -5.004 1 89.5 131 GLU B O 1
ATOM 3857 N N . THR B 1 132 ? 9.117 16.453 -7.051 1 90.69 132 THR B N 1
ATOM 38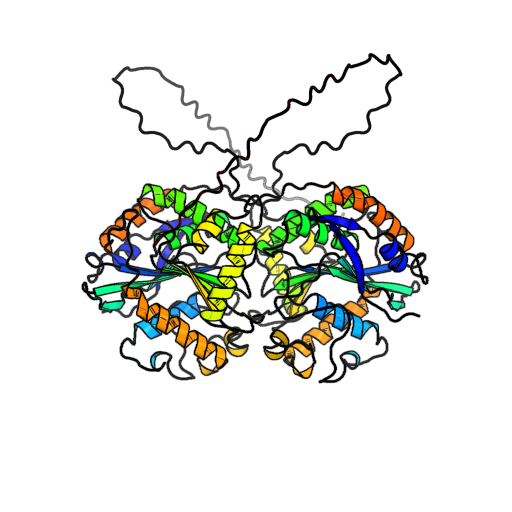58 C CA . THR B 1 132 ? 8.094 17.469 -6.82 1 90.69 132 THR B CA 1
ATOM 3859 C C . THR B 1 132 ? 7.152 17.031 -5.703 1 90.69 132 THR B C 1
ATOM 3861 O O . THR B 1 132 ? 6.805 17.828 -4.832 1 90.69 132 THR B O 1
ATOM 3864 N N . SER B 1 133 ? 6.754 15.805 -5.758 1 92.81 133 SER B N 1
ATOM 3865 C CA . SER B 1 133 ? 5.867 15.266 -4.734 1 92.81 133 SER B CA 1
ATOM 3866 C C . SER B 1 13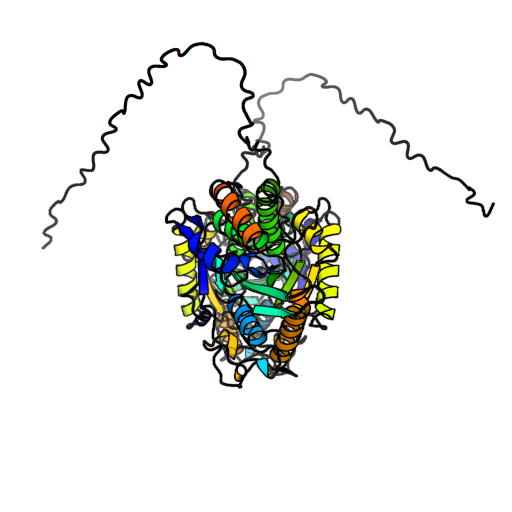3 ? 6.508 15.336 -3.352 1 92.81 133 SER B C 1
ATOM 3868 O O . SER B 1 133 ? 5.844 15.672 -2.369 1 92.81 133 SER B O 1
ATOM 3870 N N . ILE B 1 134 ? 7.773 15.023 -3.264 1 94.38 134 ILE B N 1
ATOM 3871 C CA . ILE B 1 134 ? 8.516 15.031 -2.008 1 94.38 134 ILE B CA 1
ATOM 3872 C C . ILE B 1 134 ? 8.602 16.453 -1.467 1 94.38 134 ILE B C 1
ATOM 3874 O O . ILE B 1 134 ? 8.383 16.688 -0.275 1 94.38 134 ILE B O 1
ATOM 3878 N N . LYS B 1 135 ? 8.867 17.375 -2.301 1 93.69 135 LYS B N 1
ATOM 3879 C CA . LYS B 1 135 ? 8.992 18.781 -1.896 1 93.69 135 LYS B CA 1
ATOM 3880 C C . LYS B 1 135 ? 7.652 19.328 -1.399 1 93.69 135 LYS B C 1
ATOM 3882 O O . LYS B 1 135 ? 7.609 20.094 -0.444 1 93.69 135 LYS B O 1
ATOM 3887 N N . LEU B 1 136 ? 6.57 18.969 -2.062 1 94.5 136 LEU B N 1
ATOM 3888 C CA . LEU B 1 136 ? 5.242 19.391 -1.639 1 94.5 136 LEU B CA 1
ATOM 3889 C C . LEU B 1 136 ? 4.941 18.906 -0.223 1 94.5 136 LEU B C 1
ATOM 3891 O O . LEU B 1 136 ? 4.461 19.688 0.611 1 94.5 136 LEU B O 1
ATOM 3895 N N . CYS B 1 137 ? 5.227 17.625 0.013 1 96.44 137 CYS B N 1
ATOM 3896 C CA . CYS B 1 137 ? 4.969 17.047 1.329 1 96.44 137 CYS B CA 1
ATOM 3897 C C . CYS B 1 137 ? 5.887 17.656 2.379 1 96.44 137 CYS B C 1
ATOM 3899 O O . CYS B 1 137 ? 5.465 17.922 3.508 1 96.44 137 CYS B O 1
ATOM 3901 N N . ALA B 1 138 ? 7.137 17.953 2 1 95.69 138 ALA B N 1
ATOM 3902 C CA . ALA B 1 138 ? 8.07 18.609 2.912 1 95.69 138 ALA B CA 1
ATOM 3903 C C . ALA B 1 138 ? 7.586 20.016 3.283 1 95.69 138 ALA B C 1
ATOM 3905 O O . ALA B 1 138 ? 7.691 20.422 4.441 1 95.69 138 ALA B O 1
ATOM 3906 N N . MET B 1 139 ? 7.059 20.703 2.322 1 95.12 139 MET B N 1
ATOM 3907 C CA . MET B 1 139 ? 6.512 22.031 2.564 1 95.12 139 MET B CA 1
ATOM 3908 C C . MET B 1 139 ? 5.336 21.969 3.535 1 95.12 139 MET B C 1
ATOM 3910 O O . MET B 1 139 ? 5.223 22.812 4.434 1 95.12 139 MET B O 1
ATOM 3914 N N . SER B 1 140 ? 4.492 21.016 3.295 1 96.56 140 SER B N 1
ATOM 3915 C CA . SER B 1 140 ? 3.346 20.812 4.176 1 96.56 140 SER B CA 1
ATOM 3916 C C . SER B 1 140 ? 3.789 20.516 5.602 1 96.56 140 SER B C 1
ATOM 3918 O O . SER B 1 140 ? 3.182 21 6.559 1 96.56 140 SER B O 1
ATOM 3920 N N . MET B 1 141 ? 4.844 19.75 5.742 1 97.12 141 MET B N 1
ATOM 3921 C CA . MET B 1 141 ? 5.379 19.406 7.055 1 97.12 141 MET B CA 1
ATOM 3922 C C . MET B 1 141 ? 5.902 20.656 7.77 1 97.12 141 MET B C 1
ATOM 3924 O O . MET B 1 141 ? 5.645 20.844 8.961 1 97.12 141 MET B O 1
ATOM 3928 N N . LEU B 1 142 ? 6.605 21.484 7.066 1 96.25 142 LEU B N 1
ATOM 3929 C CA . LEU B 1 142 ? 7.207 22.672 7.664 1 96.25 142 LEU B CA 1
ATOM 3930 C C . LEU B 1 142 ? 6.141 23.703 8 1 96.25 142 LEU B C 1
ATOM 3932 O O . LEU B 1 142 ? 6.305 24.484 8.945 1 96.25 142 LEU B O 1
ATOM 3936 N N . LEU B 1 143 ? 5.039 23.641 7.301 1 96.44 143 LEU B N 1
ATOM 3937 C CA . LEU B 1 143 ? 3.924 24.562 7.523 1 96.44 143 LEU B CA 1
ATOM 3938 C C . LEU B 1 143 ? 3.123 24.141 8.75 1 96.44 143 LEU B C 1
ATOM 3940 O O . LEU B 1 143 ? 2.551 25 9.438 1 96.44 143 LEU B O 1
ATOM 3944 N N . SER B 1 144 ? 3.184 22.906 9.125 1 97.31 144 SER B N 1
ATOM 3945 C CA . SER B 1 144 ? 2.184 22.391 10.039 1 97.31 144 SER B CA 1
ATOM 3946 C C . SER B 1 144 ? 2.795 22.078 11.406 1 97.31 144 SER B C 1
ATOM 3948 O O . SER B 1 144 ? 4.008 21.875 11.516 1 97.31 144 SER B O 1
ATOM 3950 N N . SER B 1 145 ? 2.004 22.141 12.453 1 97.88 145 SER B N 1
ATOM 3951 C CA . SER B 1 145 ? 2.4 21.719 13.789 1 97.88 145 SER B CA 1
ATOM 3952 C C . SER B 1 145 ? 1.745 20.391 14.164 1 97.88 145 SER B C 1
ATOM 3954 O O . SER B 1 145 ? 2.176 19.719 15.102 1 97.88 145 SER B O 1
ATOM 3956 N N . TYR B 1 146 ? 0.681 20.016 13.469 1 98.25 146 TYR B N 1
ATOM 3957 C CA . TYR B 1 146 ? 0.006 18.734 13.602 1 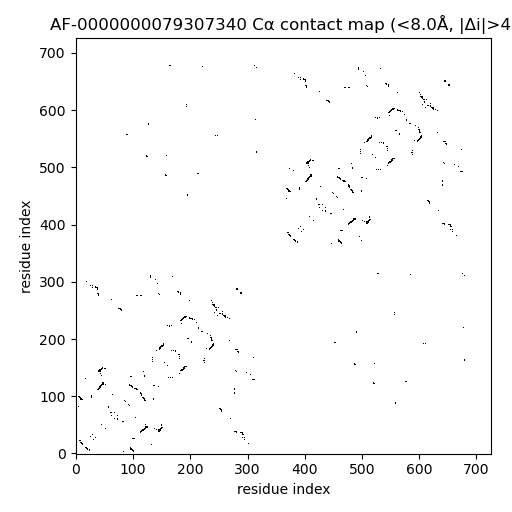98.25 146 TYR B CA 1
ATOM 3958 C C . TYR B 1 146 ? -0.068 18.016 12.25 1 98.25 146 TYR B C 1
ATOM 3960 O O . TYR B 1 146 ? -0.897 18.359 11.406 1 98.25 146 TYR B O 1
ATOM 3968 N N . GLN B 1 147 ? 0.751 16.984 12.109 1 98 147 GLN B N 1
ATOM 3969 C CA . GLN B 1 147 ? 0.849 16.281 10.836 1 98 147 GLN B CA 1
ATOM 3970 C C . GLN B 1 147 ? 0.181 14.914 10.906 1 98 147 GLN B C 1
ATOM 3972 O O . GLN B 1 147 ? 0.473 14.125 11.812 1 98 147 GLN B O 1
ATOM 3977 N N . ILE B 1 148 ? -0.724 14.695 9.992 1 98.62 148 ILE B N 1
ATOM 3978 C CA . ILE B 1 148 ? -1.31 13.367 9.828 1 98.62 148 ILE B CA 1
ATOM 3979 C C . ILE B 1 148 ? -0.658 12.656 8.648 1 98.62 148 ILE B C 1
ATOM 3981 O O . ILE B 1 148 ? -0.65 13.18 7.527 1 98.62 148 ILE B O 1
ATOM 3985 N N . LEU B 1 149 ? 0.007 11.609 8.906 1 98.56 149 LEU B N 1
ATOM 3986 C CA . LEU B 1 149 ? 0.463 10.727 7.84 1 98.56 149 LEU B CA 1
ATOM 3987 C C . LEU B 1 149 ? -0.549 9.617 7.586 1 98.56 149 LEU B C 1
ATOM 3989 O O . LEU B 1 149 ? -0.734 8.734 8.422 1 98.56 149 LEU B O 1
ATOM 3993 N N . ASN B 1 150 ? -1.178 9.695 6.426 1 97.44 150 ASN B N 1
ATOM 3994 C CA . ASN B 1 150 ? -2.24 8.773 6.027 1 97.44 150 ASN B CA 1
ATOM 3995 C C . ASN B 1 150 ? -1.686 7.57 5.273 1 97.44 150 ASN B C 1
ATOM 3997 O O . ASN B 1 150 ? -1.124 7.715 4.184 1 97.44 150 ASN B O 1
ATOM 4001 N N . VAL B 1 151 ? -1.838 6.379 5.871 1 96.44 151 VAL B N 1
ATOM 4002 C CA . VAL B 1 151 ? -1.287 5.148 5.312 1 96.44 151 VAL B CA 1
ATOM 4003 C C . VAL B 1 151 ? -2.393 4.102 5.172 1 96.44 151 VAL B C 1
ATOM 4005 O O . VAL B 1 151 ? -3.301 4.035 6.004 1 96.44 151 VAL B O 1
ATOM 4008 N N . GLY B 1 152 ? -2.193 3.25 4.152 1 92.81 152 GLY B N 1
ATOM 4009 C CA . GLY B 1 152 ? -3.221 2.252 3.898 1 92.81 152 GLY B CA 1
ATOM 4010 C C . GLY B 1 152 ? -2.891 0.894 4.488 1 92.81 152 GLY B C 1
ATOM 4011 O O . GLY B 1 152 ? -1.758 0.419 4.375 1 92.81 152 GLY B O 1
ATOM 4012 N N . CYS B 1 153 ? -3.879 0.226 5.145 1 90.38 153 CYS B N 1
ATOM 4013 C CA . CYS B 1 153 ? -3.893 -1.15 5.629 1 90.38 153 CYS B CA 1
ATOM 4014 C C . CYS B 1 153 ? -2.91 -1.334 6.777 1 90.38 153 CYS B C 1
ATOM 4016 O O . CYS B 1 153 ? -3.318 -1.551 7.922 1 90.38 153 CYS B O 1
ATOM 4018 N N . GLN B 1 154 ? -1.661 -1.261 6.488 1 92.12 154 GLN B N 1
ATOM 4019 C CA . GLN B 1 154 ? -0.556 -1.319 7.438 1 92.12 154 GLN B CA 1
ATOM 4020 C C . GLN B 1 154 ? 0.645 -0.522 6.938 1 92.12 154 GLN B C 1
ATOM 4022 O O . GLN B 1 154 ? 0.736 -0.211 5.746 1 92.12 154 GLN B O 1
ATOM 4027 N N . VAL B 1 155 ? 1.454 -0.216 7.863 1 95.75 155 VAL B N 1
ATOM 4028 C CA . VAL B 1 155 ? 2.676 0.474 7.461 1 95.75 155 VAL B CA 1
ATOM 4029 C C . VAL B 1 155 ? 3.572 -0.478 6.672 1 95.75 155 VAL B C 1
ATOM 4031 O O . VAL B 1 155 ? 3.865 -1.586 7.129 1 95.75 155 VAL B O 1
ATOM 4034 N N . LYS B 1 156 ? 3.98 -0.049 5.508 1 95.25 156 LYS B N 1
ATOM 4035 C CA . LYS B 1 156 ? 4.855 -0.825 4.633 1 95.25 156 LYS B CA 1
ATOM 4036 C C . LYS B 1 156 ? 6.164 -0.085 4.371 1 95.25 156 LYS B C 1
ATOM 4038 O O . LYS B 1 156 ? 6.301 1.091 4.715 1 95.25 156 LYS B O 1
ATOM 4043 N N . ASP B 1 157 ? 7.066 -0.74 3.744 1 95.06 157 ASP B N 1
ATOM 4044 C CA . ASP B 1 157 ? 8.391 -0.182 3.477 1 95.06 157 ASP B CA 1
ATOM 4045 C C . ASP B 1 157 ? 8.289 1.086 2.631 1 95.06 157 ASP B C 1
ATOM 4047 O O . ASP B 1 157 ? 8.945 2.088 2.928 1 95.06 157 ASP B O 1
ATOM 4051 N N . PRO B 1 158 ? 7.457 1.116 1.592 1 95.19 158 PRO B N 1
ATOM 4052 C CA . PRO B 1 158 ? 7.391 2.336 0.784 1 95.19 158 PRO B CA 1
ATOM 4053 C C . PRO B 1 158 ? 6.867 3.537 1.569 1 95.19 158 PRO B C 1
ATOM 4055 O O . PRO B 1 158 ? 7.27 4.672 1.309 1 95.19 158 PRO B O 1
ATOM 4058 N N . ASP B 1 159 ? 5.984 3.275 2.494 1 96.94 159 ASP B N 1
ATOM 4059 C CA . ASP B 1 159 ? 5.492 4.363 3.332 1 96.94 159 ASP B CA 1
ATOM 4060 C C . ASP B 1 159 ? 6.637 5.047 4.074 1 96.94 159 ASP B C 1
ATOM 4062 O O . ASP B 1 159 ? 6.699 6.277 4.133 1 96.94 159 ASP B O 1
ATOM 4066 N N . LEU B 1 160 ? 7.461 4.258 4.637 1 97.06 160 LEU B N 1
ATOM 4067 C CA . LEU B 1 160 ? 8.57 4.77 5.43 1 97.06 160 LEU B CA 1
ATOM 4068 C C . LEU B 1 160 ? 9.648 5.363 4.527 1 97.06 160 LEU B C 1
ATOM 4070 O O . LEU B 1 160 ? 10.32 6.324 4.91 1 97.06 160 LEU B O 1
ATOM 4074 N N . GLU B 1 161 ? 9.812 4.762 3.379 1 94.88 161 GLU B N 1
ATOM 4075 C CA . GLU B 1 161 ? 10.758 5.32 2.418 1 94.88 161 GLU B CA 1
ATOM 4076 C C . GLU B 1 161 ? 10.359 6.742 2.021 1 94.88 161 GLU B C 1
ATOM 4078 O O . GLU B 1 161 ? 11.211 7.633 1.967 1 94.88 161 GLU B O 1
ATOM 4083 N N . TYR B 1 162 ? 9.133 6.926 1.718 1 96.25 162 TYR B N 1
ATOM 4084 C CA . TYR B 1 162 ? 8.664 8.258 1.358 1 96.25 162 TYR B CA 1
ATOM 4085 C C . TYR B 1 162 ? 8.734 9.203 2.551 1 96.25 162 TYR B C 1
ATOM 4087 O O . TYR B 1 162 ? 9.148 10.359 2.408 1 96.25 162 TYR B O 1
ATOM 4095 N N . LEU B 1 163 ? 8.336 8.703 3.691 1 97.5 163 LEU B N 1
ATOM 4096 C CA . LEU B 1 163 ? 8.477 9.523 4.887 1 97.5 163 LEU B CA 1
ATOM 4097 C C . LEU B 1 163 ? 9.93 9.953 5.086 1 97.5 163 LEU B C 1
ATOM 4099 O O . LEU B 1 163 ? 10.188 11.109 5.445 1 97.5 163 LEU B O 1
ATOM 4103 N N . GLU B 1 164 ? 10.844 9.023 4.91 1 96.62 164 GLU B N 1
ATOM 4104 C CA . GLU B 1 164 ? 12.266 9.312 5.012 1 96.62 164 GLU B CA 1
ATOM 4105 C C . GLU B 1 164 ? 12.672 10.453 4.082 1 96.62 164 GLU B C 1
ATOM 4107 O O . GLU B 1 164 ? 13.406 11.359 4.48 1 96.62 164 GLU B O 1
ATOM 4112 N N . MET B 1 165 ? 12.203 10.414 2.887 1 95.62 165 MET B N 1
ATOM 4113 C CA . MET B 1 165 ? 12.539 11.43 1.892 1 95.62 165 MET B CA 1
ATOM 4114 C C . MET B 1 165 ? 11.891 12.773 2.242 1 95.62 165 MET B C 1
ATOM 4116 O O . MET B 1 165 ? 12.508 13.82 2.074 1 95.62 165 MET B O 1
ATOM 4120 N N . PHE B 1 166 ? 10.633 12.734 2.721 1 97.06 166 PHE B N 1
ATOM 4121 C CA . PHE B 1 166 ? 9.984 13.961 3.178 1 97.06 166 PHE B CA 1
ATOM 4122 C C . PHE B 1 166 ? 10.82 14.648 4.254 1 97.06 166 PHE B C 1
ATOM 4124 O O . PHE B 1 166 ? 11.086 15.852 4.176 1 97.06 166 PHE B O 1
ATOM 4131 N N . LEU B 1 167 ? 11.211 13.891 5.191 1 97.12 167 LEU B N 1
ATOM 4132 C CA . LEU B 1 167 ? 11.93 14.391 6.355 1 97.12 167 LEU B CA 1
ATOM 4133 C C . LEU B 1 167 ? 13.297 14.93 5.957 1 97.12 167 LEU B C 1
ATOM 4135 O O . LEU B 1 167 ? 13.75 15.945 6.492 1 97.12 167 LEU B O 1
ATOM 4139 N N . GLN B 1 168 ? 13.93 14.227 5.07 1 94.44 168 GLN B N 1
ATOM 4140 C CA . GLN B 1 168 ? 15.25 14.672 4.617 1 94.44 168 GLN B CA 1
ATOM 4141 C C . GLN B 1 168 ? 15.172 16.062 4 1 94.44 168 GLN B C 1
ATOM 4143 O O . GLN B 1 168 ? 15.977 16.938 4.336 1 94.44 168 GLN B O 1
ATOM 4148 N N . VAL B 1 169 ? 14.258 16.25 3.135 1 93.81 169 VAL B N 1
ATOM 4149 C CA . VAL B 1 169 ? 14.109 17.531 2.463 1 93.81 169 VAL B CA 1
ATOM 4150 C C . VAL B 1 169 ? 13.656 18.594 3.467 1 93.81 169 VAL B C 1
ATOM 4152 O O . VAL B 1 169 ? 14.188 19.703 3.488 1 93.81 169 VAL B O 1
ATOM 4155 N N . ALA B 1 170 ? 12.68 18.234 4.297 1 96 170 ALA B N 1
ATOM 4156 C CA . ALA B 1 170 ? 12.148 19.188 5.281 1 96 170 ALA B CA 1
ATOM 4157 C C . ALA B 1 170 ? 13.234 19.609 6.27 1 96 170 ALA B C 1
ATOM 4159 O O . ALA B 1 170 ? 13.258 20.766 6.703 1 96 170 ALA B O 1
ATOM 4160 N N . GLU B 1 171 ? 14.062 18.703 6.641 1 94.31 171 GLU B N 1
ATOM 4161 C CA . GLU B 1 171 ? 15.117 19 7.598 1 94.31 171 GLU B CA 1
ATOM 4162 C C . GLU B 1 171 ? 16.125 19.984 7.016 1 94.31 171 GLU B C 1
ATOM 4164 O O . GLU B 1 171 ? 16.531 20.938 7.684 1 94.31 171 GLU B O 1
ATOM 4169 N N . VAL B 1 172 ? 16.547 19.703 5.828 1 90.38 172 VAL B N 1
ATOM 4170 C CA . VAL B 1 172 ? 17.547 20.547 5.18 1 90.38 172 VAL B CA 1
ATOM 4171 C C . VAL B 1 172 ? 17 21.953 4.992 1 90.38 172 VAL B C 1
ATOM 4173 O O . VAL B 1 172 ? 17.656 22.938 5.328 1 90.38 172 VAL B O 1
ATOM 4176 N N . VAL B 1 173 ? 15.805 22.031 4.582 1 90 173 VAL B N 1
ATOM 4177 C CA . VAL B 1 173 ? 15.188 23.312 4.285 1 90 173 VAL B CA 1
ATOM 4178 C C . VAL B 1 173 ? 14.773 24 5.586 1 90 173 VAL B C 1
ATOM 4180 O O . VAL B 1 173 ? 14.945 25.219 5.727 1 90 173 VAL B O 1
ATOM 4183 N N . GLY B 1 174 ? 14.219 23.281 6.496 1 91.44 174 GLY B N 1
ATOM 4184 C CA . GLY B 1 174 ? 13.742 23.812 7.758 1 91.44 174 GLY B CA 1
ATOM 4185 C C . GLY B 1 174 ? 14.852 24.359 8.633 1 91.44 174 GLY B C 1
ATOM 4186 O O . GLY B 1 174 ? 14.656 25.328 9.359 1 91.44 174 GLY B O 1
ATOM 4187 N N . GLU B 1 175 ? 15.961 23.688 8.586 1 87.81 175 GLU B N 1
ATOM 4188 C CA . GLU B 1 175 ? 17.094 24.094 9.406 1 87.81 175 GLU B CA 1
ATOM 4189 C C . GLU B 1 175 ? 17.5 25.531 9.102 1 87.81 175 GLU B C 1
ATOM 4191 O O . GLU B 1 175 ? 17.844 26.297 10.008 1 87.81 175 GLU B O 1
ATOM 4196 N N . ALA B 1 176 ? 17.406 25.859 7.938 1 83.56 176 ALA B N 1
ATOM 4197 C CA . ALA B 1 176 ? 17.812 27.188 7.496 1 83.56 176 ALA B CA 1
ATOM 4198 C C . ALA B 1 176 ? 16.906 28.266 8.086 1 83.56 176 ALA B C 1
ATOM 4200 O O . ALA B 1 176 ? 17.344 29.406 8.273 1 83.56 176 ALA B O 1
ATOM 4201 N N . TYR B 1 177 ? 15.703 27.922 8.555 1 88.94 177 TYR B N 1
ATOM 4202 C CA . TYR B 1 177 ? 14.75 28.938 8.984 1 88.94 177 TYR B CA 1
ATOM 4203 C C . TYR B 1 177 ? 14.219 28.625 10.383 1 88.94 177 TYR B C 1
ATOM 4205 O O . TYR B 1 177 ? 13.195 29.172 10.797 1 88.94 177 TYR B O 1
ATOM 4213 N N . GLY B 1 178 ? 14.891 27.703 11.023 1 91.75 178 GLY B N 1
ATOM 4214 C CA . GLY B 1 178 ? 14.586 27.406 12.414 1 91.75 178 GLY B CA 1
ATOM 4215 C C . GLY B 1 178 ? 13.266 26.672 12.594 1 91.75 178 GLY B C 1
ATOM 4216 O O . GLY B 1 178 ? 12.539 26.922 13.555 1 91.75 178 GLY B O 1
ATOM 4217 N N . LEU B 1 179 ? 12.867 25.875 11.68 1 95.06 179 LEU B N 1
ATOM 4218 C CA . LEU B 1 179 ? 11.648 25.062 11.766 1 95.06 179 LEU B CA 1
ATOM 4219 C C . LEU B 1 179 ? 11.984 23.578 11.797 1 95.06 179 LEU B C 1
ATOM 4221 O O . LEU B 1 179 ? 12.852 23.125 11.055 1 95.06 179 LEU B O 1
ATOM 4225 N N . GLU B 1 180 ? 11.305 22.875 12.711 1 94.12 180 GLU B N 1
ATOM 4226 C CA . GLU B 1 180 ? 11.414 21.422 12.742 1 94.12 180 GLU B CA 1
ATOM 4227 C C . GLU B 1 180 ? 10.359 20.766 11.844 1 94.12 180 GLU B C 1
ATOM 4229 O O . GLU B 1 180 ? 9.211 21.219 11.805 1 94.12 180 GLU B O 1
ATOM 4234 N N . PRO B 1 181 ? 10.797 19.734 11.164 1 94.31 181 PRO B N 1
ATOM 4235 C CA . PRO B 1 181 ? 9.867 19.094 10.242 1 94.31 181 PRO B CA 1
ATOM 4236 C C . PRO B 1 181 ? 8.633 18.531 10.953 1 94.31 181 PRO B C 1
ATOM 4238 O O . PRO B 1 181 ? 7.523 18.609 10.422 1 94.31 181 PRO B O 1
ATOM 4241 N N . VAL B 1 182 ? 8.875 17.938 12.141 1 96.19 182 VAL B N 1
ATOM 4242 C CA . VAL B 1 182 ? 7.758 17.281 12.805 1 96.19 182 VAL B CA 1
ATOM 4243 C C . VAL B 1 182 ? 7.633 17.781 14.242 1 96.19 182 VAL B C 1
ATOM 4245 O O . VAL B 1 182 ? 8.57 17.672 15.031 1 96.19 182 VAL B O 1
ATOM 4248 N N . GLN B 1 183 ? 6.559 18.406 14.531 1 96.12 183 GLN B N 1
ATOM 4249 C CA . GLN B 1 183 ? 6.227 18.766 15.906 1 96.12 183 GLN B CA 1
ATOM 4250 C C . GLN B 1 183 ? 5.309 17.734 16.547 1 96.12 183 GLN B C 1
ATOM 4252 O O . GLN B 1 183 ? 5.535 17.312 17.672 1 96.12 183 GLN B O 1
ATOM 4257 N N . HIS B 1 184 ? 4.277 17.375 15.867 1 97.5 184 HIS B N 1
ATOM 4258 C CA . HIS B 1 184 ? 3.373 16.281 16.219 1 97.5 184 HIS B CA 1
ATOM 4259 C C . HIS B 1 184 ? 3.01 15.445 15 1 97.5 184 HIS B C 1
ATOM 4261 O O . HIS B 1 184 ? 2.586 15.984 13.977 1 97.5 184 HIS B O 1
ATOM 4267 N N . LEU B 1 185 ? 3.236 14.133 15.133 1 98.06 185 LEU B N 1
ATOM 4268 C CA . LEU B 1 185 ? 2.963 13.234 14.023 1 98.06 185 LEU B CA 1
ATOM 4269 C C . LEU B 1 185 ? 1.915 12.195 14.414 1 98.06 185 LEU B C 1
ATOM 4271 O O . LEU B 1 185 ? 2.109 11.438 15.367 1 98.06 185 LEU B O 1
ATOM 4275 N N . ASP B 1 186 ? 0.842 12.211 13.727 1 98.12 186 ASP B N 1
ATOM 4276 C CA . ASP B 1 186 ? -0.214 11.211 13.875 1 98.12 186 ASP B CA 1
ATOM 4277 C C . ASP B 1 186 ? -0.244 10.266 12.68 1 98.12 186 ASP B C 1
ATOM 4279 O O . ASP B 1 186 ? -0.66 10.648 11.578 1 98.12 186 ASP B O 1
ATOM 4283 N N . LEU B 1 187 ? 0.196 9.047 12.93 1 98.44 187 LEU B N 1
ATOM 4284 C CA . LEU B 1 187 ? 0.108 8.016 11.906 1 98.44 187 LEU B CA 1
ATOM 4285 C C . LEU B 1 187 ? -1.298 7.426 11.844 1 98.44 187 LEU B C 1
ATOM 4287 O O . LEU B 1 187 ? -1.719 6.715 12.758 1 98.44 187 LEU B O 1
ATOM 4291 N N . LEU B 1 188 ? -2.027 7.762 10.805 1 98.44 188 LEU B N 1
ATOM 4292 C CA . LEU B 1 188 ? -3.369 7.234 10.594 1 98.44 188 LEU B CA 1
ATOM 4293 C C . LEU B 1 188 ? -3.348 6.066 9.609 1 98.44 188 LEU B C 1
ATOM 4295 O O . LEU B 1 188 ? -3.135 6.266 8.414 1 98.44 188 LEU B O 1
ATOM 4299 N N . VAL B 1 189 ? -3.584 4.883 10.125 1 97.06 189 VAL B N 1
ATOM 4300 C CA . VAL B 1 189 ? -3.641 3.691 9.281 1 97.06 189 VAL B CA 1
ATOM 4301 C C . VAL B 1 189 ? -5.094 3.371 8.938 1 97.06 189 VAL B C 1
ATOM 4303 O O . VAL B 1 189 ? -5.863 2.947 9.797 1 97.06 189 VAL B O 1
ATOM 4306 N N . ARG B 1 190 ? -5.359 3.475 7.703 1 94.12 190 ARG B N 1
ATOM 4307 C CA . ARG B 1 190 ? -6.723 3.248 7.23 1 94.12 190 ARG B CA 1
ATOM 4308 C C . ARG B 1 190 ? -6.902 1.816 6.734 1 94.12 190 ARG B C 1
ATOM 4310 O O . ARG B 1 190 ? -5.922 1.128 6.445 1 94.12 190 ARG B O 1
ATOM 4317 N N . ASP B 1 191 ? -8.133 1.385 6.582 1 90.31 191 ASP B N 1
ATOM 4318 C CA . ASP B 1 191 ? -8.492 0.083 6.031 1 90.31 191 ASP B CA 1
ATOM 4319 C C . ASP B 1 191 ? -7.77 -1.044 6.762 1 90.31 191 ASP B C 1
ATOM 4321 O O . ASP B 1 191 ? -7.309 -2.004 6.141 1 90.31 191 ASP B O 1
ATOM 4325 N N . SER B 1 192 ? -7.672 -0.803 8.031 1 85.94 192 SER B N 1
ATOM 4326 C CA . SER B 1 192 ? -7.012 -1.831 8.828 1 85.94 192 SER B CA 1
ATOM 4327 C C . SER B 1 192 ? -7.918 -3.037 9.039 1 85.94 192 SER B C 1
ATOM 4329 O O . SER B 1 192 ? -9.039 -2.9 9.539 1 85.94 192 SER B O 1
ATOM 4331 N N . SER B 1 193 ? -7.523 -4.145 8.625 1 74.94 193 SER B N 1
ATOM 4332 C CA . SER B 1 193 ? -8.375 -5.32 8.75 1 74.94 193 SER B CA 1
ATOM 4333 C C . SER B 1 193 ? -7.66 -6.453 9.477 1 74.94 193 SER B C 1
ATOM 4335 O O . SER B 1 193 ? -8.297 -7.402 9.938 1 74.94 193 SER B O 1
ATOM 4337 N N . SER B 1 194 ? -6.535 -6.336 9.617 1 66.06 194 SER B N 1
ATOM 4338 C CA . SER B 1 194 ? -5.762 -7.457 10.148 1 66.06 194 SER B CA 1
ATOM 4339 C C . SER B 1 194 ? -5.684 -7.41 11.664 1 66.06 194 SER B C 1
ATOM 4341 O O . SER B 1 194 ? -5.34 -8.406 12.305 1 66.06 194 SER B O 1
ATOM 4343 N N . SER B 1 195 ? -6.051 -6.281 12.203 1 69.19 195 SER B N 1
ATOM 4344 C CA . SER B 1 195 ? -5.887 -6.137 13.641 1 69.19 195 SER B CA 1
ATOM 4345 C C . SER B 1 195 ? -7.176 -6.484 14.383 1 69.19 195 SER B C 1
ATOM 4347 O O . SER B 1 195 ? -8.266 -6.129 13.938 1 69.19 195 SER B O 1
ATOM 4349 N N . LEU B 1 196 ? -6.941 -7.129 15.422 1 73.25 196 LEU B N 1
ATOM 4350 C CA . LEU B 1 196 ? -8.062 -7.457 16.297 1 73.25 196 LEU B CA 1
ATOM 4351 C C . LEU B 1 196 ? -8.516 -6.234 17.094 1 73.25 196 LEU B C 1
ATOM 4353 O O . LEU B 1 196 ? -9.68 -6.129 17.469 1 73.25 196 LEU B O 1
ATOM 4357 N N . VAL B 1 197 ? -7.566 -5.406 17.328 1 87.19 197 VAL B N 1
ATOM 4358 C CA . VAL B 1 197 ? -7.844 -4.195 18.094 1 87.19 197 VAL B CA 1
ATOM 4359 C C . VAL B 1 197 ? -7.656 -2.969 17.203 1 87.19 197 VAL B C 1
ATOM 4361 O O . VAL B 1 197 ? -6.617 -2.818 16.547 1 87.19 197 VAL B O 1
ATOM 4364 N N . LEU B 1 198 ? -8.68 -2.131 17.109 1 93.56 198 LEU B N 1
ATOM 4365 C CA . LEU B 1 198 ? -8.641 -0.92 16.297 1 93.56 198 LEU B CA 1
ATOM 4366 C C . LEU B 1 198 ? -8.531 0.321 17.172 1 93.56 198 LEU B C 1
ATOM 4368 O O . LEU B 1 198 ? -8.227 0.218 18.375 1 93.56 198 LEU B O 1
ATOM 4372 N N . GLY B 1 199 ? -8.523 1.518 16.609 1 96.62 199 GLY B N 1
ATOM 4373 C CA . GLY B 1 199 ? -8.492 2.762 17.359 1 96.62 199 GLY B CA 1
ATOM 4374 C C . GLY B 1 199 ? -7.109 3.119 17.875 1 96.62 199 GLY B C 1
ATOM 4375 O O . GLY B 1 199 ? -6.102 2.748 17.266 1 96.62 199 GLY B O 1
ATOM 4376 N N . ALA B 1 200 ? -7.145 3.834 18.938 1 96.88 200 ALA B N 1
ATOM 4377 C CA . ALA B 1 200 ? -5.902 4.328 19.531 1 96.88 200 ALA B CA 1
ATOM 4378 C C . ALA B 1 200 ? -5.09 3.186 20.125 1 96.88 200 ALA B C 1
ATOM 4380 O O . ALA B 1 200 ? -3.861 3.172 20.031 1 96.88 200 ALA B O 1
ATOM 4381 N N . GLN B 1 201 ? -5.762 2.273 20.734 1 96.12 201 GLN B N 1
ATOM 4382 C CA . GLN B 1 201 ? -5.082 1.151 21.359 1 96.12 201 GLN B CA 1
ATOM 4383 C C . GLN B 1 201 ? -4.395 0.265 20.328 1 96.12 201 GLN B C 1
ATOM 4385 O O . GLN B 1 201 ? -3.229 -0.1 20.5 1 96.12 201 GLN B O 1
ATOM 4390 N N . GLY B 1 202 ? -5.137 -0.073 19.281 1 95.62 202 GLY B N 1
ATOM 4391 C CA . GLY B 1 202 ? -4.527 -0.83 18.203 1 95.62 202 GLY B CA 1
ATOM 4392 C C . GLY B 1 202 ? -3.396 -0.085 17.516 1 95.62 202 GLY B C 1
ATOM 4393 O O . GLY B 1 202 ? -2.404 -0.692 17.109 1 95.62 202 GLY B O 1
ATOM 4394 N N . GLY B 1 203 ? -3.607 1.191 17.438 1 97.44 203 GLY B N 1
ATOM 4395 C CA . GLY B 1 203 ? -2.58 2.035 16.844 1 97.44 203 GLY B CA 1
ATOM 4396 C C . GLY B 1 203 ? -1.28 2.027 17.625 1 97.44 203 GLY B C 1
ATOM 4397 O O . GLY B 1 203 ? -0.198 1.963 17.031 1 97.44 203 GLY B O 1
ATOM 4398 N N . GLU B 1 204 ? -1.391 2.137 18.938 1 96.94 204 GLU B N 1
ATOM 4399 C CA . GLU B 1 204 ? -0.2 2.123 19.781 1 96.94 204 GLU B CA 1
ATOM 4400 C C . GLU B 1 204 ? 0.57 0.814 19.625 1 96.94 204 GLU B C 1
ATOM 4402 O O . GLU B 1 204 ? 1.803 0.813 19.594 1 96.94 204 GLU B O 1
ATOM 4407 N N . GLN B 1 205 ? -0.132 -0.276 19.531 1 95.69 205 GLN B N 1
ATOM 4408 C CA . GLN B 1 205 ? 0.498 -1.575 19.328 1 95.69 205 GLN B CA 1
ATOM 4409 C C . GLN B 1 205 ? 1.178 -1.646 17.953 1 95.69 205 GLN B C 1
ATOM 4411 O O . GLN B 1 205 ? 2.293 -2.16 17.844 1 95.69 205 GLN B O 1
ATOM 4416 N N . HIS B 1 206 ? 0.492 -1.173 16.984 1 95.81 206 HIS B N 1
ATOM 4417 C CA . HIS B 1 206 ? 1.036 -1.164 15.625 1 95.81 206 HIS B CA 1
ATOM 4418 C C . HIS B 1 206 ? 2.295 -0.306 15.547 1 95.81 206 HIS B C 1
ATOM 4420 O O . HIS B 1 206 ? 3.281 -0.702 14.914 1 95.81 206 HIS B O 1
ATOM 4426 N N . LEU B 1 207 ? 2.236 0.855 16.172 1 97.69 207 LEU B N 1
ATOM 4427 C CA . LEU B 1 207 ? 3.381 1.761 16.203 1 97.69 207 LEU B CA 1
ATOM 4428 C C . LEU B 1 207 ? 4.574 1.114 16.891 1 97.69 207 LEU B C 1
ATOM 4430 O O . LEU B 1 207 ? 5.711 1.236 16.422 1 97.69 207 LEU B O 1
ATOM 4434 N N . ARG B 1 208 ? 4.352 0.47 17.969 1 96.94 208 ARG B N 1
ATOM 4435 C CA . ARG B 1 208 ? 5.41 -0.246 18.672 1 96.94 208 ARG B CA 1
ATOM 4436 C C . ARG B 1 208 ? 6.035 -1.313 17.781 1 96.94 208 ARG B C 1
ATOM 4438 O O . ARG B 1 208 ? 7.258 -1.466 17.766 1 96.94 208 ARG B O 1
ATOM 4445 N N . HIS B 1 209 ? 5.188 -2.002 17.078 1 94.31 209 HIS B N 1
ATOM 4446 C CA . HIS B 1 209 ? 5.656 -3.037 16.172 1 94.31 209 HIS B CA 1
ATOM 4447 C C . HIS B 1 209 ? 6.531 -2.443 15.062 1 94.31 209 HIS B C 1
ATOM 4449 O O . HIS B 1 209 ? 7.605 -2.971 14.766 1 94.31 209 HIS B O 1
ATOM 4455 N N . VAL B 1 210 ? 6.102 -1.381 14.5 1 96.38 210 VAL B N 1
ATOM 4456 C CA . VAL B 1 210 ? 6.836 -0.716 13.43 1 96.38 210 VAL B CA 1
ATOM 4457 C C . VAL B 1 210 ? 8.203 -0.274 13.945 1 96.38 210 VAL B C 1
ATOM 4459 O O . VAL B 1 210 ? 9.219 -0.481 13.273 1 96.38 210 VAL B O 1
ATOM 4462 N N . ARG B 1 211 ? 8.234 0.318 15.133 1 97.25 211 ARG B N 1
ATOM 4463 C CA . ARG B 1 211 ? 9.484 0.769 15.742 1 97.25 211 ARG B CA 1
ATOM 4464 C C . ARG B 1 211 ? 10.438 -0.399 15.961 1 97.25 211 ARG B C 1
ATOM 4466 O O . ARG B 1 211 ? 11.633 -0.289 15.688 1 97.25 211 ARG B O 1
ATOM 4473 N N . GLN B 1 212 ? 9.906 -1.461 16.406 1 96.06 212 GLN B N 1
ATOM 4474 C CA . GLN B 1 212 ? 10.711 -2.641 16.688 1 96.06 212 GLN B CA 1
ATOM 4475 C C . GLN B 1 212 ? 11.32 -3.225 15.422 1 96.06 212 GLN B C 1
ATOM 4477 O O . GLN B 1 212 ? 12.492 -3.588 15.398 1 96.06 212 GLN B O 1
ATOM 4482 N N . MET B 1 213 ? 10.547 -3.314 14.422 1 93 213 MET B N 1
ATOM 4483 C CA . MET B 1 213 ? 11.023 -3.871 13.156 1 93 213 MET B CA 1
ATOM 4484 C C . MET B 1 213 ? 12.125 -3.002 12.562 1 93 213 MET B C 1
ATOM 4486 O O . MET B 1 213 ? 13.117 -3.52 12.047 1 93 213 MET B O 1
ATOM 4490 N N . LEU B 1 214 ? 11.922 -1.719 12.602 1 93.5 214 LEU B N 1
ATOM 4491 C CA . LEU B 1 214 ? 12.914 -0.795 12.07 1 93.5 214 LEU B CA 1
ATOM 4492 C C . LEU B 1 214 ? 14.195 -0.842 12.891 1 93.5 214 LEU B C 1
ATOM 4494 O O . LEU B 1 214 ? 15.297 -0.811 12.336 1 93.5 214 LEU B O 1
ATOM 4498 N N . ALA B 1 215 ? 14.062 -0.943 14.18 1 93.5 215 ALA B N 1
ATOM 4499 C CA . ALA B 1 215 ? 15.211 -0.934 15.078 1 93.5 215 ALA B CA 1
ATOM 4500 C C . ALA B 1 215 ? 16.016 -2.232 14.961 1 93.5 215 ALA B C 1
ATOM 4502 O O . ALA B 1 215 ? 17.219 -2.258 15.227 1 93.5 215 ALA B O 1
ATOM 4503 N N . ALA B 1 216 ? 15.359 -3.297 14.523 1 89.88 216 ALA B N 1
ATOM 4504 C CA . ALA B 1 216 ? 15.992 -4.609 14.445 1 89.88 216 ALA B CA 1
ATOM 4505 C C . ALA B 1 216 ? 16.891 -4.719 13.219 1 89.88 216 ALA B C 1
ATOM 4507 O O . ALA B 1 216 ? 17.781 -5.57 13.164 1 89.88 216 ALA B O 1
ATOM 4508 N N . MET B 1 217 ? 16.703 -3.912 12.312 1 84.62 217 MET B N 1
ATOM 4509 C CA . MET B 1 217 ? 17.484 -3.971 11.086 1 84.62 217 MET B CA 1
ATOM 4510 C C . MET B 1 217 ? 18.797 -3.209 11.242 1 84.62 217 MET B C 1
ATOM 4512 O O . MET B 1 217 ? 18.812 -2.088 11.75 1 84.62 217 MET B O 1
ATOM 4516 N N . SER B 1 218 ? 19.922 -3.852 10.812 1 81.69 218 SER B N 1
ATOM 4517 C CA . SER B 1 218 ? 21.234 -3.219 10.883 1 81.69 218 SER B CA 1
ATOM 4518 C C . SER B 1 218 ? 21.938 -3.271 9.531 1 81.69 218 SER B C 1
ATOM 4520 O O . SER B 1 218 ? 22.25 -4.355 9.031 1 81.69 218 SER B O 1
ATOM 4522 N N . PRO B 1 219 ? 22.203 -2.137 8.922 1 84.81 219 PRO B N 1
ATOM 4523 C CA . PRO B 1 219 ? 21.828 -0.787 9.352 1 84.81 219 PRO B CA 1
ATOM 4524 C C . PRO B 1 219 ? 20.344 -0.492 9.148 1 84.81 219 PRO B C 1
ATOM 4526 O O . PRO B 1 219 ? 19.688 -1.126 8.312 1 84.81 219 PRO B O 1
ATOM 4529 N N . CYS B 1 220 ? 19.828 0.496 9.922 1 88.62 220 CYS B N 1
ATOM 4530 C CA . CYS B 1 220 ? 18.438 0.904 9.781 1 88.62 220 CYS B CA 1
ATOM 4531 C C . CYS B 1 220 ? 18.188 1.472 8.391 1 88.62 220 CYS B C 1
ATOM 4533 O O . CYS B 1 220 ? 18.875 2.389 7.945 1 88.62 220 CYS B O 1
ATOM 4535 N N . ARG B 1 221 ? 17.156 1.033 7.738 1 88 221 ARG B N 1
ATOM 4536 C CA . ARG B 1 221 ? 16.844 1.429 6.371 1 88 221 ARG B CA 1
ATOM 4537 C C . ARG B 1 221 ? 16.312 2.857 6.32 1 88 221 ARG B C 1
ATOM 4539 O O . ARG B 1 221 ? 16.531 3.572 5.34 1 88 221 ARG B O 1
ATOM 4546 N N . HIS B 1 222 ? 15.547 3.197 7.332 1 95.12 222 HIS B N 1
ATOM 4547 C CA . HIS B 1 222 ? 14.906 4.504 7.383 1 95.12 222 HIS B CA 1
ATOM 4548 C C . HIS B 1 222 ? 15.133 5.176 8.734 1 95.12 222 HIS B C 1
ATOM 4550 O O . HIS B 1 222 ? 14.188 5.336 9.516 1 95.12 222 HIS B O 1
ATOM 4556 N N . PRO B 1 223 ? 16.359 5.703 8.953 1 95.88 223 PRO B N 1
ATOM 4557 C CA . PRO B 1 223 ? 16.719 6.207 10.289 1 95.88 223 PRO B CA 1
ATOM 4558 C C . PRO B 1 223 ? 15.914 7.445 10.672 1 95.88 223 PRO B C 1
ATOM 4560 O O . PRO B 1 223 ? 15.539 7.602 11.836 1 95.88 223 PRO B O 1
ATOM 4563 N N . LYS B 1 224 ? 15.648 8.344 9.789 1 96.31 224 LYS B N 1
ATOM 4564 C CA . LYS B 1 224 ? 14.898 9.555 10.117 1 96.31 224 LYS B CA 1
ATOM 4565 C C . LYS B 1 224 ? 13.438 9.227 10.438 1 96.31 224 LYS B C 1
ATOM 4567 O O . LYS B 1 224 ? 12.828 9.875 11.297 1 96.31 224 LYS B O 1
ATOM 4572 N N . ALA B 1 225 ? 12.867 8.281 9.633 1 97.31 225 ALA B N 1
ATOM 4573 C CA . ALA B 1 225 ? 11.5 7.848 9.914 1 97.31 225 ALA B CA 1
ATOM 4574 C C . ALA B 1 225 ? 11.398 7.211 11.297 1 97.31 225 ALA B C 1
ATOM 4576 O O . ALA B 1 225 ? 10.445 7.465 12.039 1 97.31 225 ALA B O 1
ATOM 4577 N N . LEU B 1 226 ? 12.375 6.391 11.656 1 97.38 226 LEU B N 1
ATOM 4578 C CA . LEU B 1 226 ? 12.391 5.762 12.969 1 97.38 226 LEU B CA 1
ATOM 4579 C C . LEU B 1 226 ? 12.461 6.812 14.07 1 97.38 226 LEU B C 1
ATOM 4581 O O . LEU B 1 226 ? 11.75 6.715 15.078 1 97.38 226 LEU B O 1
ATOM 4585 N N . GLU B 1 227 ? 13.336 7.742 13.867 1 97.31 227 GLU B N 1
ATOM 4586 C CA . GLU B 1 227 ? 13.469 8.82 14.852 1 97.31 227 GLU B CA 1
ATOM 4587 C C . GLU B 1 227 ? 12.148 9.562 15.023 1 97.31 227 GLU B C 1
ATOM 4589 O O . GLU B 1 227 ? 11.711 9.805 16.156 1 97.31 227 GLU B O 1
ATOM 4594 N N . ALA B 1 228 ? 11.5 9.914 13.938 1 97.62 228 ALA B N 1
ATOM 4595 C CA . ALA B 1 228 ? 10.234 10.656 13.984 1 97.62 228 ALA B CA 1
ATOM 4596 C C . ALA B 1 228 ? 9.148 9.844 14.672 1 97.62 228 ALA B C 1
ATOM 4598 O O . ALA B 1 228 ? 8.383 10.375 15.477 1 97.62 228 ALA B O 1
ATOM 4599 N N . LEU B 1 229 ? 9.07 8.547 14.375 1 97.75 229 LEU B N 1
ATOM 4600 C CA . LEU B 1 229 ? 8.031 7.676 14.898 1 97.75 229 LEU B CA 1
ATOM 4601 C C . LEU B 1 229 ? 8.281 7.34 16.359 1 97.75 229 LEU B C 1
ATOM 4603 O O . LEU B 1 229 ? 7.379 6.875 17.062 1 97.75 229 LEU B O 1
ATOM 4607 N N . SER B 1 230 ? 9.484 7.57 16.828 1 97.19 230 SER B N 1
ATOM 4608 C CA . SER B 1 230 ? 9.852 7.195 18.203 1 97.19 230 SER B CA 1
ATOM 4609 C C . SER B 1 230 ? 9.656 8.367 19.156 1 97.19 230 SER B C 1
ATOM 4611 O O . SER B 1 230 ? 9.797 8.203 20.375 1 97.19 230 SER B O 1
ATOM 4613 N N . ARG B 1 231 ? 9.367 9.484 18.641 1 95.56 231 ARG B N 1
ATOM 4614 C CA . ARG B 1 231 ? 9.117 10.641 19.484 1 95.56 231 ARG B CA 1
ATOM 4615 C C . ARG B 1 231 ? 7.871 10.43 20.344 1 95.56 231 ARG B C 1
ATOM 4617 O O . ARG B 1 231 ? 6.918 9.781 19.906 1 95.56 231 ARG B O 1
ATOM 4624 N N . SER B 1 232 ? 7.859 11.07 21.484 1 93.69 232 SER B N 1
ATOM 4625 C CA . SER B 1 232 ? 6.715 10.977 22.375 1 93.69 232 SER B CA 1
ATOM 4626 C C . SER B 1 232 ? 5.492 11.672 21.797 1 93.69 232 SER B C 1
ATOM 4628 O O . SER B 1 232 ? 4.359 11.375 22.172 1 93.69 232 SER B O 1
ATOM 4630 N N . SER B 1 233 ? 5.746 12.562 20.844 1 94.69 233 SER B N 1
ATOM 4631 C CA . SER B 1 233 ? 4.676 13.328 20.219 1 94.69 233 SER B CA 1
ATOM 4632 C C . SER B 1 233 ? 4.074 12.57 19.047 1 94.69 233 SER B C 1
ATOM 4634 O O . SER B 1 233 ? 3.174 13.078 18.359 1 94.69 233 SER B O 1
ATOM 4636 N N . SER B 1 234 ? 4.531 11.344 18.797 1 97.25 234 SER B N 1
ATOM 4637 C CA . SER B 1 234 ? 4 10.547 17.703 1 97.25 234 SER B CA 1
ATOM 4638 C C . SER B 1 234 ? 2.99 9.523 18.203 1 97.25 234 SER B C 1
ATOM 4640 O O . SER B 1 234 ? 3.188 8.906 19.25 1 97.25 234 SER B O 1
ATOM 4642 N N . ARG B 1 235 ? 1.907 9.438 17.469 1 97.69 235 ARG B N 1
ATOM 4643 C CA . ARG B 1 235 ? 0.834 8.5 17.766 1 97.69 235 ARG B CA 1
ATOM 4644 C C . ARG B 1 235 ? 0.378 7.77 16.516 1 97.69 235 ARG B C 1
ATOM 4646 O O . ARG B 1 235 ? 0.779 8.125 15.398 1 97.69 235 ARG B O 1
ATOM 4653 N N . CYS B 1 236 ? -0.36 6.719 16.781 1 98.31 236 CYS B N 1
ATOM 4654 C CA . CYS B 1 236 ? -0.92 5.945 15.68 1 98.31 236 CYS B CA 1
ATOM 4655 C C . CYS B 1 236 ? -2.369 5.566 15.961 1 98.31 236 CYS B C 1
ATOM 4657 O O . CYS B 1 236 ? -2.736 5.301 17.109 1 98.31 236 CYS B O 1
ATOM 4659 N N . TYR B 1 237 ? -3.186 5.645 15.016 1 98.5 237 TYR B N 1
ATOM 4660 C CA . TYR B 1 237 ? -4.594 5.27 15.086 1 98.5 237 TYR B CA 1
ATOM 4661 C C . TYR B 1 237 ? -4.965 4.316 13.961 1 98.5 237 TYR B C 1
ATOM 4663 O O . TYR B 1 237 ? -4.688 4.59 12.789 1 98.5 237 TYR B O 1
ATOM 4671 N N . LEU B 1 238 ? -5.566 3.152 14.258 1 97.25 238 LEU B N 1
ATOM 4672 C CA . LEU B 1 238 ? -6.047 2.199 13.258 1 97.25 238 LEU B CA 1
ATOM 4673 C C . LEU B 1 238 ? -7.523 2.422 12.961 1 97.25 238 LEU B C 1
ATOM 4675 O O . LEU B 1 238 ? -8.367 2.275 13.852 1 97.25 238 LEU B O 1
ATOM 4679 N N . MET B 1 239 ? -7.789 2.754 11.719 1 96.06 239 MET B N 1
ATOM 4680 C CA . MET B 1 239 ? -9.156 2.984 11.266 1 96.06 239 MET B CA 1
ATOM 4681 C C . MET B 1 239 ? -9.633 1.838 10.375 1 96.06 239 MET B C 1
ATOM 4683 O O . MET B 1 239 ? -8.906 1.402 9.477 1 96.06 239 MET B O 1
ATOM 4687 N N . PRO B 1 240 ? -10.852 1.336 10.625 1 93.19 240 PRO B N 1
ATOM 4688 C CA . PRO B 1 240 ? -11.359 0.26 9.781 1 93.19 240 PRO B CA 1
ATOM 4689 C C . PRO B 1 240 ? -11.758 0.745 8.383 1 93.19 240 PRO B C 1
ATOM 4691 O O . PRO B 1 240 ? -11.797 1.953 8.133 1 93.19 240 PRO B O 1
ATOM 4694 N N . PHE B 1 241 ? -12.008 -0.192 7.531 1 90.06 241 PHE B N 1
ATOM 4695 C CA . PHE B 1 241 ? -12.547 0.091 6.207 1 90.06 241 PHE B CA 1
ATOM 4696 C C . PHE B 1 241 ? -13.875 0.835 6.312 1 90.06 241 PHE B C 1
ATOM 4698 O O . PHE B 1 241 ? -14.719 0.498 7.145 1 90.06 241 PHE B O 1
ATOM 4705 N N . PRO B 1 242 ? -14.07 1.923 5.52 1 90.06 242 PRO B N 1
ATOM 4706 C CA . PRO B 1 242 ? -15.25 2.781 5.664 1 90.06 242 PRO B CA 1
ATOM 4707 C C . PRO B 1 242 ? -16.531 2.125 5.145 1 90.06 242 PRO B C 1
ATOM 4709 O O . PRO B 1 242 ? -17.625 2.525 5.523 1 90.06 242 PRO B O 1
ATOM 4712 N N . GLY B 1 243 ? -16.391 1.227 4.211 1 86.75 243 GLY B N 1
ATOM 4713 C CA . GLY B 1 243 ? -17.531 0.631 3.531 1 86.75 243 GLY B CA 1
ATOM 4714 C C . GLY B 1 243 ? -17.484 0.808 2.025 1 86.75 243 GLY B C 1
ATOM 4715 O O . GLY B 1 243 ? -16.938 1.793 1.527 1 86.75 243 GLY B O 1
ATOM 4716 N N . LYS B 1 244 ? -18.094 -0.04 1.309 1 81.94 244 LYS B N 1
ATOM 4717 C CA . LYS B 1 244 ? -18.047 -0.047 -0.151 1 81.94 244 LYS B CA 1
ATOM 4718 C C . LYS B 1 244 ? -18.812 1.143 -0.729 1 81.94 244 LYS B C 1
ATOM 4720 O O . LYS B 1 244 ? -18.375 1.735 -1.723 1 81.94 244 LYS B O 1
ATOM 4725 N N . ARG B 1 245 ? -19.859 1.507 -0.131 1 78.31 245 ARG B N 1
ATOM 4726 C CA . ARG B 1 245 ? -20.719 2.547 -0.672 1 78.31 245 ARG B CA 1
ATOM 4727 C C . ARG B 1 245 ? -20.031 3.906 -0.65 1 78.31 245 ARG B C 1
ATOM 4729 O O . ARG B 1 245 ? -20.172 4.695 -1.587 1 78.31 245 ARG B O 1
ATOM 4736 N N . ILE B 1 246 ? -19.344 4.16 0.397 1 78.5 246 ILE B N 1
ATOM 4737 C CA . ILE B 1 246 ? -18.656 5.449 0.517 1 78.5 246 ILE B CA 1
ATOM 4738 C C . ILE B 1 246 ? -17.422 5.465 -0.378 1 78.5 246 ILE B C 1
ATOM 4740 O O . ILE B 1 246 ? -17.031 6.52 -0.877 1 78.5 246 ILE B O 1
ATOM 4744 N N . SER B 1 247 ? -16.891 4.332 -0.636 1 74.62 247 SER B N 1
ATOM 4745 C CA . SER B 1 247 ? -15.68 4.234 -1.437 1 74.62 247 SER B CA 1
ATOM 4746 C C . SER B 1 247 ? -15.984 4.359 -2.926 1 74.62 247 SER B C 1
ATOM 4748 O O . SER B 1 247 ? -15.109 4.707 -3.719 1 74.62 247 SER B O 1
ATOM 4750 N N . THR B 1 248 ? -17.188 4.086 -3.287 1 68 248 THR B N 1
ATOM 4751 C CA . THR B 1 248 ? -17.562 4.168 -4.695 1 68 248 THR B CA 1
ATOM 4752 C C . THR B 1 248 ? -18.438 5.391 -4.945 1 68 248 THR B C 1
ATOM 4754 O O . THR B 1 248 ? -18.656 5.777 -6.094 1 68 248 THR B O 1
ATOM 4757 N N . GLY B 1 249 ? -18.859 5.961 -3.805 1 64.81 249 GLY B N 1
ATOM 4758 C CA . GLY B 1 249 ? -19.812 7.055 -3.939 1 64.81 249 GLY B CA 1
ATOM 4759 C C . GLY B 1 249 ? -19.141 8.422 -3.965 1 64.81 249 GLY B C 1
ATOM 4760 O O . GLY B 1 249 ? -17.938 8.539 -3.701 1 64.81 249 GLY B O 1
ATOM 4761 N N . ASN B 1 250 ? -20.031 9.336 -4.234 1 64.25 250 ASN B N 1
ATOM 4762 C CA . ASN B 1 250 ? -19.484 10.664 -4.488 1 64.25 250 ASN B CA 1
ATOM 4763 C C . ASN B 1 250 ? -19.969 11.68 -3.449 1 64.25 250 ASN B C 1
ATOM 4765 O O . ASN B 1 250 ? -19.609 12.852 -3.512 1 64.25 250 ASN B O 1
ATOM 4769 N N . GLN B 1 251 ? -20.672 11.148 -2.486 1 67.5 251 GLN B N 1
ATOM 4770 C CA . GLN B 1 251 ? -21.234 12.203 -1.656 1 67.5 251 GLN B CA 1
ATOM 4771 C C . GLN B 1 251 ? -20.625 12.188 -0.253 1 67.5 251 GLN B C 1
ATOM 4773 O O . GLN B 1 251 ? -20.781 13.141 0.508 1 67.5 251 GLN B O 1
ATOM 4778 N N . GLY B 1 252 ? -20.016 11.148 0.113 1 75.62 252 GLY B N 1
ATOM 4779 C CA . GLY B 1 252 ? -19.375 11.07 1.417 1 75.62 252 GLY B CA 1
ATOM 4780 C C . GLY B 1 252 ? -20.359 11.148 2.57 1 75.62 252 GLY B C 1
ATOM 4781 O O . GLY B 1 252 ? -20.062 11.758 3.602 1 75.62 252 GLY B O 1
ATOM 4782 N N . THR B 1 253 ? -21.562 10.648 2.453 1 84.06 253 THR B N 1
ATOM 4783 C CA . THR B 1 253 ? -22.609 10.758 3.449 1 84.06 253 THR B CA 1
ATOM 4784 C C . THR B 1 253 ? -22.438 9.711 4.547 1 84.06 253 THR B C 1
ATOM 4786 O O . THR B 1 253 ? -21.844 8.648 4.312 1 84.06 253 THR B O 1
ATOM 4789 N N . LEU B 1 254 ? -22.969 10.031 5.648 1 89.19 254 LEU B N 1
ATOM 4790 C CA . LEU B 1 254 ? -22.875 9.148 6.809 1 89.19 254 LEU B CA 1
ATOM 4791 C C . LEU B 1 254 ? -23.562 7.812 6.527 1 89.19 254 LEU B C 1
ATOM 4793 O O . LEU B 1 254 ? -23.109 6.762 6.984 1 89.19 254 LEU B O 1
ATOM 4797 N N . ARG B 1 255 ? -24.625 7.828 5.793 1 89.25 255 ARG B N 1
ATOM 4798 C CA . ARG B 1 255 ? -25.406 6.625 5.543 1 89.25 255 ARG B CA 1
ATOM 4799 C C . ARG B 1 255 ? -24.609 5.609 4.73 1 89.25 255 ARG B C 1
ATOM 4801 O O . ARG B 1 255 ? -24.859 4.406 4.816 1 89.25 255 ARG B O 1
ATOM 4808 N N . ASP B 1 256 ? -23.688 6.066 4.051 1 88.31 256 ASP B N 1
ATOM 4809 C CA . ASP B 1 256 ? -22.906 5.195 3.176 1 88.31 256 ASP B CA 1
ATOM 4810 C C . ASP B 1 256 ? -21.734 4.582 3.922 1 88.31 256 ASP B C 1
ATOM 4812 O O . ASP B 1 256 ? -21.031 3.727 3.383 1 88.31 256 ASP B O 1
ATOM 4816 N N . MET B 1 257 ? -21.547 4.965 5.191 1 91.88 257 MET B N 1
ATOM 4817 C CA . MET B 1 257 ? -20.422 4.48 5.984 1 91.88 257 MET B CA 1
ATOM 4818 C C . MET B 1 257 ? -20.828 3.307 6.863 1 91.88 257 MET B C 1
ATOM 4820 O O . MET B 1 257 ? -21.953 3.279 7.383 1 91.88 257 MET B O 1
ATOM 4824 N N . ASP B 1 258 ? -19.938 2.357 6.973 1 91.69 258 ASP B N 1
ATOM 4825 C CA . ASP B 1 258 ? -20.156 1.309 7.965 1 91.69 258 ASP B CA 1
ATOM 4826 C C . ASP B 1 258 ? -20.156 1.883 9.375 1 91.69 258 ASP B C 1
ATOM 4828 O O . ASP B 1 258 ? -19.5 2.887 9.648 1 91.69 258 ASP B O 1
ATOM 4832 N N . GLU B 1 259 ? -20.812 1.212 10.32 1 93 259 GLU B N 1
ATOM 4833 C CA . GLU B 1 259 ? -21 1.71 11.68 1 93 259 GLU B CA 1
ATOM 4834 C C . GLU B 1 259 ? -19.656 1.8 12.422 1 93 259 GLU B C 1
ATOM 4836 O O . GLU B 1 259 ? -19.406 2.771 13.133 1 93 259 GLU B O 1
ATOM 4841 N N . ASP B 1 260 ? -18.875 0.795 12.289 1 92.31 260 ASP B N 1
ATOM 4842 C CA . ASP B 1 260 ? -17.609 0.781 13.008 1 92.31 260 ASP B CA 1
ATOM 4843 C C . ASP B 1 260 ? -16.688 1.898 12.531 1 92.31 260 ASP B C 1
ATOM 4845 O O . ASP B 1 260 ? -15.961 2.498 13.32 1 92.31 260 ASP B O 1
ATOM 4849 N N . PHE B 1 261 ? -16.719 2.176 11.242 1 94.88 261 PHE B N 1
ATOM 4850 C CA . PHE B 1 261 ? -15.938 3.285 10.703 1 94.88 261 PHE B CA 1
ATOM 4851 C C . PHE B 1 261 ? -16.469 4.617 11.227 1 94.88 261 PHE B C 1
ATOM 4853 O O . PHE B 1 261 ? -15.688 5.5 11.586 1 94.88 261 PHE B O 1
ATOM 4860 N N . ARG B 1 262 ? -17.75 4.797 11.266 1 94.38 262 ARG B N 1
ATOM 4861 C CA . ARG B 1 262 ? -18.344 6.023 11.773 1 94.38 262 ARG B CA 1
ATOM 4862 C C . ARG B 1 262 ? -17.922 6.289 13.211 1 94.38 262 ARG B C 1
ATOM 4864 O O . ARG B 1 262 ? -17.594 7.426 13.57 1 94.38 262 ARG B O 1
ATOM 4871 N N . ASP B 1 263 ? -17.922 5.254 13.969 1 95.38 263 ASP B N 1
ATOM 4872 C CA . ASP B 1 263 ? -17.531 5.375 15.367 1 95.38 263 ASP B CA 1
ATOM 4873 C C . ASP B 1 263 ? -16.047 5.75 15.484 1 95.38 263 ASP B C 1
ATOM 4875 O O . ASP B 1 263 ? -15.688 6.609 16.297 1 95.38 263 ASP B O 1
ATOM 4879 N N . SER B 1 264 ? -15.234 5.109 14.688 1 96.06 264 SER B N 1
ATOM 4880 C CA . SER B 1 264 ? -13.805 5.402 14.703 1 96.06 264 SER B CA 1
ATOM 4881 C C . SER B 1 264 ? -13.523 6.82 14.227 1 96.06 264 SER B C 1
ATOM 4883 O O . SER B 1 264 ? -12.672 7.512 14.781 1 96.06 264 SER B O 1
ATOM 4885 N N . LEU B 1 265 ? -14.266 7.207 13.203 1 96.25 265 LEU B N 1
ATOM 4886 C CA . LEU B 1 265 ? -14.133 8.555 12.672 1 96.25 265 LEU B CA 1
ATOM 4887 C C . LEU B 1 265 ? -14.516 9.602 13.719 1 96.25 265 LEU B C 1
ATOM 4889 O O . LEU B 1 265 ? -13.82 10.594 13.891 1 96.25 265 LEU B O 1
ATOM 4893 N N . ARG B 1 266 ? -15.602 9.344 14.359 1 96.44 266 ARG B N 1
ATOM 4894 C CA . ARG B 1 266 ? -16.062 10.234 15.422 1 96.44 266 ARG B CA 1
ATOM 4895 C C . ARG B 1 266 ? -15.016 10.359 16.531 1 96.44 266 ARG B C 1
ATOM 4897 O O . ARG B 1 266 ? -14.688 11.461 16.969 1 96.44 266 ARG B O 1
ATOM 4904 N N . ASP B 1 267 ? -14.531 9.234 16.906 1 96.75 267 ASP B N 1
ATOM 4905 C CA . ASP B 1 267 ? -13.531 9.188 17.984 1 96.75 267 ASP B CA 1
ATOM 4906 C C . ASP B 1 267 ? -12.258 9.93 17.578 1 96.75 267 ASP B C 1
ATOM 4908 O O . ASP B 1 267 ? -11.742 10.742 18.328 1 96.75 267 ASP B O 1
ATOM 4912 N N . TYR B 1 268 ? -11.742 9.641 16.469 1 97.81 268 TYR B N 1
ATOM 4913 C CA . TYR B 1 268 ? -10.492 10.195 15.977 1 97.81 268 TYR B CA 1
ATOM 4914 C C . TYR B 1 268 ? -10.594 11.711 15.812 1 97.81 268 TYR B C 1
ATOM 4916 O O . TYR B 1 268 ? -9.734 12.453 16.281 1 97.81 268 TYR B O 1
ATOM 4924 N N . VAL B 1 269 ? -11.664 12.188 15.172 1 97.5 269 VAL B N 1
ATOM 4925 C CA . VAL B 1 269 ? -11.852 13.609 14.883 1 97.5 269 VAL B CA 1
ATOM 4926 C C . VAL B 1 269 ? -12.062 14.383 16.188 1 97.5 269 VAL B C 1
ATOM 4928 O O . VAL B 1 269 ? -11.516 15.469 16.359 1 97.5 269 VAL B O 1
ATOM 4931 N N . THR B 1 270 ? -12.836 13.828 17.078 1 96.12 270 THR B N 1
ATOM 4932 C CA . THR B 1 270 ? -13.094 14.477 18.359 1 96.12 270 THR B CA 1
ATOM 4933 C C . THR B 1 270 ? -11.805 14.625 19.172 1 96.12 270 THR B C 1
ATOM 4935 O O . THR B 1 270 ? -11.547 15.688 19.734 1 96.12 270 THR B O 1
ATOM 4938 N N . ALA B 1 271 ? -11.031 13.578 19.156 1 95.62 271 ALA B N 1
ATOM 4939 C CA . ALA B 1 271 ? -9.773 13.617 19.891 1 95.62 271 ALA B CA 1
ATOM 4940 C C . ALA B 1 271 ? -8.82 14.648 19.297 1 95.62 271 ALA B C 1
ATOM 4942 O O . ALA B 1 271 ? -8.172 15.406 20.031 1 95.62 271 ALA B O 1
ATOM 4943 N N . LEU B 1 272 ? -8.703 14.672 18.031 1 96.62 272 LEU B N 1
ATOM 4944 C CA . LEU B 1 272 ? -7.801 15.586 17.344 1 96.62 272 LEU B CA 1
ATOM 4945 C C . LEU B 1 272 ? -8.211 17.031 17.578 1 96.62 272 LEU B C 1
ATOM 4947 O O . LEU B 1 272 ? -7.402 17.859 18.016 1 96.62 272 LEU B O 1
ATOM 4951 N N . VAL B 1 273 ? -9.477 17.344 17.359 1 95.56 273 VAL B N 1
ATOM 4952 C CA . VAL B 1 273 ? -9.969 18.719 17.484 1 95.56 273 VAL B CA 1
ATOM 4953 C C . VAL B 1 273 ? -9.867 19.156 18.953 1 95.56 273 VAL B C 1
ATOM 4955 O O . VAL B 1 273 ? -9.531 20.297 19.234 1 95.56 273 VAL B O 1
ATOM 4958 N N . GLY B 1 274 ? -10.156 18.219 19.828 1 93.06 274 GLY B N 1
ATOM 4959 C CA . GLY B 1 274 ? -10.086 18.531 21.25 1 93.06 274 GLY B CA 1
ATOM 4960 C C . GLY B 1 274 ? -8.68 18.859 21.719 1 93.06 274 GLY B C 1
ATOM 4961 O O . GLY B 1 274 ? -8.508 19.594 22.703 1 93.06 274 GLY B O 1
ATOM 4962 N N . SER B 1 275 ? -7.668 18.406 20.969 1 93.81 275 SER B N 1
ATOM 4963 C CA . SER B 1 275 ? -6.289 18.609 21.406 1 93.81 275 SER B CA 1
ATOM 4964 C C . SER B 1 275 ? -5.582 19.656 20.547 1 93.81 275 SER B C 1
ATOM 4966 O O . SER B 1 275 ? -4.426 19.984 20.797 1 93.81 275 SER B O 1
ATOM 4968 N N . ALA B 1 276 ? -6.211 20.172 19.531 1 93.06 276 ALA B N 1
ATOM 4969 C CA . ALA B 1 276 ? -5.574 21.047 18.547 1 93.06 276 ALA B CA 1
ATOM 4970 C C . ALA B 1 276 ? -4.938 22.25 19.234 1 93.06 276 ALA B C 1
ATOM 4972 O O . ALA B 1 276 ? -3.85 22.688 18.844 1 93.06 276 ALA B O 1
ATOM 4973 N N . GLY B 1 277 ? -5.598 22.766 20.281 1 92.19 277 GLY B N 1
ATOM 4974 C CA . GLY B 1 277 ? -5.105 23.938 21 1 92.19 277 GLY B CA 1
ATOM 4975 C C . GLY B 1 277 ? -3.779 23.703 21.688 1 92.19 277 GLY B C 1
ATOM 4976 O O . GLY B 1 277 ? -3.074 24.656 22.031 1 92.19 277 GLY B O 1
ATOM 4977 N N . GLN B 1 278 ? -3.404 22.453 21.859 1 93.62 278 GLN B N 1
ATOM 4978 C CA . GLN B 1 278 ? -2.172 22.094 22.547 1 93.62 278 GLN B CA 1
ATOM 4979 C C . GLN B 1 278 ? -1.013 21.938 21.562 1 93.62 278 GLN B C 1
ATOM 4981 O O . GLN B 1 278 ? 0.139 21.781 21.969 1 93.62 278 GLN B O 1
ATOM 4986 N N . HIS B 1 279 ? -1.322 22.062 20.281 1 96.25 279 HIS B N 1
ATOM 4987 C CA . HIS B 1 279 ? -0.298 21.812 19.281 1 96.25 279 HIS B CA 1
ATOM 4988 C C . HIS B 1 279 ? 0.014 23.062 18.484 1 96.25 279 HIS B C 1
ATOM 4990 O O . HIS B 1 279 ? 0.102 23.016 17.25 1 96.25 279 HIS B O 1
ATOM 4996 N N . VAL B 1 280 ? 0.247 24.125 19.219 1 97.12 280 VAL B N 1
ATOM 4997 C CA . VAL B 1 280 ? 0.614 25.406 18.609 1 97.12 280 VAL B CA 1
ATOM 4998 C C . VAL B 1 280 ? 1.997 25.281 17.969 1 97.12 280 VAL B C 1
ATOM 5000 O O . VAL B 1 280 ? 2.887 24.625 18.516 1 97.12 280 VAL B O 1
ATOM 5003 N N . ARG B 1 281 ? 2.139 25.906 16.859 1 97.75 281 ARG B N 1
ATOM 5004 C CA . ARG B 1 281 ? 3.406 25.875 16.141 1 97.75 281 ARG B CA 1
ATOM 5005 C C . ARG B 1 281 ? 4.5 26.594 16.922 1 97.75 281 ARG B C 1
ATOM 5007 O O . ARG B 1 281 ? 4.266 27.672 17.484 1 97.75 281 ARG B O 1
ATOM 5014 N N . ARG B 1 282 ? 5.637 25.938 16.984 1 97 282 ARG B N 1
ATOM 5015 C CA . ARG B 1 282 ? 6.797 26.484 17.688 1 97 282 ARG B CA 1
ATOM 5016 C C . ARG B 1 282 ? 8.039 26.438 16.812 1 97 282 ARG B C 1
ATOM 5018 O O . ARG B 1 282 ? 8.109 25.656 15.859 1 97 282 ARG B O 1
ATOM 5025 N N . ASP B 1 283 ? 8.945 27.281 17.078 1 95.31 283 ASP B N 1
ATOM 5026 C CA . ASP B 1 283 ? 10.219 27.203 16.359 1 95.31 283 ASP B CA 1
ATOM 5027 C C . ASP B 1 283 ? 11.156 26.203 17 1 95.31 283 ASP B C 1
ATOM 5029 O O . ASP B 1 283 ? 10.766 25.484 17.938 1 95.31 283 ASP B O 1
ATOM 5033 N N . ARG B 1 284 ? 12.32 26.047 16.5 1 92.19 284 ARG B N 1
ATOM 5034 C CA . ARG B 1 284 ? 13.273 25.031 16.922 1 92.19 284 ARG B CA 1
ATOM 5035 C C . ARG B 1 284 ? 13.664 25.219 18.375 1 92.19 284 ARG B C 1
ATOM 5037 O O . ARG B 1 284 ? 14.133 24.281 19.031 1 92.19 284 ARG B O 1
ATOM 5044 N N . HIS B 1 285 ? 13.5 26.406 18.938 1 93.19 285 HIS B N 1
ATOM 5045 C CA . HIS B 1 285 ? 13.867 26.703 20.328 1 93.19 285 HIS B CA 1
ATOM 5046 C C . HIS B 1 285 ? 12.664 26.531 21.25 1 93.19 285 HIS B C 1
ATOM 5048 O O . HIS B 1 285 ? 12.773 26.766 22.453 1 93.19 285 HIS B O 1
ATOM 5054 N N . GLY B 1 286 ? 11.516 26.219 20.688 1 93.75 286 GLY B N 1
ATOM 5055 C CA . GLY B 1 286 ? 10.328 25.969 21.484 1 93.75 286 GLY B CA 1
ATOM 5056 C C . GLY B 1 286 ? 9.453 27.203 21.672 1 93.75 286 GLY B C 1
ATOM 5057 O O . GLY B 1 286 ? 8.484 27.172 22.438 1 93.75 286 GLY B O 1
ATOM 5058 N N . GLU B 1 287 ? 9.797 28.266 21.031 1 95.31 287 GLU B N 1
ATOM 5059 C CA . GLU B 1 287 ? 9.016 29.484 21.141 1 95.31 287 GLU B CA 1
ATOM 5060 C C . GLU B 1 287 ? 7.777 29.438 20.25 1 95.31 287 GLU B C 1
ATOM 5062 O O . GLU B 1 287 ? 7.844 28.953 19.125 1 95.31 287 GLU B O 1
ATOM 5067 N N . LEU B 1 288 ? 6.691 30 20.75 1 95.62 288 LEU B N 1
ATOM 5068 C CA . LEU B 1 288 ? 5.438 30.016 20.016 1 95.62 288 LEU B CA 1
ATOM 5069 C C . LEU B 1 288 ? 5.551 30.922 18.781 1 95.62 288 LEU B C 1
ATOM 5071 O O . LEU B 1 288 ? 6.172 31.984 18.859 1 95.62 288 LEU B O 1
ATOM 5075 N N . LEU B 1 289 ? 4.926 30.531 17.734 1 97.38 289 LEU B N 1
ATOM 5076 C CA . LEU B 1 289 ? 4.891 31.344 16.516 1 97.38 289 LEU B CA 1
ATOM 5077 C C . LEU B 1 289 ? 3.484 31.875 16.266 1 97.38 289 LEU B C 1
ATOM 5079 O O . LEU B 1 289 ? 2.508 31.125 16.359 1 97.38 289 LEU B O 1
ATOM 5083 N N . THR B 1 290 ? 3.422 33.125 15.977 1 97.69 290 THR B N 1
ATOM 5084 C CA . THR B 1 290 ? 2.174 33.719 15.508 1 97.69 290 THR B CA 1
ATOM 5085 C C . THR B 1 290 ? 1.987 33.5 14.016 1 97.69 290 THR B C 1
ATOM 5087 O O . THR B 1 290 ? 2.912 33.062 13.328 1 97.69 290 THR B O 1
ATOM 5090 N N . GLY B 1 291 ? 0.808 33.75 13.539 1 98.25 291 GLY B N 1
ATOM 5091 C CA . GLY B 1 291 ? 0.561 33.656 12.109 1 98.25 291 GLY B CA 1
ATOM 5092 C C . GLY B 1 291 ? 1.546 34.438 11.273 1 98.25 291 GLY B C 1
ATOM 5093 O O . GLY B 1 291 ? 2.08 33.938 10.289 1 98.25 291 GLY B O 1
ATOM 5094 N N . THR B 1 292 ? 1.84 35.656 11.672 1 98.25 292 THR B N 1
ATOM 5095 C CA . THR B 1 292 ? 2.738 36.562 10.93 1 98.25 292 THR B CA 1
ATOM 5096 C C . THR B 1 292 ? 4.16 36 10.938 1 98.25 292 THR B C 1
ATOM 5098 O O . THR B 1 292 ? 4.855 36.031 9.922 1 98.25 292 THR B O 1
ATOM 5101 N N . GLN B 1 293 ? 4.59 35.531 12.062 1 97.31 293 GLN B N 1
ATOM 5102 C CA . GLN B 1 293 ? 5.934 34.969 12.18 1 97.31 293 GLN B CA 1
ATOM 5103 C C . GLN B 1 293 ? 6.082 33.719 11.32 1 97.31 293 GLN B C 1
ATOM 5105 O O . GLN B 1 293 ? 7.102 33.531 10.648 1 97.31 293 GLN B O 1
ATOM 5110 N N . LEU B 1 294 ? 5.09 32.875 11.367 1 97.81 294 LEU B N 1
ATOM 5111 C CA . LEU B 1 294 ? 5.141 31.656 10.555 1 97.81 294 LEU B CA 1
ATOM 5112 C C . LEU B 1 294 ? 5.109 32 9.07 1 97.81 294 LEU B C 1
ATOM 5114 O O . LEU B 1 294 ? 5.863 31.438 8.273 1 97.81 294 LEU B O 1
ATOM 5118 N N . ALA B 1 295 ? 4.219 32.906 8.703 1 97.62 295 ALA B N 1
ATOM 5119 C CA . ALA B 1 295 ? 4.129 33.344 7.305 1 97.62 295 ALA B CA 1
ATOM 5120 C C . ALA B 1 295 ? 5.477 33.844 6.789 1 97.62 295 ALA B C 1
ATOM 5122 O O . ALA B 1 295 ? 5.879 33.5 5.672 1 97.62 295 ALA B O 1
ATOM 5123 N N . ALA B 1 296 ? 6.152 34.594 7.586 1 96.38 296 ALA B N 1
ATOM 5124 C CA . ALA B 1 296 ? 7.453 35.125 7.207 1 96.38 296 ALA B CA 1
ATOM 5125 C C . ALA B 1 296 ? 8.461 34 6.969 1 96.38 296 ALA B C 1
ATOM 5127 O O . ALA B 1 296 ? 9.227 34.031 6 1 96.38 296 ALA B O 1
ATOM 5128 N N . LYS B 1 297 ? 8.469 33.062 7.844 1 95.62 297 LYS B N 1
ATOM 5129 C CA . LYS B 1 297 ? 9.383 31.938 7.699 1 95.62 297 LYS B CA 1
ATOM 5130 C C . LYS B 1 297 ? 9.062 31.125 6.445 1 95.62 297 LYS B C 1
ATOM 5132 O O . LYS B 1 297 ? 9.977 30.703 5.73 1 95.62 297 LYS B O 1
ATOM 5137 N N . ILE B 1 298 ? 7.809 30.891 6.18 1 96.12 298 ILE B N 1
ATOM 5138 C CA . ILE B 1 298 ? 7.383 30.062 5.051 1 96.12 298 ILE B CA 1
ATOM 5139 C C . ILE B 1 298 ? 7.691 30.781 3.74 1 96.12 298 ILE B C 1
ATOM 5141 O O . ILE B 1 298 ? 8.102 30.156 2.762 1 96.12 298 ILE B O 1
ATOM 5145 N N . LYS B 1 299 ? 7.461 32.094 3.678 1 94.88 299 LYS B N 1
ATOM 5146 C CA . LYS B 1 299 ? 7.793 32.875 2.492 1 94.88 299 LYS B CA 1
ATOM 5147 C C . LYS B 1 299 ? 9.281 32.781 2.164 1 94.88 299 LYS B C 1
ATOM 5149 O O . LYS B 1 299 ? 9.656 32.625 0.999 1 94.88 299 LYS B O 1
ATOM 5154 N N . ASN B 1 300 ? 10.109 32.688 3.133 1 89.88 300 ASN B N 1
ATOM 5155 C CA . ASN B 1 300 ? 11.555 32.625 2.949 1 89.88 300 ASN B CA 1
ATOM 5156 C C . ASN B 1 300 ? 11.992 31.234 2.492 1 89.88 300 ASN B C 1
ATOM 5158 O O . ASN B 1 300 ? 12.914 31.109 1.688 1 89.88 300 ASN B O 1
ATOM 5162 N N . LEU B 1 301 ? 11.344 30.281 2.977 1 89.69 301 LEU B N 1
ATOM 5163 C CA . LEU B 1 301 ? 11.789 28.922 2.693 1 89.69 301 LEU B CA 1
ATOM 5164 C C . LEU B 1 301 ? 11.32 28.469 1.311 1 89.69 301 LEU B C 1
ATOM 5166 O O . LEU B 1 301 ? 11.898 27.562 0.722 1 89.69 301 LEU B O 1
ATOM 5170 N N . SER B 1 302 ? 10.32 29.125 0.837 1 85.81 302 SER B N 1
ATOM 5171 C CA . SER B 1 302 ? 9.758 28.719 -0.449 1 85.81 302 SER B CA 1
ATOM 5172 C C . SER B 1 302 ? 10.789 28.844 -1.565 1 85.81 302 SER B C 1
ATOM 5174 O O . SER B 1 302 ? 10.82 28.016 -2.477 1 85.81 302 SER B O 1
ATOM 5176 N N . ASP B 1 303 ? 11.617 29.781 -1.481 1 81.56 303 ASP B N 1
ATOM 5177 C CA . ASP B 1 303 ? 12.656 29.969 -2.484 1 81.56 303 ASP B CA 1
ATOM 5178 C C . ASP B 1 303 ? 13.695 28.844 -2.406 1 81.56 303 ASP B C 1
ATOM 5180 O O . ASP B 1 303 ? 14.195 28.375 -3.434 1 81.56 303 ASP B O 1
ATOM 5184 N N . VAL B 1 304 ? 13.953 28.5 -1.218 1 79.06 304 VAL B N 1
ATOM 5185 C CA . VAL B 1 304 ? 14.922 27.422 -0.997 1 79.06 304 VAL B CA 1
ATOM 5186 C C . VAL B 1 304 ? 14.344 26.094 -1.47 1 79.06 304 VAL B C 1
ATOM 5188 O O . VAL B 1 304 ? 15.039 25.297 -2.105 1 79.06 304 VAL B O 1
ATOM 5191 N N . MET B 1 305 ? 13.125 25.875 -1.229 1 84.88 305 MET B N 1
ATOM 5192 C CA . MET B 1 305 ? 12.453 24.641 -1.62 1 84.88 305 MET B CA 1
ATOM 5193 C C . MET B 1 305 ? 12.414 24.5 -3.139 1 84.88 305 MET B C 1
ATOM 5195 O O . MET B 1 305 ? 12.641 23.422 -3.67 1 84.88 305 MET B O 1
ATOM 5199 N N . LYS B 1 306 ? 12.211 25.625 -3.719 1 80.19 306 LYS B N 1
ATOM 5200 C CA . LYS B 1 306 ? 12.133 25.625 -5.176 1 80.19 306 LYS B CA 1
ATOM 5201 C C . LYS B 1 306 ? 13.469 25.234 -5.801 1 80.19 306 LYS B C 1
ATOM 5203 O O . LYS B 1 306 ? 13.5 24.516 -6.805 1 80.19 306 LYS B O 1
ATOM 5208 N N . LYS B 1 307 ? 14.531 25.609 -5.191 1 78.69 307 LYS B N 1
ATOM 5209 C CA . LYS B 1 307 ? 15.867 25.406 -5.754 1 78.69 307 LYS B CA 1
ATOM 5210 C C . LYS B 1 307 ? 16.469 24.078 -5.297 1 78.69 307 LYS B C 1
ATOM 5212 O O . LYS B 1 307 ? 17.438 23.594 -5.887 1 78.69 307 LYS B O 1
ATOM 5217 N N . HIS B 1 308 ? 15.797 23.594 -4.332 1 79.69 308 HIS B N 1
ATOM 5218 C CA . HIS B 1 308 ? 16.344 22.359 -3.764 1 79.69 308 HIS B CA 1
ATOM 5219 C C . HIS B 1 308 ? 16.219 21.203 -4.742 1 79.69 308 HIS B C 1
ATOM 5221 O O . HIS B 1 308 ? 15.188 21.031 -5.391 1 79.69 308 HIS B O 1
ATOM 5227 N N . ARG B 1 309 ? 17.375 20.5 -4.898 1 77.19 309 ARG B N 1
ATOM 5228 C CA . ARG B 1 309 ? 17.406 19.266 -5.676 1 77.19 309 ARG B CA 1
ATOM 5229 C C . ARG B 1 309 ? 17.906 18.109 -4.836 1 77.19 309 ARG B C 1
ATOM 5231 O O . ARG B 1 309 ? 19.031 18.125 -4.332 1 77.19 309 ARG B O 1
ATOM 5238 N N . SER B 1 310 ? 17.031 17.25 -4.551 1 70.69 310 SER B N 1
ATOM 5239 C CA . SER B 1 310 ? 17.391 16.141 -3.684 1 70.69 310 SER B CA 1
ATOM 5240 C C . SER B 1 310 ? 18.062 15.016 -4.473 1 70.69 310 SER B C 1
ATOM 5242 O O . SER B 1 310 ? 18.875 14.266 -3.93 1 70.69 310 SER B O 1
ATOM 5244 N N . GLY B 1 311 ? 17.797 14.93 -5.703 1 65.25 311 GLY B N 1
ATOM 5245 C CA . GLY B 1 311 ? 18.391 13.875 -6.52 1 65.25 311 GLY B CA 1
ATOM 5246 C C . GLY B 1 311 ? 17.906 12.484 -6.141 1 65.25 311 GLY B C 1
ATOM 5247 O O . GLY B 1 311 ? 18.641 11.508 -6.289 1 65.25 311 GLY B O 1
ATOM 5248 N N . PHE B 1 312 ? 16.812 12.453 -5.523 1 68.38 312 PHE B N 1
ATOM 5249 C CA . PHE B 1 312 ? 16.312 11.125 -5.18 1 68.38 312 PHE B CA 1
ATOM 5250 C C . PHE B 1 312 ? 16.078 10.297 -6.438 1 68.38 312 PHE B C 1
ATOM 5252 O O . PHE B 1 312 ? 15.453 10.758 -7.391 1 68.38 312 PHE B O 1
ATOM 5259 N N . SER B 1 313 ? 17.062 9.352 -6.68 1 59.59 313 SER B N 1
ATOM 5260 C CA . SER B 1 313 ? 16.938 8.516 -7.871 1 59.59 313 SER B CA 1
ATOM 5261 C C . SER B 1 313 ? 16.328 7.156 -7.531 1 59.59 313 SER B C 1
ATOM 5263 O O . SER B 1 313 ? 16.312 6.75 -6.367 1 59.59 313 SER B O 1
ATOM 5265 N N . SER B 1 314 ? 15.727 6.637 -8.531 1 57.84 314 SER B N 1
ATOM 5266 C CA . SER B 1 314 ? 15.242 5.266 -8.414 1 57.84 314 SER B CA 1
ATOM 5267 C C . SER B 1 314 ? 16.375 4.301 -8.078 1 57.84 314 SER B C 1
ATOM 5269 O O . SER B 1 314 ? 17.516 4.52 -8.477 1 57.84 314 SER B O 1
ATOM 5271 N N . PRO B 1 315 ? 16.125 3.457 -7.141 1 51.75 315 PRO B N 1
ATOM 5272 C CA . PRO B 1 315 ? 17.172 2.498 -6.766 1 51.75 315 PRO B CA 1
ATOM 5273 C C . PRO B 1 315 ? 17.812 1.825 -7.973 1 51.75 315 PRO B C 1
ATOM 5275 O O . PRO B 1 315 ? 18.938 1.329 -7.879 1 51.75 315 PRO B O 1
ATOM 5278 N N . CYS B 1 316 ? 17.141 1.586 -9.109 1 47.12 316 CYS B N 1
ATOM 5279 C CA . CYS B 1 316 ? 17.672 0.861 -10.266 1 47.12 316 CYS B CA 1
ATOM 5280 C C . CYS B 1 316 ? 18.594 1.746 -11.086 1 47.12 316 CYS B C 1
ATOM 5282 O O . CYS B 1 316 ? 19.219 1.28 -12.047 1 47.12 316 CYS B O 1
ATOM 5284 N N . GLN B 1 317 ? 18.609 2.904 -10.914 1 45.91 317 GLN B N 1
ATOM 5285 C CA . GLN B 1 317 ? 19.516 3.695 -11.742 1 45.91 317 GLN B CA 1
ATOM 5286 C C . GLN B 1 317 ? 20.969 3.414 -11.391 1 45.91 317 GLN B C 1
ATOM 5288 O O . GLN B 1 317 ? 21.344 3.457 -10.211 1 45.91 317 GLN B O 1
ATOM 5293 N N . PRO B 1 318 ? 21.625 2.551 -12.297 1 40.19 318 PRO B N 1
ATOM 5294 C CA . PRO B 1 318 ? 23 2.062 -12.148 1 40.19 318 PRO B CA 1
ATOM 5295 C C . PRO B 1 318 ? 23.906 3.076 -11.477 1 40.19 318 PRO B C 1
ATOM 5297 O O . PRO B 1 318 ? 23.969 4.234 -11.898 1 40.19 318 PRO B O 1
ATOM 5300 N N . VAL B 1 319 ? 24.047 3.029 -10.258 1 34.84 319 VAL B N 1
ATOM 5301 C CA . VAL B 1 319 ? 25.391 3.535 -9.953 1 34.84 319 VAL B CA 1
ATOM 5302 C C . VAL B 1 319 ? 26.422 2.762 -10.758 1 34.84 319 VAL B C 1
ATOM 5304 O O . VAL B 1 319 ? 26.312 1.544 -10.922 1 34.84 319 VAL B O 1
ATOM 5307 N N . THR B 1 320 ? 27.078 3.311 -11.656 1 32.16 320 THR B N 1
ATOM 5308 C CA . THR B 1 320 ? 28.141 2.738 -12.477 1 32.16 320 THR B CA 1
ATOM 5309 C C . THR B 1 320 ? 28.938 1.701 -11.695 1 32.16 320 THR B C 1
ATOM 5311 O O . THR B 1 320 ? 29.922 2.041 -11.023 1 32.16 320 THR B O 1
ATOM 5314 N N . GLN B 1 321 ? 28.406 0.996 -10.82 1 30.94 321 GLN B N 1
ATOM 5315 C CA . GLN B 1 321 ? 29.406 0.06 -10.305 1 30.94 321 GLN B CA 1
ATOM 5316 C C . GLN B 1 321 ? 29.609 -1.104 -11.273 1 30.94 321 GLN B C 1
ATOM 5318 O O . GLN B 1 321 ? 28.656 -1.612 -11.859 1 30.94 321 GLN B O 1
ATOM 5323 N N . HIS B 1 322 ? 30.797 -1.265 -11.867 1 28.73 322 HIS B N 1
ATOM 5324 C CA . HIS B 1 322 ? 31.406 -2.32 -12.672 1 28.73 322 HIS B CA 1
ATOM 5325 C C . HIS B 1 322 ? 31.141 -3.695 -12.07 1 28.73 322 HIS B C 1
ATOM 5327 O O . HIS B 1 322 ? 31.578 -3.98 -10.953 1 28.73 322 HIS B O 1
ATOM 5333 N N . VAL B 1 323 ? 30.078 -4.18 -12.219 1 32.25 323 VAL B N 1
ATOM 5334 C CA . VAL B 1 323 ? 29.875 -5.57 -11.836 1 32.25 323 VAL B CA 1
ATOM 5335 C C . VAL B 1 323 ? 30.922 -6.453 -12.5 1 32.25 323 VAL B C 1
ATOM 5337 O O . VAL B 1 323 ? 30.984 -6.547 -13.727 1 32.25 323 VAL B O 1
ATOM 5340 N N . TRP B 1 324 ? 32.031 -6.621 -11.875 1 27.62 324 TRP B N 1
ATOM 5341 C CA . TRP B 1 324 ? 33.094 -7.512 -12.281 1 27.62 324 TRP B CA 1
ATOM 5342 C C . TRP B 1 324 ? 32.594 -8.945 -12.422 1 27.62 324 TRP B C 1
ATOM 5344 O O . TRP B 1 324 ? 32.219 -9.57 -11.43 1 27.62 324 TRP B O 1
ATOM 5354 N N . LEU B 1 325 ? 31.969 -9.18 -13.398 1 31.33 325 LEU B N 1
ATOM 5355 C CA . LEU B 1 325 ? 31.812 -10.602 -13.68 1 31.33 325 LEU B CA 1
ATOM 5356 C C . LEU B 1 325 ? 33.188 -11.266 -13.867 1 31.33 325 LEU B C 1
ATOM 5358 O O . LEU B 1 325 ? 34 -10.797 -14.664 1 31.33 325 LEU B O 1
ATOM 5362 N N . PRO B 1 326 ? 33.75 -11.898 -12.914 1 30.34 326 PRO B N 1
ATOM 5363 C CA . PRO B 1 326 ? 35.062 -12.531 -13.172 1 30.34 326 PRO B CA 1
ATOM 5364 C C . PRO B 1 326 ? 35.125 -13.242 -14.523 1 30.34 326 PRO B C 1
ATOM 5366 O O . PRO B 1 326 ? 34.219 -14.031 -14.844 1 30.34 326 PRO B O 1
ATOM 5369 N N . GLY B 1 327 ? 35.531 -12.508 -15.57 1 29.33 327 GLY B N 1
ATOM 5370 C CA . GLY B 1 327 ? 35.875 -13 -16.906 1 29.33 327 GLY B CA 1
ATOM 5371 C C . GLY B 1 327 ? 36.656 -14.281 -16.891 1 29.33 327 GLY B C 1
ATOM 5372 O O . GLY B 1 327 ? 37.438 -14.531 -15.953 1 29.33 327 GLY B O 1
ATOM 5373 N N . LYS B 1 328 ? 36.312 -15.281 -17.734 1 31.62 328 LYS B N 1
ATOM 5374 C CA . LYS B 1 328 ? 37.125 -16.422 -18.141 1 31.62 328 LYS B CA 1
ATOM 5375 C C . LYS B 1 328 ? 38.562 -16 -18.422 1 31.62 328 LYS B C 1
ATOM 5377 O O . LYS B 1 328 ? 38.812 -15.156 -19.297 1 31.62 328 LYS B O 1
ATOM 5382 N N . GLU B 1 329 ? 39.688 -15.969 -17.406 1 28.08 329 GLU B N 1
ATOM 5383 C CA . GLU B 1 329 ? 41.125 -16 -17.672 1 28.08 329 GLU B CA 1
ATOM 5384 C C . GLU B 1 329 ? 41.469 -16.922 -18.859 1 28.08 329 GLU B C 1
ATOM 5386 O O . GLU B 1 329 ? 41.031 -18.078 -18.891 1 28.08 329 GLU B O 1
ATOM 5391 N N . SER B 1 330 ? 41.625 -16.328 -20 1 24.98 330 SER B N 1
ATOM 5392 C CA . SER B 1 330 ? 42.312 -17.078 -21.016 1 24.98 330 SER B CA 1
ATOM 5393 C C . SER B 1 330 ? 43.625 -17.688 -20.469 1 24.98 330 SER B C 1
ATOM 5395 O O . SER B 1 330 ? 44.375 -17.016 -19.766 1 24.98 330 SER B O 1
ATOM 5397 N N . GLU B 1 331 ? 43.75 -19.031 -20.469 1 25.3 331 GLU B N 1
ATOM 5398 C CA . GLU B 1 331 ? 44.812 -19.969 -20.125 1 25.3 331 GLU B CA 1
ATOM 5399 C C . GLU B 1 331 ? 46.156 -19.562 -20.75 1 25.3 331 GLU B C 1
ATOM 5401 O O . GLU B 1 331 ? 46.375 -19.766 -21.938 1 25.3 331 GLU B O 1
ATOM 5406 N N . GLY B 1 332 ? 46.562 -18.25 -20.703 1 23.05 332 GLY B N 1
ATOM 5407 C CA . GLY B 1 332 ? 47.906 -18.312 -21.25 1 23.05 332 GLY B CA 1
ATOM 5408 C C . GLY B 1 332 ? 48.812 -19.281 -20.5 1 23.05 332 GLY B C 1
ATOM 5409 O O . GLY B 1 332 ? 48.469 -19.703 -19.375 1 23.05 332 GLY B O 1
ATOM 5410 N N . PRO B 1 333 ? 49.938 -19.578 -21.094 1 23.92 333 PRO B N 1
ATOM 5411 C CA . PRO B 1 333 ? 50.844 -20.688 -20.719 1 23.92 333 PRO B CA 1
ATOM 5412 C C . PRO B 1 333 ? 51.281 -20.609 -19.25 1 23.92 333 PRO B C 1
ATOM 5414 O O . PRO B 1 333 ? 51.094 -19.562 -18.609 1 23.92 333 PRO B O 1
ATOM 5417 N N . GLY B 1 334 ? 52.062 -21.516 -18.656 1 18.38 334 GLY B N 1
ATOM 5418 C CA . GLY B 1 334 ? 52.469 -22.328 -17.516 1 18.38 334 GLY B CA 1
ATOM 5419 C C . GLY B 1 334 ? 53.312 -21.562 -16.531 1 18.38 334 GLY B C 1
ATOM 5420 O O . GLY B 1 334 ? 53.844 -22.156 -15.57 1 18.38 334 GLY B O 1
ATOM 5421 N N . LYS B 1 335 ? 53.812 -20.203 -16.766 1 22.23 335 LYS B N 1
ATOM 5422 C CA . LYS B 1 335 ? 55.062 -20.203 -15.992 1 22.23 335 LYS B CA 1
ATOM 5423 C C . LYS B 1 335 ? 54.781 -20.422 -14.508 1 22.23 335 LYS B C 1
ATOM 5425 O O . LYS B 1 335 ? 53.656 -20.219 -14.039 1 22.23 335 LYS B O 1
ATOM 5430 N N . GLN B 1 336 ? 55.812 -20.172 -13.531 1 18.14 336 GLN B N 1
ATOM 5431 C CA . GLN B 1 336 ? 56.531 -20.625 -12.336 1 18.14 336 GLN B CA 1
ATOM 5432 C C . GLN B 1 336 ? 55.906 -20.047 -11.078 1 18.14 336 GLN B C 1
ATOM 5434 O O . GLN B 1 336 ? 55.344 -18.938 -11.094 1 18.14 336 GLN B O 1
ATOM 5439 N N . THR B 1 337 ? 55.719 -20.891 -9.961 1 18.89 337 THR B N 1
ATOM 5440 C CA . THR B 1 337 ? 55.125 -21.25 -8.688 1 18.89 337 THR B CA 1
ATOM 5441 C C . THR B 1 337 ? 55.562 -20.297 -7.582 1 18.89 337 THR B C 1
ATOM 5443 O O . THR B 1 337 ? 55.281 -20.516 -6.406 1 18.89 337 THR B O 1
ATOM 5446 N N . GLY B 1 338 ? 56.062 -19 -7.859 1 18.98 338 GLY B N 1
ATOM 5447 C CA . GLY B 1 338 ? 56.781 -18.594 -6.664 1 18.98 338 GLY B CA 1
ATOM 5448 C C . GLY B 1 338 ? 55.875 -18.422 -5.453 1 18.98 338 GLY B C 1
ATOM 5449 O O . GLY B 1 338 ? 54.688 -18.219 -5.59 1 18.98 338 GLY B O 1
ATOM 5450 N N . ARG B 1 339 ? 56.312 -18.859 -4.188 1 19.09 339 ARG B N 1
ATOM 5451 C CA . ARG B 1 339 ? 55.906 -19.25 -2.838 1 19.09 339 ARG B CA 1
ATOM 5452 C C . ARG B 1 339 ? 55.469 -18.047 -2.027 1 19.09 339 ARG B C 1
ATOM 5454 O O . ARG B 1 339 ? 56.281 -17.234 -1.584 1 19.09 339 ARG B O 1
ATOM 5461 N N . ILE B 1 340 ? 54.344 -17.312 -2.424 1 17.78 340 ILE B N 1
ATOM 5462 C CA . ILE B 1 340 ? 54.031 -16.078 -1.71 1 17.78 340 ILE B CA 1
ATOM 5463 C C . ILE B 1 340 ? 53.625 -16.406 -0.269 1 17.78 340 ILE B C 1
ATOM 5465 O O . ILE B 1 340 ? 52.719 -17.188 -0.027 1 17.78 340 ILE B O 1
ATOM 5469 N N . SER B 1 341 ? 54.562 -16.297 0.738 1 17.53 341 SER B N 1
ATOM 5470 C CA . SER B 1 341 ? 54.531 -16.516 2.18 1 17.53 341 SER B CA 1
ATOM 5471 C C . SER B 1 341 ? 53.531 -15.602 2.877 1 17.53 341 SER B C 1
ATOM 5473 O O . SER B 1 341 ? 53.594 -14.375 2.736 1 17.53 341 SER B O 1
ATOM 5475 N N . SER B 1 342 ? 52.281 -16.031 3.025 1 16.84 342 SER B N 1
ATOM 5476 C CA . SER B 1 342 ? 51.062 -15.438 3.559 1 16.84 342 SER B CA 1
ATOM 5477 C C . SER B 1 342 ? 51.219 -15.133 5.047 1 16.84 342 SER B C 1
ATOM 5479 O O . SER B 1 342 ? 51.156 -16.047 5.879 1 16.84 342 SER B O 1
ATOM 5481 N N . VAL B 1 343 ? 52.094 -14.328 5.57 1 17.7 343 VAL B N 1
ATOM 5482 C CA . VAL B 1 343 ? 52.344 -14.156 7 1 17.7 343 VAL B CA 1
ATOM 5483 C C . VAL B 1 343 ? 51.156 -13.445 7.641 1 17.7 343 VAL B C 1
ATOM 5485 O O . VAL B 1 343 ? 50.906 -12.258 7.387 1 17.7 343 VAL B O 1
ATOM 5488 N N . TYR B 1 344 ? 49.938 -13.938 7.559 1 17.09 344 TYR B N 1
ATOM 5489 C CA . TYR B 1 344 ? 48.781 -13.188 8.094 1 17.09 344 TYR B CA 1
ATOM 5490 C C . TYR B 1 344 ? 48.844 -13.148 9.617 1 17.09 344 TYR B C 1
ATOM 5492 O O . TYR B 1 344 ? 48.688 -14.18 10.273 1 17.09 344 TYR B O 1
ATOM 5500 N N . ARG B 1 345 ? 49.719 -12.414 10.32 1 17.2 345 ARG B N 1
ATOM 5501 C CA . ARG B 1 345 ? 49.812 -12.367 11.773 1 17.2 345 ARG B CA 1
ATOM 5502 C C . ARG B 1 345 ? 48.531 -11.836 12.391 1 17.2 345 ARG B C 1
ATOM 5504 O O . ARG B 1 345 ? 48 -10.805 11.969 1 17.2 345 ARG B O 1
ATOM 5511 N N . THR B 1 346 ? 47.719 -12.688 13.078 1 18.78 346 THR B N 1
ATOM 5512 C CA . THR B 1 346 ? 46.469 -12.766 13.836 1 18.78 346 THR B CA 1
ATOM 5513 C C . THR B 1 346 ? 46.5 -11.828 15.047 1 18.78 346 THR B C 1
ATOM 5515 O O . THR B 1 346 ? 47.25 -12.078 16 1 18.78 346 THR B O 1
ATOM 5518 N N . GLY B 1 347 ? 46.781 -10.484 14.953 1 17 347 GLY B N 1
ATOM 5519 C CA . GLY B 1 347 ? 46.969 -9.742 16.188 1 17 347 GLY B CA 1
ATOM 5520 C C . GLY B 1 347 ? 45.75 -9.75 17.062 1 17 347 GLY B C 1
ATOM 5521 O O . GLY B 1 347 ? 44.625 -9.867 16.578 1 17 347 GLY B O 1
ATOM 5522 N N . SER B 1 348 ? 45.75 -10.047 18.469 1 18 348 SER B N 1
ATOM 5523 C CA . SER B 1 348 ? 45.156 -10.375 19.75 1 18 348 SER B CA 1
ATOM 5524 C C . SER B 1 348 ? 44.312 -9.211 20.297 1 18 348 SER B C 1
ATOM 5526 O O . SER B 1 348 ? 43.844 -9.25 21.422 1 18 348 SER B O 1
ATOM 5528 N N . VAL B 1 349 ? 43.438 -8.492 19.641 1 17.92 349 VAL B N 1
ATOM 5529 C CA . VAL B 1 349 ? 42.969 -7.297 20.328 1 17.92 349 VAL B CA 1
ATOM 5530 C C . VAL B 1 349 ? 42.156 -7.703 21.562 1 17.92 349 VAL B C 1
ATOM 5532 O O . VAL B 1 349 ? 41.281 -8.57 21.469 1 17.92 349 VAL B O 1
ATOM 5535 N N . SER B 1 350 ? 42.531 -7.531 22.844 1 16.97 350 SER B N 1
ATOM 5536 C CA . SER B 1 350 ? 42.25 -7.75 24.25 1 16.97 350 SER B CA 1
ATOM 5537 C C . SER B 1 350 ? 40.969 -7 24.688 1 16.97 350 SER B C 1
ATOM 5539 O O . SER B 1 350 ? 41 -5.77 24.781 1 16.97 350 SER B O 1
ATOM 5541 N N . CYS B 1 351 ? 39.781 -7.227 24.188 1 17.17 351 CYS B N 1
ATOM 5542 C CA . CYS B 1 351 ? 38.625 -6.484 24.688 1 17.17 351 CYS B CA 1
ATOM 5543 C C . CYS B 1 351 ? 38.344 -6.848 26.141 1 17.17 351 CYS B C 1
ATOM 5545 O O . CYS B 1 351 ? 38.031 -8.008 26.438 1 17.17 351 CYS B O 1
ATOM 5547 N N . THR B 1 352 ? 38.906 -6.238 27.188 1 16.94 352 THR B N 1
ATOM 5548 C CA . THR B 1 352 ? 38.812 -6.34 28.641 1 16.94 352 THR B CA 1
ATOM 5549 C C . THR B 1 352 ? 37.406 -6.02 29.125 1 16.94 352 THR B C 1
ATOM 5551 O O . THR B 1 352 ? 36.875 -4.945 28.828 1 16.94 352 THR B O 1
ATOM 5554 N N . ARG B 1 353 ? 36.438 -6.996 29.438 1 18.08 353 ARG B N 1
ATOM 5555 C CA . ARG B 1 353 ? 35.094 -7.098 30 1 18.08 353 ARG B CA 1
ATOM 5556 C C . ARG B 1 353 ? 35.062 -6.621 31.438 1 18.08 353 ARG B C 1
ATOM 5558 O O . ARG B 1 353 ? 34.031 -6.77 32.125 1 18.08 353 ARG B O 1
ATOM 5565 N N . ALA B 1 354 ? 35.812 -5.941 32.25 1 17.08 354 ALA B N 1
ATOM 5566 C CA . ALA B 1 354 ? 35.812 -6.203 33.688 1 17.08 354 ALA B CA 1
ATOM 5567 C C . ALA B 1 354 ? 34.594 -5.613 34.375 1 17.08 354 ALA B C 1
ATOM 5569 O O . ALA B 1 354 ? 34.656 -5.098 35.469 1 17.08 354 ALA B O 1
ATOM 5570 N N . MET B 1 355 ? 33.344 -5.297 33.781 1 17.98 355 MET B N 1
ATOM 5571 C CA . MET B 1 355 ? 32.562 -4.418 34.656 1 17.98 355 MET B CA 1
ATOM 5572 C C . MET B 1 355 ? 32.219 -5.129 35.969 1 17.98 355 MET B C 1
ATOM 5574 O O . MET B 1 355 ? 31.859 -6.312 35.938 1 17.98 355 MET B O 1
ATOM 5578 N N . SER B 1 356 ? 32.406 -4.578 37.25 1 17.23 356 SER B N 1
ATOM 5579 C CA . SER B 1 356 ? 32.438 -4.758 38.719 1 17.23 356 SER B CA 1
ATOM 5580 C C . SER B 1 356 ? 31.031 -5.016 39.25 1 17.23 356 SER B C 1
ATOM 5582 O O . SER B 1 356 ? 30.047 -4.461 38.75 1 17.23 356 SER B O 1
ATOM 5584 N N . ALA B 1 357 ? 30.641 -6.09 40.188 1 20.42 357 ALA B N 1
ATOM 5585 C CA . ALA B 1 357 ? 29.703 -6.871 41 1 20.42 357 ALA B CA 1
ATOM 5586 C C . ALA B 1 357 ? 29.141 -6.047 42.125 1 20.42 357 ALA B C 1
ATOM 5588 O O . ALA B 1 357 ? 28.188 -6.461 42.781 1 20.42 357 ALA B O 1
ATOM 5589 N N . GLU B 1 358 ? 29.641 -4.781 42.562 1 18.64 358 GLU B N 1
ATOM 5590 C CA . GLU B 1 358 ? 29.562 -4.559 44 1 18.64 358 GLU B CA 1
ATOM 5591 C C . GLU B 1 358 ? 28.109 -4.574 44.469 1 18.64 358 GLU B C 1
ATOM 5593 O O . GLU B 1 358 ? 27.188 -4.441 43.688 1 18.64 358 GLU B O 1
ATOM 5598 N N . ARG B 1 359 ? 27.781 -3.988 45.906 1 20.81 359 ARG B N 1
ATOM 5599 C CA . ARG B 1 359 ? 27.375 -4.125 47.312 1 20.81 359 ARG B CA 1
ATOM 5600 C C . ARG B 1 359 ? 26.016 -3.48 47.531 1 20.81 359 ARG B C 1
ATOM 5602 O O . ARG B 1 359 ? 25.391 -3.68 48.594 1 20.81 359 ARG B O 1
ATOM 5609 N N . VAL B 1 360 ? 25.266 -2.627 46.812 1 20.66 360 VAL B N 1
ATOM 5610 C CA . VAL B 1 360 ? 24.625 -1.681 47.719 1 20.66 360 VAL B CA 1
ATOM 5611 C C . VAL B 1 360 ? 23.578 -2.404 48.562 1 20.66 360 VAL B C 1
ATOM 5613 O O . VAL B 1 360 ? 22.703 -3.096 48.031 1 20.66 360 VAL B O 1
ATOM 5616 N N . PRO B 1 361 ? 23.703 -2.66 49.969 1 23.44 361 PRO B N 1
ATOM 5617 C CA . PRO B 1 361 ? 23 -3.098 51.156 1 23.44 361 PRO B CA 1
ATOM 5618 C C . PRO B 1 361 ? 21.734 -2.293 51.438 1 23.44 361 PRO B C 1
ATOM 5620 O O . PRO B 1 361 ? 20.875 -2.713 52.219 1 23.44 361 PRO B O 1
ATOM 5623 N N . LEU B 1 362 ? 21.281 -1.212 50.781 1 20.25 362 LEU B N 1
ATOM 5624 C CA . LEU B 1 362 ? 20.641 -0.222 51.625 1 20.25 362 LEU B CA 1
ATOM 5625 C C . LEU B 1 362 ? 19.594 -0.875 52.531 1 20.25 362 LEU B C 1
ATOM 5627 O O . LEU B 1 362 ? 18.844 -1.748 52.062 1 20.25 362 LEU B O 1
ATOM 5631 N N . LEU B 1 363 ? 19.547 -0.383 53.938 1 20.97 363 LEU B N 1
ATOM 5632 C CA . LEU B 1 363 ? 18.75 0.059 55.062 1 20.97 363 LEU B CA 1
ATOM 5633 C C . LEU B 1 363 ? 17.469 0.746 54.594 1 20.97 363 LEU B C 1
ATOM 5635 O O . LEU B 1 363 ? 17.5 1.571 53.688 1 20.97 363 LEU B O 1
#

Nearest PDB structures (foldseek):
  4idn-assembly1_B  TM=8.881E-01  e=3.725E-27  Homo sapiens
  4idp-assembly2_C  TM=8.776E-01  e=3.725E-27  Homo sapiens
  7ol3-assembly1_A  TM=8.805E-01  e=1.577E-26  Homo sapiens
  6b9f-assembly1_A  TM=8.767E-01  e=1.485E-26  Homo sapiens
  3qof-assembly2_B  TM=8.560E-01  e=1.350E-24  Homo sapiens

pLDDT: mean 81.75, std 24.75, range [16.38, 98.62]

Radius of gyration: 29.58 Å; Cα contacts (8 Å, |Δi|>4): 1303; chains: 2; bounding box: 85×85×117 Å

Secondary structure (DSSP, 8-state):
-PPP-EEEEEEE-TTS-EEE-HHHHHHHHTSTTGGGSBEEEEEEEEBTTSSHHHHHHHHHHHHT-TT--TTGGG--TTPPP-SS---SSTT----SEEEESS-EEEEETTEEEEEEEEEE--BS-SSS-HHHHHHHHHHHHHH-SEEEEEEESS--HHHHHHHHHHHHHHHHHHHTTT--S-SSEEEEEES--S-SS-HHHHHHHHHHHHHHHHHHSSS-S-HHHHHHHHSTTEEEEE-----HHHHH-SS--GGGS-HHHHHHHHHHHHHHHHHGGG---B-TTS-B-BHHHHHHHHHHHHHHHHH-------TTS----------------------------------------------/-PPP-EEEEEEE-TTS-EEE-HHHHHHHHTSTTGGGSBEEEEEEEEBTTSSHHHHHHHHHHHHT-TT--TTGGG--TTPPP-SS---SSTT----SEEEESS-EEEEETTEEEEEEEEEE--BS-SSS-HHHHHHHHHHHHHH-SEEEEEEESS--HHHHHHHHHHHHHHHHHHHTTT--S-SSEEEEEES--S-SS-HHHHHHHHHHHHHHHHHHSSS-S-HHHHHHHHSTTEEEEE-----HHHHH-SS--GGGS-HHHHHHHHHHHHHHHHHGGG---B-TTS-B-BHHHHHHHHHHHHHHHHH-------TTS----------------------------------------------